Protein AF-A0A5M8PBW5-F1 (afdb_monomer_lite)

Structure (mmCIF, N/CA/C/O backbone):
data_AF-A0A5M8PBW5-F1
#
_entry.id   AF-A0A5M8PBW5-F1
#
loop_
_atom_site.group_PDB
_atom_site.id
_atom_site.type_symbol
_atom_site.label_atom_id
_atom_site.label_alt_id
_atom_site.label_comp_id
_atom_site.label_asym_id
_atom_site.label_entity_id
_atom_site.label_seq_id
_atom_site.pdbx_PDB_ins_code
_atom_site.Cartn_x
_atom_site.Cartn_y
_atom_site.Cartn_z
_atom_site.occupancy
_atom_site.B_iso_or_equiv
_atom_site.auth_seq_id
_atom_site.auth_comp_id
_atom_site.auth_asym_id
_atom_site.auth_atom_id
_atom_site.pdbx_PDB_model_num
ATOM 1 N N . MET A 1 1 ? -14.231 15.041 58.756 1.00 42.84 1 MET A N 1
ATOM 2 C CA . MET A 1 1 ? -14.468 16.016 59.844 1.00 42.84 1 MET A CA 1
ATOM 3 C C . MET A 1 1 ? -15.510 17.037 59.403 1.00 42.84 1 MET A C 1
ATOM 5 O O . MET A 1 1 ? -15.233 17.767 58.461 1.00 42.84 1 MET A O 1
ATOM 9 N N . ARG A 1 2 ? -16.676 17.081 60.060 1.00 30.78 2 ARG A N 1
ATOM 10 C CA . ARG A 1 2 ? -17.590 18.238 60.186 1.00 30.78 2 ARG A CA 1
ATOM 11 C C . ARG A 1 2 ? -18.718 17.844 61.154 1.00 30.78 2 ARG A C 1
ATOM 13 O O . ARG A 1 2 ? -19.156 16.700 61.108 1.00 30.78 2 ARG A O 1
ATOM 20 N N . ASN A 1 3 ? -19.156 18.781 61.994 1.00 39.16 3 ASN A N 1
ATOM 21 C CA . ASN A 1 3 ? -20.305 18.632 62.903 1.00 39.16 3 ASN A CA 1
ATOM 22 C C . ASN A 1 3 ? -21.519 19.424 62.322 1.00 39.16 3 ASN A C 1
ATOM 24 O O . ASN A 1 3 ? -21.463 19.793 61.147 1.00 39.16 3 ASN A O 1
ATOM 28 N N . PRO A 1 4 ? -22.587 19.730 63.088 1.00 71.00 4 PRO A N 1
ATOM 29 C CA . PRO A 1 4 ? -23.794 18.912 63.265 1.00 71.00 4 PRO A CA 1
ATOM 30 C C . PRO A 1 4 ? -25.066 19.621 62.717 1.00 71.00 4 PRO A C 1
ATOM 32 O O . PRO A 1 4 ? -24.952 20.667 62.076 1.00 71.00 4 PRO A O 1
ATOM 35 N N . PRO A 1 5 ? -26.276 19.056 62.910 1.00 54.59 5 PRO A N 1
ATOM 36 C CA . PRO A 1 5 ? -27.182 19.475 64.011 1.00 54.59 5 PRO A CA 1
ATOM 37 C C . PRO A 1 5 ? -27.912 18.261 64.659 1.00 54.59 5 PRO A C 1
ATOM 39 O O . PRO A 1 5 ? -27.615 17.130 64.291 1.00 54.59 5 PRO A O 1
ATOM 42 N N . GLY A 1 6 ? -28.842 18.352 65.627 1.00 38.34 6 GLY A N 1
ATOM 43 C CA . GLY A 1 6 ? -29.425 19.471 66.400 1.00 38.34 6 GLY A CA 1
ATOM 44 C C . GLY A 1 6 ? -30.966 19.347 66.547 1.00 38.34 6 GLY A C 1
ATOM 45 O O . GLY A 1 6 ? -31.601 18.891 65.606 1.00 38.34 6 GLY A O 1
ATOM 46 N N . GLN A 1 7 ? -31.547 19.814 67.674 1.00 38.94 7 GLN A N 1
ATOM 47 C CA . GLN A 1 7 ? -32.970 19.676 68.124 1.00 38.94 7 GLN A CA 1
ATOM 48 C C . GLN A 1 7 ? -33.364 18.283 68.698 1.00 38.94 7 GLN A C 1
ATOM 50 O O . GLN A 1 7 ? -32.799 17.279 68.282 1.00 38.94 7 GLN A O 1
ATOM 55 N N . GLY A 1 8 ? -34.307 18.139 69.652 1.00 34.22 8 GLY A N 1
ATOM 56 C CA . GLY A 1 8 ? -34.946 19.143 70.536 1.00 34.22 8 GLY A CA 1
ATOM 57 C C . GLY A 1 8 ? -36.268 18.689 71.217 1.00 34.22 8 GLY A C 1
ATOM 58 O O . GLY A 1 8 ? -37.148 18.197 70.525 1.00 34.22 8 GLY A O 1
ATOM 59 N N . HIS A 1 9 ? -36.433 18.970 72.529 1.00 37.41 9 HIS A N 1
ATOM 60 C CA . HIS A 1 9 ? -37.658 18.827 73.377 1.00 37.41 9 HIS A CA 1
ATOM 61 C C . HIS A 1 9 ? -38.194 17.389 73.656 1.00 37.41 9 HIS A C 1
ATOM 63 O O . HIS A 1 9 ? -37.950 16.480 72.876 1.00 37.41 9 HIS A O 1
ATOM 69 N N . GLY A 1 10 ? -38.917 17.100 74.758 1.00 34.06 10 GLY A N 1
ATOM 70 C CA . GLY A 1 10 ? -39.254 17.908 75.953 1.00 34.06 10 GLY A CA 1
ATOM 71 C C . GLY A 1 10 ? -40.204 17.195 76.958 1.00 34.06 10 GLY A C 1
ATOM 72 O O . GLY A 1 10 ? -40.760 16.156 76.626 1.00 34.06 10 GLY A O 1
ATOM 73 N N . SER A 1 11 ? -40.410 17.805 78.144 1.00 35.59 11 SER A N 1
ATOM 74 C CA . SER A 1 11 ? -41.356 17.455 79.248 1.00 35.59 11 SER A CA 1
ATOM 75 C C . SER A 1 11 ? -41.131 16.136 80.035 1.00 35.59 11 SER A C 1
ATOM 77 O O . SER A 1 11 ? -40.797 15.131 79.426 1.00 35.59 11 SER A O 1
ATOM 79 N N . THR A 1 12 ? -41.222 15.970 81.376 1.00 35.19 12 THR A N 1
ATOM 80 C CA . THR A 1 12 ? -41.674 16.696 82.614 1.00 35.19 12 THR A CA 1
ATOM 81 C C . THR A 1 12 ? -42.988 16.206 83.255 1.00 35.19 12 THR A C 1
ATOM 83 O O . THR A 1 12 ? -44.048 16.519 82.719 1.00 35.19 12 THR A O 1
ATOM 86 N N . ASN A 1 13 ? -42.894 15.536 84.427 1.00 33.66 13 ASN A N 1
ATOM 87 C CA . ASN A 1 13 ? -43.779 15.560 85.633 1.00 33.66 13 ASN A CA 1
ATOM 88 C C . ASN A 1 13 ? -43.738 14.215 86.417 1.00 33.66 13 ASN A C 1
ATOM 90 O O . ASN A 1 13 ? -43.363 13.207 85.830 1.00 33.66 13 ASN A O 1
ATOM 94 N N . SER A 1 14 ? -44.202 14.062 87.675 1.00 35.12 14 SER A N 1
ATOM 95 C CA . SER A 1 14 ? -44.020 14.829 88.941 1.00 35.12 14 SER A CA 1
ATOM 96 C C . SER A 1 14 ? -44.932 14.257 90.059 1.00 35.12 14 SER A C 1
ATOM 98 O O . SER A 1 14 ? -46.138 14.185 89.837 1.00 35.12 14 SER A O 1
ATOM 100 N N . GLY A 1 15 ? -44.413 13.993 91.273 1.00 32.91 15 GLY A N 1
ATOM 101 C CA . GLY A 1 15 ? -45.208 13.680 92.493 1.00 32.91 15 GLY A CA 1
ATOM 102 C C . GLY A 1 15 ? -45.888 12.292 92.513 1.00 32.91 15 GLY A C 1
ATOM 103 O O . GLY A 1 15 ? -45.926 11.633 91.482 1.00 32.91 15 GLY A O 1
ATOM 104 N N . THR A 1 16 ? -46.416 11.742 93.618 1.00 38.91 16 THR A N 1
ATOM 105 C CA . THR A 1 16 ? -46.467 12.036 95.085 1.00 38.91 16 THR A CA 1
ATOM 106 C C . THR A 1 16 ? -46.636 10.667 95.817 1.00 38.91 16 THR A C 1
ATOM 108 O O . THR A 1 16 ? -46.810 9.657 95.145 1.00 38.91 16 THR A O 1
ATOM 111 N N . GLY A 1 17 ? -46.603 10.461 97.145 1.00 31.52 17 GLY A N 1
ATOM 112 C CA . GLY A 1 17 ? -46.304 11.325 98.295 1.00 31.52 17 GLY A CA 1
ATOM 113 C C . GLY A 1 17 ? -47.055 10.943 99.598 1.00 31.52 17 GLY A C 1
ATOM 114 O O . GLY A 1 17 ? -47.985 11.652 99.953 1.00 31.52 17 GLY A O 1
ATOM 115 N N . LEU A 1 18 ? -46.573 9.927 100.343 1.00 35.00 18 LEU A N 1
ATOM 116 C CA . LEU A 1 18 ? -46.791 9.699 101.805 1.00 35.00 18 LEU A CA 1
ATOM 117 C C . LEU A 1 18 ? -48.276 9.500 102.295 1.00 35.00 18 LEU A C 1
ATOM 119 O O . LEU A 1 18 ? -49.131 9.237 101.455 1.00 35.00 18 LEU A O 1
ATOM 123 N N . PRO A 1 19 ? -48.598 9.461 103.619 1.00 57.03 19 PRO A N 1
ATOM 124 C CA . PRO A 1 19 ? -48.338 8.322 104.530 1.00 57.03 19 PRO A CA 1
ATOM 125 C C . PRO A 1 19 ? -49.514 7.947 105.489 1.00 57.03 19 PRO A C 1
ATOM 127 O O . PRO A 1 19 ? -50.525 8.638 105.546 1.00 57.03 19 PRO A O 1
ATOM 130 N N . GLY A 1 20 ? -49.295 6.946 106.361 1.00 31.66 20 GLY A N 1
ATOM 131 C CA . GLY A 1 20 ? -49.997 6.791 107.657 1.00 31.66 20 GLY A CA 1
ATOM 132 C C . GLY A 1 20 ? -51.404 6.162 107.617 1.00 31.66 20 GLY A C 1
ATOM 133 O O . GLY A 1 20 ? -51.915 5.846 106.550 1.00 31.66 20 GLY A O 1
ATOM 134 N N . GLU A 1 21 ? -52.077 5.915 108.748 1.00 32.84 21 GLU A N 1
ATOM 135 C CA . GLU A 1 21 ? -51.589 5.775 110.137 1.00 32.84 21 GLU A CA 1
ATOM 136 C C . GLU A 1 21 ? -52.577 4.895 110.956 1.00 32.84 21 GLU A C 1
ATOM 138 O O . GLU A 1 21 ? -53.513 4.317 110.404 1.00 32.84 21 GLU A O 1
ATOM 143 N N . SER A 1 22 ? -52.350 4.720 112.260 1.00 36.38 22 SER A N 1
ATOM 144 C CA . SER A 1 22 ? -53.091 3.798 113.142 1.00 36.38 22 SER A CA 1
ATOM 145 C C . SER A 1 22 ? -54.362 4.397 113.770 1.00 36.38 22 SER A C 1
ATOM 147 O O . SER A 1 22 ? -54.377 5.604 113.977 1.00 36.38 22 SER A O 1
ATOM 149 N N . PHE A 1 23 ? -55.320 3.568 114.239 1.00 32.84 23 PHE A N 1
ATOM 150 C CA . PHE A 1 23 ? -55.910 3.732 115.591 1.00 32.84 23 PHE A CA 1
ATOM 151 C C . PHE A 1 23 ? -56.731 2.528 116.131 1.00 32.84 23 PHE A C 1
ATOM 153 O O . PHE A 1 23 ? -57.649 2.034 115.490 1.00 32.84 23 PHE A O 1
ATOM 160 N N . THR A 1 24 ? -56.369 2.113 117.354 1.00 34.56 24 THR A N 1
ATOM 161 C CA . THR A 1 24 ? -57.172 1.644 118.519 1.00 34.56 24 THR A CA 1
ATOM 162 C C . THR A 1 24 ? -58.500 0.868 118.398 1.00 34.56 24 THR A C 1
ATOM 164 O O . THR A 1 24 ? -59.432 1.283 117.719 1.00 34.56 24 THR A O 1
ATOM 167 N N . GLY A 1 25 ? -58.679 -0.096 119.316 1.00 30.72 25 GLY A N 1
ATOM 168 C CA . GLY A 1 25 ? -59.985 -0.647 119.717 1.00 30.72 25 GLY A CA 1
ATOM 169 C C . GLY A 1 25 ? -59.939 -1.342 121.088 1.00 30.72 25 GLY A C 1
ATOM 170 O O . GLY A 1 25 ? -59.936 -2.566 121.153 1.00 30.72 25 GLY A O 1
ATOM 171 N N . ASN A 1 26 ? -59.842 -0.577 122.183 1.00 31.52 26 ASN A N 1
ATOM 172 C CA . ASN A 1 26 ? -59.727 -1.117 123.549 1.00 31.52 26 ASN A CA 1
ATOM 173 C C . ASN A 1 26 ? -61.115 -1.297 124.208 1.00 31.52 26 ASN A C 1
ATOM 175 O O . ASN A 1 26 ? -61.967 -0.422 124.066 1.00 31.52 26 ASN A O 1
ATOM 179 N N . LEU A 1 27 ? -61.345 -2.393 124.943 1.00 33.56 27 LEU A N 1
ATOM 180 C CA . LEU A 1 27 ? -62.649 -2.753 125.535 1.00 33.56 27 LEU A CA 1
ATOM 181 C C . LEU A 1 27 ? -62.598 -2.793 127.070 1.00 33.56 27 LEU A C 1
ATOM 183 O O . LEU A 1 27 ? -61.846 -3.594 127.621 1.00 33.56 27 LEU A O 1
ATOM 187 N N . GLN A 1 28 ? -63.449 -2.022 127.769 1.00 33.16 28 GLN A N 1
ATOM 188 C CA . GLN A 1 28 ? -63.652 -2.199 129.217 1.00 33.16 28 GLN A CA 1
ATOM 189 C C . GLN A 1 28 ? -64.991 -1.645 129.766 1.00 33.16 28 GLN A C 1
ATOM 191 O O . GLN A 1 28 ? -65.379 -0.533 129.424 1.00 33.16 28 GLN A O 1
ATOM 196 N N . ALA A 1 29 ? -65.591 -2.398 130.712 1.00 38.97 29 ALA A N 1
ATOM 197 C CA . ALA A 1 29 ? -66.745 -2.071 131.587 1.00 38.97 29 ALA A CA 1
ATOM 198 C C . ALA A 1 29 ? -68.129 -1.867 130.906 1.00 38.97 29 ALA A C 1
ATOM 200 O O . ALA A 1 29 ? -68.168 -1.654 129.696 1.00 38.97 29 ALA A O 1
ATOM 201 N N . PRO A 1 30 ? -69.275 -1.896 131.645 1.00 44.81 30 PRO A N 1
ATOM 202 C CA . PRO A 1 30 ? -69.545 -2.275 133.058 1.00 44.81 30 PRO A CA 1
ATOM 203 C C . PRO A 1 30 ? -70.241 -3.669 133.189 1.00 44.81 30 PRO A C 1
ATOM 205 O O . PRO A 1 30 ? -70.787 -4.163 132.213 1.00 44.81 30 PRO A O 1
ATOM 208 N N . VAL A 1 31 ? -70.141 -4.471 134.266 1.00 35.19 31 VAL A N 1
ATOM 209 C CA . VAL A 1 31 ? -70.549 -4.360 135.701 1.00 35.19 31 VAL A CA 1
ATOM 210 C C . VAL A 1 31 ? -72.032 -4.709 136.011 1.00 35.19 31 VAL A C 1
ATOM 212 O O . VAL A 1 31 ? -72.944 -3.998 135.613 1.00 35.19 31 VAL A O 1
ATOM 215 N N . SER A 1 32 ? -72.196 -5.752 136.846 1.00 32.84 32 SER A N 1
ATOM 216 C CA . SER A 1 32 ? -73.327 -6.134 137.732 1.00 32.84 32 SER A CA 1
ATOM 217 C C . SER A 1 32 ? -74.701 -6.585 137.196 1.00 32.84 32 SER A C 1
ATOM 219 O O . SER A 1 32 ? -75.461 -5.823 136.609 1.00 32.84 32 SER A O 1
ATOM 221 N N . SER A 1 33 ? -75.117 -7.765 137.675 1.00 32.06 33 SER A N 1
ATOM 222 C CA . SER A 1 33 ? -76.483 -8.042 138.152 1.00 32.06 33 SER A CA 1
ATOM 223 C C . SER A 1 33 ? -76.412 -8.645 139.569 1.00 32.06 33 SER A C 1
ATOM 225 O O . SER A 1 33 ? -75.448 -9.334 139.901 1.00 32.06 33 SER A O 1
ATOM 227 N N . GLN A 1 34 ? -77.389 -8.349 140.434 1.00 33.44 34 GLN A N 1
ATOM 228 C CA . GLN A 1 34 ? -77.442 -8.848 141.818 1.00 33.44 34 GLN A CA 1
ATOM 229 C C . GLN A 1 34 ? -78.609 -9.817 142.039 1.00 33.44 34 GLN A C 1
ATOM 231 O O . GLN A 1 34 ? -79.738 -9.511 141.664 1.00 33.44 34 GLN A O 1
ATOM 236 N N . GLY A 1 35 ? -78.348 -10.865 142.827 1.00 39.75 35 GLY A N 1
ATOM 237 C CA . GLY A 1 35 ? -79.313 -11.402 143.793 1.00 39.75 35 GLY A CA 1
ATOM 238 C C . GLY A 1 35 ? -80.419 -12.331 143.265 1.00 39.75 35 GLY A C 1
ATOM 239 O O . GLY A 1 35 ? -80.409 -12.696 142.091 1.00 39.75 35 GLY A O 1
ATOM 240 N N . PRO A 1 36 ? -81.375 -12.721 144.138 1.00 40.97 36 PRO A N 1
ATOM 241 C CA . PRO A 1 36 ? -81.555 -12.270 145.526 1.00 40.97 36 PRO A CA 1
ATOM 242 C C . PRO A 1 36 ? -81.216 -13.322 146.601 1.00 40.97 36 PRO A C 1
ATOM 244 O O . PRO A 1 36 ? -81.174 -14.523 146.348 1.00 40.97 36 PRO A O 1
ATOM 247 N N . SER A 1 37 ? -81.055 -12.850 147.838 1.00 42.47 37 SER A N 1
ATOM 248 C CA . SER A 1 37 ? -81.072 -13.649 149.070 1.00 42.47 37 SER A CA 1
ATOM 249 C C . SER A 1 37 ? -82.276 -13.259 149.940 1.00 42.47 37 SER A C 1
ATOM 251 O O . SER A 1 37 ? -82.692 -12.101 149.951 1.00 42.47 37 SER A O 1
ATOM 253 N N . VAL A 1 38 ? -82.851 -14.226 150.661 1.00 36.94 38 VAL A N 1
ATOM 254 C CA . VAL A 1 38 ? -83.958 -14.054 151.628 1.00 36.94 38 VAL A CA 1
ATOM 255 C C . VAL A 1 38 ? -83.853 -15.163 152.712 1.00 36.94 38 VAL A C 1
ATOM 257 O O . VAL A 1 38 ? -83.058 -16.084 152.518 1.00 36.94 38 VAL A O 1
ATOM 260 N N . PRO A 1 39 ? -84.479 -15.046 153.905 1.00 43.81 39 PRO A N 1
ATOM 261 C CA . PRO A 1 39 ? -83.734 -14.672 155.117 1.00 43.81 39 PRO A CA 1
ATOM 262 C C . PRO A 1 39 ? -83.943 -15.658 156.302 1.00 43.81 39 PRO A C 1
ATOM 264 O O . PRO A 1 39 ? -84.638 -16.661 156.142 1.00 43.81 39 PRO A O 1
ATOM 267 N N . PRO A 1 40 ? -83.372 -15.407 157.501 1.00 54.62 40 PRO A N 1
ATOM 268 C CA . PRO A 1 40 ? -83.736 -16.129 158.731 1.00 54.62 40 PRO A CA 1
ATOM 269 C C . PRO A 1 40 ? -84.955 -15.502 159.439 1.00 54.62 40 PRO A C 1
ATOM 271 O O . PRO A 1 40 ? -85.327 -14.377 159.113 1.00 54.62 40 PRO A O 1
ATOM 274 N N . ASP A 1 41 ? -85.479 -16.166 160.480 1.00 31.20 41 ASP A N 1
ATOM 275 C CA . ASP A 1 41 ? -85.981 -15.471 161.685 1.00 31.20 41 ASP A CA 1
ATOM 276 C C . ASP A 1 41 ? -85.968 -16.368 162.953 1.00 31.20 41 ASP A C 1
ATOM 278 O O . ASP A 1 41 ? -85.645 -17.557 162.868 1.00 31.20 41 ASP A O 1
ATOM 282 N N . LEU A 1 42 ? -86.262 -15.796 164.132 1.00 35.91 42 LEU A N 1
ATOM 283 C CA . LEU A 1 42 ? -85.982 -16.358 165.466 1.00 35.91 42 LEU A CA 1
ATOM 284 C C . LEU A 1 42 ? -87.155 -16.302 166.485 1.00 35.91 42 LEU A C 1
ATOM 286 O O . LEU A 1 42 ? -87.812 -15.285 166.655 1.00 35.91 42 LEU A O 1
ATOM 290 N N . SER A 1 43 ? -87.264 -17.371 167.289 1.00 35.97 43 SER A N 1
ATOM 291 C CA . SER A 1 43 ? -87.572 -17.381 168.745 1.00 35.97 43 SER A CA 1
ATOM 292 C C . SER A 1 43 ? -88.910 -16.869 169.353 1.00 35.97 43 SER A C 1
ATOM 294 O O . SER A 1 43 ? -89.003 -15.719 169.766 1.00 35.97 43 SER A O 1
ATOM 296 N N . GLY A 1 44 ? -89.799 -17.818 169.713 1.00 40.53 44 GLY A N 1
ATOM 297 C CA . GLY A 1 44 ? -90.544 -17.882 171.007 1.00 40.53 44 GLY A CA 1
ATOM 298 C C . GLY A 1 44 ? -91.589 -16.791 171.365 1.00 40.53 44 GLY A C 1
ATOM 299 O O . GLY A 1 44 ? -91.930 -15.982 170.508 1.00 40.53 44 GLY A O 1
ATOM 300 N N . PRO A 1 45 ? -92.103 -16.732 172.628 1.00 50.94 45 PRO A N 1
ATOM 301 C CA . PRO A 1 45 ? -91.904 -17.646 173.772 1.00 50.94 45 PRO A CA 1
ATOM 302 C C . PRO A 1 45 ? -93.196 -18.087 174.554 1.00 50.94 45 PRO A C 1
ATOM 304 O O . PRO A 1 45 ? -94.323 -17.802 174.171 1.00 50.94 45 PRO A O 1
ATOM 307 N N . SER A 1 46 ? -92.960 -18.797 175.668 1.00 35.59 46 SER A N 1
ATOM 308 C CA . SER A 1 46 ? -93.782 -19.493 176.697 1.00 35.59 46 SER A CA 1
ATOM 309 C C . SER A 1 46 ? -95.039 -18.860 177.365 1.00 35.59 46 SER A C 1
ATOM 311 O O . SER A 1 46 ? -95.189 -17.645 177.402 1.00 35.59 46 SER A O 1
ATOM 313 N N . GLY A 1 47 ? -95.822 -19.708 178.079 1.00 32.50 47 GLY A N 1
ATOM 314 C CA . GLY A 1 47 ? -96.790 -19.361 179.165 1.00 32.50 47 GLY A CA 1
ATOM 315 C C . GLY A 1 47 ? -98.222 -19.905 178.925 1.00 32.50 47 GLY A C 1
ATOM 316 O O . GLY A 1 47 ? -98.793 -19.562 177.900 1.00 32.50 47 GLY A O 1
ATOM 317 N N . GLN A 1 48 ? -98.891 -20.794 179.693 1.00 37.62 48 GLN A N 1
ATOM 318 C CA . GLN A 1 48 ? -99.066 -20.995 181.158 1.00 37.62 48 GLN A CA 1
ATOM 319 C C . GLN A 1 48 ? -99.653 -19.763 181.893 1.00 37.62 48 GLN A C 1
ATOM 321 O O . GLN A 1 48 ? -99.196 -18.656 181.646 1.00 37.62 48 GLN A O 1
ATOM 326 N N . GLU A 1 49 ? -100.639 -19.846 182.807 1.00 44.97 49 GLU A N 1
ATOM 327 C CA . GLU A 1 49 ? -101.469 -20.961 183.333 1.00 44.97 49 GLU A CA 1
ATOM 328 C C . GLU A 1 49 ? -102.690 -20.375 184.107 1.00 44.97 49 GLU A C 1
ATOM 330 O O . GLU A 1 49 ? -102.533 -19.318 184.714 1.00 44.97 49 GLU A O 1
ATOM 335 N N . VAL A 1 50 ? -103.889 -20.997 184.125 1.00 36.72 50 VAL A N 1
ATOM 336 C CA . VAL A 1 50 ? -105.034 -20.557 184.980 1.00 36.72 50 VAL A CA 1
ATOM 337 C C . VAL A 1 50 ? -105.939 -21.736 185.388 1.00 36.72 50 VAL A C 1
ATOM 339 O O . VAL A 1 50 ? -106.324 -22.537 184.539 1.00 36.72 50 VAL A O 1
ATOM 342 N N . VAL A 1 51 ? -106.331 -21.800 186.669 1.00 43.56 51 VAL A N 1
ATOM 343 C CA . VAL A 1 51 ? -107.292 -22.771 187.249 1.00 43.56 51 VAL A CA 1
ATOM 344 C C . VAL A 1 51 ? -108.702 -22.153 187.384 1.00 43.56 51 VAL A C 1
ATOM 346 O O . VAL A 1 51 ? -108.856 -20.936 187.415 1.00 43.56 51 VAL A O 1
ATOM 349 N N . ASN A 1 52 ? -109.738 -22.999 187.416 1.00 50.09 52 ASN A N 1
ATOM 350 C CA . ASN A 1 52 ? -111.161 -22.654 187.262 1.00 50.09 52 ASN A CA 1
ATOM 351 C C . ASN A 1 52 ? -111.735 -21.579 188.215 1.00 50.09 52 ASN A C 1
ATOM 353 O O . ASN A 1 52 ? -111.632 -21.717 189.429 1.00 50.09 52 ASN A O 1
ATOM 357 N N . ASP A 1 53 ? -112.535 -20.664 187.652 1.00 43.44 53 ASP A N 1
ATOM 358 C CA . ASP A 1 53 ? -113.847 -20.259 188.196 1.00 43.44 53 ASP A CA 1
ATOM 359 C C . ASP A 1 53 ? -114.798 -19.875 187.030 1.00 43.44 53 ASP A C 1
ATOM 361 O O . ASP A 1 53 ? -114.335 -19.227 186.080 1.00 43.44 53 ASP A O 1
ATOM 365 N N . PRO A 1 54 ? -116.099 -20.253 187.025 1.00 55.06 54 PRO A N 1
ATOM 366 C CA . PRO A 1 54 ? -116.961 -20.093 185.845 1.00 55.06 54 PRO A CA 1
ATOM 367 C C . PRO A 1 54 ? -117.258 -18.640 185.452 1.00 55.06 54 PRO A C 1
ATOM 369 O O . PRO A 1 54 ? -117.556 -18.364 184.287 1.00 55.06 54 PRO A O 1
ATOM 372 N N . THR A 1 55 ? -117.174 -17.703 186.400 1.00 54.62 55 THR A N 1
ATOM 373 C CA . THR A 1 55 ? -117.656 -16.320 186.232 1.00 54.62 55 THR A CA 1
ATOM 374 C C . THR A 1 55 ? -116.866 -15.531 185.175 1.00 54.62 55 THR A C 1
ATOM 376 O O . THR A 1 55 ? -117.382 -14.590 184.575 1.00 54.62 55 THR A O 1
ATOM 379 N N . ASN A 1 56 ? -115.626 -15.939 184.883 1.00 54.50 56 ASN A N 1
ATOM 380 C CA . ASN A 1 56 ? -114.738 -15.258 183.933 1.00 54.50 56 ASN A CA 1
ATOM 381 C C . ASN A 1 56 ? -115.035 -15.535 182.444 1.00 54.50 56 ASN A C 1
ATOM 383 O O . ASN A 1 56 ? -114.544 -14.804 181.580 1.00 54.50 56 ASN A O 1
ATOM 387 N N . LEU A 1 57 ? -115.798 -16.581 182.100 1.00 60.50 57 LEU A N 1
ATOM 388 C CA . LEU A 1 57 ? -115.861 -17.060 180.711 1.00 60.50 57 LEU A CA 1
ATOM 389 C C . LEU A 1 57 ? -116.579 -16.082 179.761 1.00 60.50 57 LEU A C 1
ATOM 391 O O . LEU A 1 57 ? -116.100 -15.830 178.656 1.00 60.50 57 LEU A O 1
ATOM 395 N N . LEU A 1 58 ? -117.700 -15.496 180.197 1.00 61.81 58 LEU A N 1
ATOM 396 C CA . LEU A 1 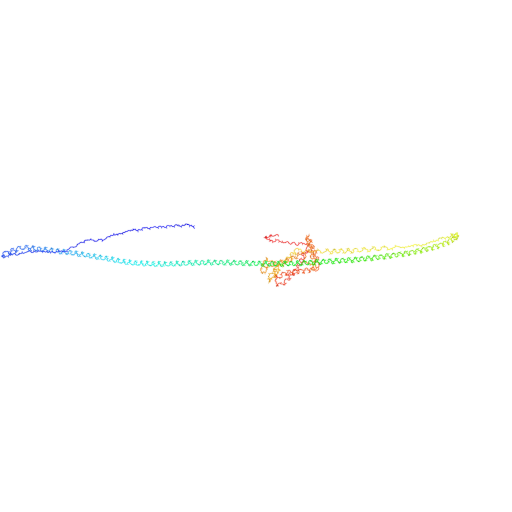58 ? -118.508 -14.585 179.372 1.00 61.81 58 LEU A CA 1
ATOM 397 C C . LEU A 1 58 ? -117.788 -13.264 179.068 1.00 61.81 58 LEU A C 1
ATOM 399 O O . LEU A 1 58 ? -117.804 -12.808 177.925 1.00 61.81 58 LEU A O 1
ATOM 403 N N . TYR A 1 59 ? -117.090 -12.692 180.054 1.00 60.69 59 TYR A N 1
ATOM 404 C CA . TYR A 1 59 ? -116.317 -11.461 179.858 1.00 60.69 59 TYR A CA 1
ATOM 405 C C . TYR A 1 59 ? -115.181 -11.669 178.842 1.00 60.69 59 TYR A C 1
ATOM 407 O O . TYR A 1 59 ? -114.933 -10.811 177.997 1.00 60.69 59 TYR A O 1
ATOM 415 N N . ARG A 1 60 ? -114.555 -12.857 178.857 1.00 59.41 60 ARG A N 1
ATOM 416 C CA . ARG A 1 60 ? -113.473 -13.243 177.936 1.00 59.41 60 ARG A CA 1
ATOM 417 C C . ARG A 1 60 ? -113.935 -13.422 176.485 1.00 59.41 60 ARG A C 1
ATOM 419 O O . ARG A 1 60 ? -113.167 -13.155 175.565 1.00 59.41 60 ARG A O 1
ATOM 426 N N . ILE A 1 61 ? -115.186 -13.841 176.270 1.00 62.47 61 ILE A N 1
ATOM 427 C CA . ILE A 1 61 ? -115.810 -13.870 174.935 1.00 62.47 61 ILE A CA 1
ATOM 428 C C . ILE A 1 61 ? -116.060 -12.437 174.451 1.00 62.47 61 ILE A C 1
ATOM 430 O O . ILE A 1 61 ? -115.709 -12.094 173.323 1.00 62.47 61 ILE A O 1
ATOM 434 N N . GLN A 1 62 ? -116.610 -11.579 175.315 1.00 60.75 62 GLN A N 1
ATOM 435 C CA . GLN A 1 62 ? -116.927 -10.194 174.963 1.00 60.75 62 GLN A CA 1
ATOM 436 C C . GLN A 1 62 ? -115.670 -9.346 174.683 1.00 60.75 62 GLN A C 1
ATOM 438 O O . GLN A 1 62 ? -115.714 -8.469 173.822 1.00 60.75 62 GLN A O 1
ATOM 443 N N . SER A 1 63 ? -114.532 -9.648 175.322 1.00 60.53 63 SER A N 1
ATOM 444 C CA . SER A 1 63 ? -113.246 -8.992 175.040 1.00 60.53 63 SER A CA 1
ATOM 445 C C . SER A 1 63 ? -112.560 -9.444 173.743 1.00 60.53 63 SER A C 1
ATOM 447 O O . SER A 1 63 ? -111.709 -8.716 173.251 1.00 60.53 63 SER A O 1
ATOM 449 N N . ALA A 1 64 ? -112.897 -10.610 173.176 1.00 63.19 64 ALA A N 1
ATOM 450 C CA . ALA A 1 64 ? -112.179 -11.190 172.026 1.00 63.19 64 ALA A CA 1
ATOM 451 C C . ALA A 1 64 ? -112.723 -10.768 170.640 1.00 63.19 64 ALA A C 1
ATOM 453 O O . ALA A 1 64 ? -112.066 -10.959 169.615 1.00 63.19 64 ALA A O 1
ATOM 454 N N . ILE A 1 65 ? -113.927 -10.189 170.582 1.00 66.56 65 ILE A N 1
ATOM 455 C CA . ILE A 1 65 ? -114.583 -9.776 169.325 1.00 66.56 65 ILE A CA 1
ATOM 456 C C . ILE A 1 65 ? -113.828 -8.646 168.578 1.00 66.56 65 ILE A C 1
ATOM 458 O O . ILE A 1 65 ? -113.770 -8.707 167.342 1.00 66.56 65 ILE A O 1
ATOM 462 N N . PRO A 1 66 ? -113.224 -7.639 169.252 1.00 73.38 66 PRO A N 1
ATOM 463 C CA . PRO A 1 66 ? -112.380 -6.637 168.594 1.00 73.38 66 PRO A CA 1
ATOM 464 C C . PRO A 1 66 ? -111.109 -7.234 167.975 1.00 73.38 66 PRO A C 1
ATOM 466 O O . PRO A 1 66 ? -110.775 -6.909 166.835 1.00 73.38 66 PRO A O 1
ATOM 469 N N . ASP A 1 67 ? -110.442 -8.154 168.677 1.00 71.31 67 ASP A N 1
ATOM 470 C CA . ASP A 1 67 ? -109.198 -8.781 168.210 1.00 71.31 67 ASP A CA 1
ATOM 471 C C . ASP A 1 67 ? -109.425 -9.636 166.957 1.00 71.31 67 ASP A C 1
ATOM 473 O O . ASP A 1 67 ? -108.628 -9.596 166.019 1.00 71.31 67 ASP A O 1
ATOM 477 N N . LEU A 1 68 ? -110.562 -10.340 166.880 1.00 73.31 68 LEU A N 1
ATOM 478 C CA . LEU A 1 68 ? -110.968 -11.064 165.672 1.00 73.31 68 LEU A CA 1
ATOM 479 C C . LEU A 1 68 ? -111.187 -10.130 164.470 1.00 73.31 68 LEU A C 1
ATOM 481 O O . LEU A 1 68 ? -110.802 -10.485 163.356 1.00 73.31 68 LEU A O 1
ATOM 485 N N . HIS A 1 69 ? -111.738 -8.928 164.673 1.00 74.44 69 HIS A N 1
ATOM 486 C CA . HIS A 1 69 ? -111.852 -7.924 163.606 1.00 74.44 69 HIS A CA 1
ATOM 487 C C . HIS A 1 69 ? -110.486 -7.365 163.192 1.00 74.44 69 HIS A C 1
ATOM 489 O O . HIS A 1 69 ? -110.232 -7.189 161.998 1.00 74.44 69 HIS A O 1
ATOM 495 N N . LEU A 1 70 ? -109.587 -7.125 164.151 1.00 77.94 70 LEU A N 1
ATOM 496 C CA . LEU A 1 70 ? -108.223 -6.678 163.870 1.00 77.94 70 LEU A CA 1
ATOM 497 C C . LEU A 1 70 ? -107.442 -7.734 163.068 1.00 77.94 70 LEU A C 1
ATOM 499 O O . LEU A 1 70 ? -106.743 -7.387 162.114 1.00 77.94 70 LEU A O 1
ATOM 503 N N . LEU A 1 71 ? -107.612 -9.018 163.399 1.00 79.19 71 LEU A N 1
ATOM 504 C CA . LEU A 1 71 ? -107.013 -10.140 162.678 1.00 79.19 71 LEU A CA 1
ATOM 505 C C . LEU A 1 71 ? -107.600 -10.298 161.266 1.00 79.19 71 LEU A C 1
ATOM 507 O O . LEU A 1 71 ? -106.841 -10.471 160.315 1.00 79.19 71 LEU A O 1
ATOM 511 N N . LEU A 1 72 ? -108.924 -10.177 161.099 1.00 79.88 72 LEU A N 1
ATOM 512 C CA . LEU A 1 72 ? -109.580 -10.209 159.783 1.00 79.88 72 LEU A CA 1
ATOM 513 C C . LEU A 1 72 ? -109.121 -9.062 158.875 1.00 79.88 72 LEU A C 1
ATOM 515 O O . LEU A 1 72 ? -108.882 -9.276 157.685 1.00 79.88 72 LEU A O 1
ATOM 519 N N . ASN A 1 73 ? -108.959 -7.860 159.433 1.00 78.31 73 ASN A N 1
ATOM 520 C CA . ASN A 1 73 ? -108.430 -6.712 158.702 1.00 78.31 73 ASN A CA 1
ATOM 521 C C . ASN A 1 73 ? -106.960 -6.926 158.319 1.00 78.31 73 ASN A C 1
ATOM 523 O O . ASN A 1 73 ? -106.630 -6.773 157.145 1.00 78.31 73 ASN A O 1
ATOM 527 N N . ARG A 1 74 ? -106.105 -7.383 159.248 1.00 78.56 74 ARG A N 1
ATOM 528 C CA . ARG A 1 74 ? -104.706 -7.740 158.943 1.00 78.56 74 ARG A CA 1
ATOM 529 C C . ARG A 1 74 ? -104.597 -8.839 157.886 1.00 78.56 74 ARG A C 1
ATOM 531 O O . ARG A 1 74 ? -103.744 -8.734 157.017 1.00 78.56 74 ARG A O 1
ATOM 538 N N . TYR A 1 75 ? -105.459 -9.857 157.914 1.00 82.38 75 TYR A N 1
ATOM 539 C CA . TYR A 1 75 ? -105.474 -10.924 156.906 1.00 82.38 75 TYR A CA 1
ATOM 540 C C . TYR A 1 75 ? -105.889 -10.408 155.520 1.00 82.38 75 TYR A C 1
ATOM 542 O O . TYR A 1 75 ? -105.275 -10.759 154.513 1.00 82.38 75 TYR A O 1
ATOM 550 N N . ARG A 1 76 ? -106.907 -9.539 155.446 1.00 81.44 76 ARG A N 1
ATOM 551 C CA . ARG A 1 76 ? -107.292 -8.870 154.190 1.00 81.44 76 ARG A CA 1
ATOM 552 C C . ARG A 1 76 ? -106.167 -7.981 153.660 1.00 81.44 76 ARG A C 1
ATOM 554 O O . ARG A 1 76 ? -105.893 -8.006 152.464 1.00 81.44 76 ARG A O 1
ATOM 561 N N . GLU A 1 77 ? -105.502 -7.242 154.542 1.00 83.44 77 GLU A N 1
ATOM 562 C CA . GLU A 1 77 ? -104.379 -6.372 154.198 1.00 83.44 77 GLU A CA 1
ATOM 563 C C . GLU A 1 77 ? -103.170 -7.169 153.687 1.00 83.44 77 GLU A C 1
ATOM 565 O O . GLU A 1 77 ? -102.661 -6.863 152.610 1.00 83.44 77 GLU A O 1
ATOM 570 N N . THR A 1 78 ? -102.744 -8.232 154.378 1.00 80.12 78 THR A N 1
ATOM 571 C CA . THR A 1 78 ? -101.632 -9.077 153.911 1.00 80.12 78 THR A CA 1
ATOM 572 C C . THR A 1 78 ? -101.977 -9.814 152.622 1.00 80.12 78 THR A C 1
ATOM 574 O O . THR A 1 78 ? -101.139 -9.854 151.725 1.00 80.12 78 THR A O 1
ATOM 577 N N . THR A 1 79 ? -103.208 -10.313 152.460 1.00 82.12 79 THR A N 1
ATOM 578 C CA . THR A 1 79 ? -103.662 -10.919 151.193 1.00 82.12 79 THR A CA 1
ATOM 579 C C . THR A 1 79 ? -103.624 -9.899 150.048 1.00 82.12 79 THR A C 1
ATOM 581 O O . THR A 1 79 ? -103.154 -10.214 148.956 1.00 82.12 79 THR A O 1
ATOM 584 N N . GLY A 1 80 ? -104.033 -8.650 150.300 1.00 85.19 80 GLY A N 1
ATOM 585 C CA . GLY A 1 80 ? -103.907 -7.549 149.342 1.00 85.19 80 GLY A CA 1
ATOM 586 C C . GLY A 1 80 ? -102.450 -7.228 148.990 1.00 85.19 80 GLY A C 1
ATOM 587 O O . GLY A 1 80 ? -102.114 -7.105 147.815 1.00 85.19 80 GLY A O 1
ATOM 588 N N . GLN A 1 81 ? -101.555 -7.165 149.981 1.00 84.69 81 GLN A N 1
ATOM 589 C CA . GLN A 1 81 ? -100.120 -6.949 149.757 1.00 84.69 81 GLN A CA 1
ATOM 590 C C . GLN A 1 81 ? -99.442 -8.115 149.017 1.00 84.69 81 GLN A C 1
ATOM 592 O O . GLN A 1 81 ? -98.505 -7.882 148.253 1.00 84.69 81 GLN A O 1
ATOM 597 N N . VAL A 1 82 ? -99.882 -9.361 149.228 1.00 83.19 82 VAL A N 1
ATOM 598 C CA . VAL A 1 82 ? -99.419 -10.533 148.465 1.00 83.19 82 VAL A CA 1
ATOM 599 C C . VAL A 1 82 ? -99.903 -10.438 147.024 1.00 83.19 82 VAL A C 1
ATOM 601 O O . VAL A 1 82 ? -99.076 -10.507 146.122 1.00 83.19 82 VAL A O 1
ATOM 604 N N . SER A 1 83 ? -101.192 -10.159 146.799 1.00 86.19 83 SER A N 1
ATOM 605 C CA . SER A 1 83 ? -101.736 -9.951 145.454 1.00 86.19 83 SER A CA 1
ATOM 606 C C . SER A 1 83 ? -100.976 -8.851 144.705 1.00 86.19 83 SER A C 1
ATOM 608 O O . SER A 1 83 ? -100.510 -9.097 143.600 1.00 86.19 83 SER A O 1
ATOM 610 N N . VAL A 1 84 ? -100.725 -7.690 145.324 1.00 87.44 84 VAL A N 1
ATOM 611 C CA . VAL A 1 84 ? -99.925 -6.605 144.720 1.00 87.44 84 VAL A CA 1
ATOM 612 C C . VAL A 1 84 ? -98.479 -7.034 144.422 1.00 87.44 84 VAL A C 1
ATOM 614 O O . VAL A 1 84 ? -97.923 -6.604 143.411 1.00 87.44 84 VAL A O 1
ATOM 617 N N . ARG A 1 85 ? -97.862 -7.897 145.245 1.00 84.38 85 ARG A N 1
ATOM 618 C CA . ARG A 1 85 ? -96.533 -8.467 144.954 1.00 84.38 85 ARG A CA 1
ATOM 619 C C . ARG A 1 85 ? -96.562 -9.450 143.786 1.00 84.38 85 ARG A C 1
ATOM 621 O O . ARG A 1 85 ? -95.705 -9.334 142.920 1.00 84.38 85 ARG A O 1
ATOM 628 N N . GLU A 1 86 ? -97.523 -10.369 143.721 1.00 86.81 86 GLU A N 1
ATOM 629 C CA . GLU A 1 86 ? -97.684 -11.291 142.584 1.00 86.81 86 GLU A CA 1
ATOM 630 C C . GLU A 1 86 ? -97.900 -10.526 141.274 1.00 86.81 86 GLU A C 1
ATOM 632 O O . GLU A 1 86 ? -97.285 -10.821 140.252 1.00 86.81 86 GLU A O 1
ATOM 637 N N . ASP A 1 87 ? -98.727 -9.486 141.324 1.00 86.88 87 ASP A N 1
ATOM 638 C CA . ASP A 1 87 ? -99.031 -8.612 140.197 1.00 86.88 87 ASP A CA 1
ATOM 639 C C . ASP A 1 87 ? -97.808 -7.766 139.781 1.00 86.88 87 ASP A C 1
ATOM 641 O O . ASP A 1 87 ? -97.636 -7.437 138.606 1.00 86.88 87 ASP A O 1
ATOM 645 N N . MET A 1 88 ? -96.928 -7.409 140.724 1.00 90.25 88 MET A N 1
ATOM 646 C CA . MET A 1 88 ? -95.636 -6.776 140.433 1.00 90.25 88 MET A CA 1
ATOM 647 C C . MET A 1 88 ? -94.656 -7.772 139.800 1.00 90.25 88 MET A C 1
ATOM 649 O O . MET A 1 88 ? -94.047 -7.451 138.782 1.00 90.25 88 MET A O 1
ATOM 653 N N . ILE A 1 89 ? -94.556 -8.987 140.352 1.00 87.19 89 ILE A N 1
ATOM 654 C CA . ILE A 1 89 ? -93.710 -10.073 139.841 1.00 87.19 89 ILE A CA 1
ATOM 655 C C . ILE A 1 89 ? -94.082 -10.375 138.387 1.00 87.19 89 ILE A C 1
ATOM 657 O O . ILE A 1 89 ? -93.226 -10.231 137.518 1.00 87.19 89 ILE A O 1
ATOM 661 N N . ARG A 1 90 ? -95.365 -10.620 138.086 1.00 88.69 90 ARG A N 1
ATOM 662 C CA . ARG A 1 90 ? -95.851 -10.862 136.713 1.00 88.69 90 ARG A CA 1
ATOM 663 C C . ARG A 1 90 ? -95.526 -9.720 135.748 1.00 88.69 90 ARG A C 1
ATOM 665 O O . ARG A 1 90 ? -95.184 -9.973 134.595 1.00 88.69 90 ARG A O 1
ATOM 672 N N . ARG A 1 91 ? -95.604 -8.458 136.196 1.00 89.25 91 ARG A N 1
ATOM 673 C CA . ARG A 1 91 ? -95.192 -7.298 135.381 1.00 89.25 91 ARG A CA 1
ATOM 674 C C . ARG A 1 91 ? -93.688 -7.311 135.109 1.00 89.25 91 ARG A C 1
ATOM 676 O O . ARG A 1 91 ? -93.296 -7.092 133.966 1.00 89.25 91 ARG A O 1
ATOM 683 N N . THR A 1 92 ? -92.858 -7.601 136.111 1.00 87.75 92 THR A N 1
ATOM 684 C CA . THR A 1 92 ? -91.401 -7.701 135.923 1.00 87.75 92 THR A CA 1
ATOM 685 C C . THR A 1 92 ? -90.995 -8.909 135.076 1.00 87.75 92 THR A C 1
ATOM 687 O O . THR A 1 92 ? -90.133 -8.769 134.217 1.00 87.75 92 THR A O 1
ATOM 690 N N . GLU A 1 93 ? -91.656 -10.058 135.223 1.00 88.75 93 GLU A N 1
ATOM 691 C CA . GLU A 1 93 ? -91.442 -11.254 134.399 1.00 88.75 93 GLU A CA 1
ATOM 692 C C . GLU A 1 93 ? -91.814 -10.992 132.936 1.00 88.75 93 GLU A C 1
ATOM 694 O O . GLU A 1 93 ? -91.030 -11.298 132.042 1.00 88.75 93 GLU A O 1
ATOM 699 N N . ALA A 1 94 ? -92.959 -10.349 132.677 1.00 88.44 94 ALA A N 1
ATOM 700 C CA . ALA A 1 94 ? -93.362 -9.954 131.327 1.00 88.44 94 ALA A CA 1
ATOM 701 C C . ALA A 1 94 ? -92.388 -8.938 130.700 1.00 88.44 94 ALA A C 1
ATOM 703 O O . ALA A 1 94 ? -92.040 -9.062 129.527 1.00 88.44 94 ALA A O 1
ATOM 704 N N . GLN A 1 95 ? -91.897 -7.967 131.481 1.00 90.38 95 GLN A N 1
ATOM 705 C CA . GLN A 1 95 ? -90.864 -7.023 131.038 1.00 90.38 95 GLN A CA 1
ATOM 706 C C . GLN A 1 95 ? -89.526 -7.720 130.747 1.00 90.38 95 GLN A C 1
ATOM 708 O O . GLN A 1 95 ? -88.882 -7.395 129.752 1.00 90.38 95 GLN A O 1
ATOM 713 N N . MET A 1 96 ? -89.113 -8.692 131.567 1.00 88.62 96 MET A N 1
ATOM 714 C CA . MET A 1 96 ? -87.902 -9.483 131.324 1.00 88.62 96 MET A CA 1
ATOM 715 C C . MET A 1 96 ? -88.047 -10.378 130.091 1.00 88.62 96 MET A C 1
ATOM 717 O O . MET A 1 96 ? -87.135 -10.407 129.270 1.00 88.62 96 MET A O 1
ATOM 721 N N . ALA A 1 97 ? -89.184 -11.054 129.917 1.00 90.19 97 ALA A N 1
ATOM 722 C CA . ALA A 1 97 ? -89.462 -11.895 128.755 1.00 90.19 97 ALA A CA 1
ATOM 723 C C . ALA A 1 97 ? -89.474 -11.088 127.447 1.00 90.19 97 ALA A C 1
ATOM 725 O O . ALA A 1 97 ? -88.862 -11.502 126.465 1.00 90.19 97 ALA A O 1
ATOM 726 N N . GLU A 1 98 ? -90.092 -9.904 127.436 1.00 90.62 98 GLU A N 1
ATOM 727 C CA . GLU A 1 98 ? -90.076 -9.017 126.268 1.00 90.62 98 GLU A CA 1
ATOM 728 C C . GLU A 1 98 ? -88.676 -8.420 126.019 1.00 90.62 98 GLU A C 1
ATOM 730 O O . GLU A 1 98 ? -88.223 -8.364 124.878 1.00 90.62 98 GLU A O 1
ATOM 735 N N . ALA A 1 99 ? -87.921 -8.068 127.066 1.00 92.19 99 ALA A N 1
ATOM 736 C CA . ALA A 1 99 ? -86.531 -7.624 126.923 1.00 92.19 99 ALA A CA 1
ATOM 737 C C . ALA A 1 99 ? -85.582 -8.740 126.438 1.00 92.19 99 ALA A C 1
ATOM 739 O O . ALA A 1 99 ? -84.608 -8.454 125.737 1.00 92.19 99 ALA A O 1
ATOM 740 N N . ILE A 1 100 ? -85.851 -10.004 126.785 1.00 91.25 100 ILE A N 1
ATOM 741 C CA . ILE A 1 100 ? -85.170 -11.179 126.222 1.00 91.25 100 ILE A CA 1
ATOM 742 C C . ILE A 1 100 ? -85.546 -11.316 124.746 1.00 91.25 100 ILE A C 1
ATOM 744 O O . ILE A 1 100 ? -84.653 -11.301 123.907 1.00 91.25 100 ILE A O 1
ATOM 748 N N . ARG A 1 101 ? -86.840 -11.310 124.411 1.00 92.31 101 ARG A N 1
ATOM 749 C CA . ARG A 1 101 ? -87.339 -11.413 123.031 1.00 92.31 101 ARG A CA 1
ATOM 750 C C . ARG A 1 101 ? -86.771 -10.335 122.103 1.00 92.31 101 ARG A C 1
ATOM 752 O O . ARG A 1 101 ? -86.427 -10.619 120.958 1.00 92.31 101 ARG A O 1
ATOM 759 N N . GLN A 1 102 ? -86.640 -9.099 122.586 1.00 93.88 102 GLN A N 1
ATOM 760 C CA . GLN A 1 102 ? -86.028 -8.001 121.832 1.00 93.88 102 GLN A CA 1
ATOM 761 C C . GLN A 1 102 ? -84.521 -8.209 121.625 1.00 93.88 102 GLN A C 1
ATOM 763 O O . GLN A 1 102 ? -84.010 -7.925 120.541 1.00 93.88 102 GLN A O 1
ATOM 768 N N . LYS A 1 103 ? -83.807 -8.754 122.620 1.00 93.25 103 LYS A N 1
ATOM 769 C CA . LYS A 1 103 ? -82.393 -9.140 122.478 1.00 93.25 103 LYS A CA 1
ATOM 770 C C . LYS A 1 103 ? -82.218 -10.320 121.526 1.00 93.25 103 LYS A C 1
ATOM 772 O O . LYS A 1 103 ? -81.324 -10.268 120.693 1.00 93.25 103 LYS A O 1
ATOM 777 N N . GLU A 1 104 ? -83.078 -11.331 121.597 1.00 94.06 104 GLU A N 1
ATOM 778 C CA . GLU A 1 104 ? -83.096 -12.467 120.671 1.00 94.06 104 GLU A CA 1
ATOM 779 C C . GLU A 1 104 ? -83.338 -11.990 119.239 1.00 94.06 104 GLU A C 1
ATOM 781 O O . GLU A 1 104 ? -82.516 -12.263 118.376 1.00 94.06 104 GLU A O 1
ATOM 786 N N . ALA A 1 105 ? -84.371 -11.176 118.992 1.00 92.44 105 ALA A N 1
ATOM 787 C CA . ALA A 1 105 ? -84.638 -10.595 117.674 1.00 92.44 105 ALA A CA 1
ATOM 788 C C . ALA A 1 105 ? -83.481 -9.715 117.151 1.00 92.44 105 ALA A C 1
ATOM 790 O O . ALA A 1 105 ? -83.228 -9.674 115.945 1.00 92.44 105 ALA A O 1
ATOM 791 N N . TYR A 1 106 ? -82.756 -9.031 118.043 1.00 94.06 106 TYR A N 1
ATOM 792 C CA . TYR A 1 106 ? -81.563 -8.257 117.695 1.00 94.06 106 TYR A CA 1
ATOM 793 C C . TYR A 1 106 ? -80.347 -9.148 117.382 1.00 94.06 106 TYR A C 1
ATOM 795 O O . TYR A 1 106 ? -79.637 -8.879 116.415 1.00 94.06 106 TYR A O 1
ATOM 803 N N . ILE A 1 107 ? -80.141 -10.238 118.128 1.00 94.38 107 ILE A N 1
ATOM 804 C CA . ILE A 1 107 ? -79.128 -11.269 117.842 1.00 94.38 107 ILE A CA 1
ATOM 805 C C . ILE A 1 107 ? -79.428 -11.944 116.497 1.00 94.38 107 ILE A C 1
ATOM 807 O O . ILE A 1 107 ? -78.534 -12.071 115.667 1.00 94.38 107 ILE A O 1
ATOM 811 N N . ASP A 1 108 ? -80.689 -12.287 116.238 1.00 94.19 108 ASP A N 1
ATOM 812 C CA . ASP A 1 108 ? -81.169 -12.856 114.976 1.00 94.19 108 ASP A CA 1
ATOM 813 C C . ASP A 1 108 ? -80.918 -11.913 113.791 1.00 94.19 108 ASP A C 1
ATOM 815 O O . ASP A 1 108 ? -80.533 -12.346 112.701 1.00 94.19 108 ASP A O 1
ATOM 819 N N . LYS A 1 109 ? -81.129 -10.607 114.001 1.00 95.06 109 LYS A N 1
ATOM 820 C CA . LYS A 1 109 ? -80.835 -9.571 113.010 1.00 95.06 109 LYS A CA 1
ATOM 821 C C . LYS A 1 109 ? -79.328 -9.476 112.752 1.00 95.06 109 LYS A C 1
ATOM 823 O O . LYS A 1 109 ? -78.924 -9.559 111.595 1.00 95.06 109 LYS A O 1
ATOM 828 N N . LEU A 1 110 ? -78.510 -9.351 113.800 1.00 94.00 110 LEU A N 1
ATOM 829 C CA . LEU A 1 110 ? -77.051 -9.275 113.679 1.00 94.00 110 LEU A CA 1
ATOM 830 C C . LEU A 1 110 ? -76.456 -10.539 113.047 1.00 94.00 110 LEU A C 1
ATOM 832 O O . LEU A 1 110 ? -75.552 -10.429 112.226 1.00 94.00 110 LEU A O 1
ATOM 836 N N . GLY A 1 111 ? -76.979 -11.724 113.370 1.00 93.81 111 GLY A N 1
ATOM 837 C CA . GLY A 1 111 ? -76.570 -12.990 112.762 1.00 93.81 111 GLY A CA 1
ATOM 838 C C . GLY A 1 111 ? -76.857 -13.029 111.260 1.00 93.81 111 GLY A C 1
ATOM 839 O O . GLY A 1 111 ? -75.986 -13.402 110.479 1.00 93.81 111 GLY A O 1
ATOM 840 N N . LYS A 1 112 ? -78.039 -12.560 110.833 1.00 94.94 112 LYS A N 1
ATOM 841 C CA . LYS A 1 112 ? -78.389 -12.428 109.407 1.00 94.94 112 LYS A CA 1
ATOM 842 C C . LYS A 1 112 ? -77.527 -11.375 108.707 1.00 94.94 112 LYS A C 1
ATOM 844 O O . LYS A 1 112 ? -77.044 -11.626 107.606 1.00 94.94 112 LYS A O 1
ATOM 849 N N . GLU A 1 113 ? -77.293 -10.219 109.329 1.00 94.75 113 GLU A N 1
ATOM 850 C CA . GLU A 1 113 ? -76.413 -9.179 108.778 1.00 94.75 113 GLU A CA 1
ATOM 851 C C . GLU A 1 113 ? -74.978 -9.708 108.607 1.00 94.75 113 GLU A C 1
ATOM 853 O O . GLU A 1 113 ? -74.443 -9.627 107.497 1.00 94.75 113 GLU A O 1
ATOM 858 N N . LEU A 1 114 ? -74.413 -10.347 109.639 1.00 94.31 114 LEU A N 1
ATOM 859 C CA . LEU A 1 114 ? -73.092 -10.984 109.628 1.00 94.31 114 LEU A CA 1
ATOM 860 C C . LEU A 1 114 ? -72.977 -12.071 108.552 1.00 94.31 114 LEU A C 1
ATOM 862 O O . LEU A 1 114 ? -72.009 -12.060 107.796 1.00 94.31 114 LEU A O 1
ATOM 866 N N . GLU A 1 115 ? -73.970 -12.954 108.425 1.00 94.88 115 GLU A N 1
ATOM 867 C CA . GLU A 1 115 ? -73.999 -13.981 107.377 1.00 94.88 115 GLU A CA 1
ATOM 868 C C . GLU A 1 115 ? -74.013 -13.344 105.979 1.00 94.88 115 GLU A C 1
ATOM 870 O O . GLU A 1 115 ? -73.230 -13.730 105.114 1.00 94.88 115 GLU A O 1
ATOM 875 N N . THR A 1 116 ? -74.814 -12.293 105.743 1.00 94.62 116 THR A N 1
ATOM 876 C CA . THR A 1 116 ? -74.774 -11.613 104.434 1.00 94.62 116 THR A CA 1
ATOM 877 C C . THR A 1 116 ? -73.439 -10.910 104.167 1.00 94.62 116 THR A C 1
ATOM 879 O O . THR A 1 116 ? -73.035 -10.794 103.009 1.00 94.62 116 THR A O 1
ATOM 882 N N . VAL A 1 117 ? -72.740 -10.417 105.195 1.00 94.44 117 VAL A N 1
ATOM 883 C CA . VAL A 1 117 ? -71.389 -9.845 105.051 1.00 94.44 117 VAL A CA 1
ATOM 884 C C . VAL A 1 117 ? -70.378 -10.949 104.740 1.00 94.44 117 VAL A C 1
ATOM 886 O O . VAL A 1 117 ? -69.595 -10.795 103.804 1.00 94.44 117 VAL A O 1
ATOM 889 N N . TYR A 1 118 ? -70.444 -1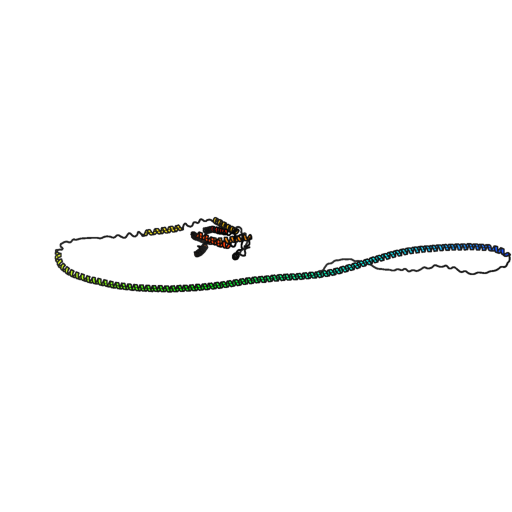2.084 105.439 1.00 94.88 118 TYR A N 1
ATOM 890 C CA . TYR A 1 118 ? -69.598 -13.249 105.187 1.00 94.88 118 TYR A CA 1
ATOM 891 C C . TYR A 1 118 ? -69.781 -13.796 103.765 1.00 94.88 118 TYR A C 1
ATOM 893 O O . TYR A 1 118 ? -68.794 -13.996 103.059 1.00 94.88 118 TYR A O 1
ATOM 901 N N . GLN A 1 119 ? -71.023 -13.954 103.297 1.00 94.88 119 GLN A N 1
ATOM 902 C CA . GLN A 1 119 ? -71.313 -14.428 101.940 1.00 94.88 119 GLN A CA 1
ATOM 903 C C . GLN A 1 119 ? -70.832 -13.447 100.859 1.00 94.88 119 GLN A C 1
ATOM 905 O O . GLN A 1 119 ? -70.223 -13.882 99.881 1.00 94.88 119 GLN A O 1
ATOM 910 N N . ARG A 1 120 ? -71.014 -12.126 101.042 1.00 93.94 120 ARG A N 1
ATOM 911 C CA . ARG A 1 120 ? -70.442 -11.117 100.123 1.00 93.94 120 ARG A CA 1
ATOM 912 C C . ARG A 1 120 ? -68.919 -11.193 100.094 1.00 93.94 120 ARG A C 1
ATOM 914 O O . ARG A 1 120 ? -68.349 -11.351 99.021 1.00 93.94 120 ARG A O 1
ATOM 921 N N . HIS A 1 121 ? -68.270 -11.179 101.256 1.00 93.94 121 HIS A N 1
ATOM 922 C CA . HIS A 1 121 ? -66.813 -11.257 101.356 1.00 93.94 121 HIS A CA 1
ATOM 923 C C . HIS A 1 121 ? -66.261 -12.581 100.792 1.00 93.94 121 HIS A C 1
ATOM 925 O O . HIS A 1 121 ? -65.216 -12.592 100.150 1.00 93.94 121 HIS A O 1
ATOM 931 N N . SER A 1 122 ? -66.973 -13.699 100.958 1.00 94.19 122 SER A N 1
ATOM 932 C CA . SER A 1 122 ? -66.621 -14.997 100.367 1.00 94.19 122 SER A CA 1
ATOM 933 C C . SER A 1 122 ? -66.737 -14.988 98.836 1.00 94.19 122 SER A C 1
ATOM 935 O O . SER A 1 122 ? -65.833 -15.468 98.142 1.00 94.19 122 SER A O 1
ATOM 937 N N . ALA A 1 123 ? -67.798 -14.384 98.291 1.00 94.25 123 ALA A N 1
ATOM 938 C CA . ALA A 1 123 ? -67.991 -14.211 96.853 1.00 94.25 123 ALA A CA 1
ATOM 939 C C . ALA A 1 123 ? -66.948 -13.259 96.240 1.00 94.25 123 ALA A C 1
ATOM 941 O O . ALA A 1 123 ? -66.334 -13.596 95.229 1.00 94.25 123 ALA A O 1
ATOM 942 N N . GLU A 1 124 ? -66.678 -12.120 96.879 1.00 94.69 124 GLU A N 1
ATOM 943 C CA . GLU A 1 124 ? -65.642 -11.157 96.485 1.00 94.69 124 GLU A CA 1
ATOM 944 C C . GLU A 1 124 ? -64.245 -11.785 96.554 1.00 94.69 124 GLU A C 1
ATOM 946 O O . GLU A 1 124 ? -63.507 -11.751 95.575 1.00 94.69 124 GLU A O 1
ATOM 951 N N . SER A 1 125 ? -63.908 -12.465 97.652 1.00 93.75 125 SER A N 1
ATOM 952 C CA . SER A 1 125 ? -62.650 -13.206 97.809 1.00 93.75 125 SER A CA 1
ATOM 953 C C . SER A 1 125 ? -62.489 -14.311 96.752 1.00 93.75 125 SER A C 1
ATOM 955 O O . SER A 1 125 ? -61.384 -14.557 96.268 1.00 93.75 125 SER A O 1
ATOM 957 N N . SER A 1 126 ? -63.586 -14.954 96.337 1.00 94.00 126 SER A N 1
ATOM 958 C CA . SER A 1 126 ? -63.579 -15.951 95.256 1.00 94.00 126 SER A CA 1
ATOM 959 C C . SER A 1 126 ? -63.432 -15.314 93.875 1.00 94.00 126 SER A C 1
ATOM 961 O O . SER A 1 126 ? -62.675 -15.829 93.053 1.00 94.00 126 SER A O 1
ATOM 963 N N . LYS A 1 127 ? -64.070 -14.161 93.636 1.00 96.00 127 LYS A N 1
ATOM 964 C CA . LYS A 1 127 ? -63.863 -13.354 92.430 1.00 96.00 127 LYS A CA 1
ATOM 965 C C . LYS A 1 127 ? -62.403 -12.908 92.327 1.00 96.00 127 LYS A C 1
ATOM 967 O O . LYS A 1 127 ? -61.792 -13.129 91.290 1.00 96.00 127 LYS A O 1
ATOM 972 N N . PHE A 1 128 ? -61.825 -12.356 93.396 1.00 94.50 128 PHE A N 1
ATOM 973 C CA . PHE A 1 128 ? -60.427 -11.922 93.408 1.00 94.50 128 PHE A CA 1
ATOM 974 C C . PHE A 1 128 ? -59.454 -13.089 93.199 1.00 94.50 128 PHE A C 1
ATOM 976 O O . PHE A 1 128 ? -58.496 -12.922 92.457 1.00 94.50 128 PHE A O 1
ATOM 983 N N . ARG A 1 129 ? -59.713 -14.289 93.747 1.00 96.06 129 ARG A N 1
ATOM 984 C CA . ARG A 1 129 ? -58.918 -15.495 93.422 1.00 96.06 129 ARG A CA 1
ATOM 985 C C . ARG A 1 129 ? -58.931 -15.828 91.926 1.00 96.06 129 ARG A C 1
ATOM 987 O O . ARG A 1 129 ? -57.876 -16.099 91.363 1.00 96.06 129 ARG A O 1
ATOM 994 N N . LEU A 1 130 ? -60.101 -15.793 91.284 1.00 95.81 130 LEU A N 1
ATOM 995 C CA . LEU A 1 130 ? -60.226 -16.040 89.840 1.00 95.81 130 LEU A CA 1
ATOM 996 C C . LEU A 1 130 ? -59.586 -14.920 89.006 1.00 95.81 130 LEU A C 1
ATOM 998 O O . LEU A 1 130 ? -58.958 -15.187 87.988 1.00 95.81 130 LEU A O 1
ATOM 1002 N N . GLU A 1 131 ? -59.720 -13.667 89.437 1.00 96.12 131 GLU A N 1
ATOM 1003 C CA . GLU A 1 131 ? -59.138 -12.500 88.770 1.00 96.12 131 GLU A CA 1
ATOM 1004 C C . GLU A 1 131 ? -57.602 -12.499 88.867 1.00 96.12 131 GLU A C 1
ATOM 1006 O O . GLU A 1 131 ? -56.941 -12.250 87.863 1.00 96.12 131 GLU A O 1
ATOM 1011 N N . ILE A 1 132 ? -57.037 -12.894 90.016 1.00 96.06 132 ILE A N 1
ATOM 1012 C CA . ILE A 1 132 ? -55.598 -13.145 90.196 1.00 96.06 132 ILE A CA 1
ATOM 1013 C C . ILE A 1 132 ? -55.132 -14.276 89.273 1.00 96.06 132 ILE A C 1
ATOM 1015 O O . ILE A 1 132 ? -54.224 -14.047 88.482 1.00 96.06 132 ILE A O 1
ATOM 1019 N N . GLY A 1 133 ? -55.785 -15.446 89.283 1.00 96.12 133 GLY A N 1
ATOM 1020 C CA . GLY A 1 133 ? -55.401 -16.567 88.412 1.00 96.12 133 GLY A CA 1
ATOM 1021 C C . GLY A 1 133 ? -55.428 -16.207 86.919 1.00 96.12 133 GLY A C 1
ATOM 1022 O O . GLY A 1 133 ? -54.480 -16.492 86.192 1.00 96.12 133 GLY A O 1
ATOM 1023 N N . ASN A 1 134 ? -56.457 -15.478 86.474 1.00 95.75 134 ASN A N 1
ATOM 1024 C CA . ASN A 1 134 ? -56.560 -14.969 85.101 1.00 95.75 134 ASN A CA 1
ATOM 1025 C C . ASN A 1 134 ? -55.471 -13.934 84.746 1.00 95.75 134 ASN A C 1
ATOM 1027 O O . ASN A 1 134 ? -55.162 -13.750 83.568 1.00 95.75 134 ASN A O 1
ATOM 1031 N N . LEU A 1 135 ? -54.933 -13.202 85.727 1.00 95.81 135 LEU A N 1
ATOM 1032 C CA . LEU A 1 135 ? -53.834 -12.249 85.533 1.00 95.81 135 LEU A CA 1
ATOM 1033 C C . LEU A 1 135 ? -52.467 -12.944 85.568 1.00 95.81 135 LEU A C 1
ATOM 1035 O O . LEU A 1 135 ? -51.601 -12.591 84.772 1.00 95.81 135 LEU A O 1
ATOM 1039 N N . GLU A 1 136 ? -52.288 -13.951 86.423 1.00 95.75 136 GLU A N 1
ATOM 1040 C CA . GLU A 1 136 ? -51.099 -14.810 86.469 1.00 95.75 136 GLU A CA 1
ATOM 1041 C C . GLU A 1 136 ? -50.944 -15.616 85.170 1.00 95.75 136 GLU A C 1
ATOM 1043 O O . GLU A 1 136 ? -49.852 -15.654 84.600 1.00 95.75 136 GLU A O 1
ATOM 1048 N N . GLU A 1 137 ? -52.038 -16.180 84.647 1.00 96.44 137 GLU A N 1
ATOM 1049 C CA . GLU A 1 137 ? -52.055 -16.876 83.356 1.00 96.44 137 GLU A CA 1
ATOM 1050 C C . GLU A 1 137 ? -51.680 -15.928 82.208 1.00 96.44 137 GLU A C 1
ATOM 1052 O O . GLU A 1 137 ? -50.730 -16.207 81.482 1.00 96.44 137 GLU A O 1
ATOM 1057 N N . LYS A 1 138 ? -52.311 -14.750 82.108 1.00 96.44 138 LYS A N 1
ATOM 1058 C CA . LYS A 1 138 ? -51.956 -13.735 81.095 1.00 96.44 138 LYS A CA 1
ATOM 1059 C C . LYS A 1 138 ? -50.524 -13.224 81.228 1.00 96.44 138 LYS A C 1
ATOM 1061 O O . LYS A 1 138 ? -49.865 -12.989 80.219 1.00 96.44 138 LYS A O 1
ATOM 1066 N N . HIS A 1 139 ? -50.024 -13.038 82.450 1.00 96.50 139 HIS A N 1
ATOM 1067 C CA . HIS A 1 139 ? -48.632 -12.649 82.674 1.00 96.50 139 HIS A CA 1
ATOM 1068 C C . HIS A 1 139 ? -47.683 -13.742 82.171 1.00 96.50 139 HIS A C 1
ATOM 1070 O O . HIS A 1 139 ? -46.686 -13.442 81.514 1.00 96.50 139 HIS A O 1
ATOM 1076 N N . LYS A 1 140 ? -48.003 -15.013 82.435 1.00 97.19 140 LYS A N 1
ATOM 1077 C CA . LYS A 1 140 ? -47.243 -16.154 81.925 1.00 97.19 140 LYS A CA 1
ATOM 1078 C C . LYS A 1 140 ? -47.309 -16.244 80.398 1.00 97.19 140 LYS A C 1
ATOM 1080 O O . LYS A 1 140 ? -46.258 -16.347 79.778 1.00 97.19 140 LYS A O 1
ATOM 1085 N N . GLU A 1 141 ? -48.487 -16.127 79.784 1.00 96.69 141 GLU A N 1
ATOM 1086 C CA . GLU A 1 141 ? -48.635 -16.097 78.322 1.00 96.69 141 GLU A CA 1
ATOM 1087 C C . GLU A 1 141 ? -47.810 -14.969 77.692 1.00 96.69 141 GLU A C 1
ATOM 1089 O O . GLU A 1 141 ? -47.123 -15.187 76.695 1.00 96.69 141 GLU A O 1
ATOM 1094 N N . LEU A 1 142 ? -47.840 -13.760 78.262 1.00 95.81 142 LEU A N 1
ATOM 1095 C CA . LEU A 1 142 ? -47.049 -12.629 77.774 1.00 95.81 142 LEU A CA 1
ATOM 1096 C C . LEU A 1 142 ? -45.540 -12.864 77.943 1.00 95.81 142 LEU A C 1
ATOM 1098 O O . LEU A 1 142 ? -44.779 -12.514 77.042 1.00 95.81 142 LEU A O 1
ATOM 1102 N N . GLN A 1 143 ? -45.107 -13.493 79.040 1.00 96.56 143 GLN A N 1
ATOM 1103 C CA . GLN A 1 143 ? -43.708 -13.863 79.266 1.00 96.56 143 GLN A CA 1
ATOM 1104 C C . GLN A 1 143 ? -43.237 -14.955 78.289 1.00 96.56 143 GLN A C 1
ATOM 1106 O O . GLN A 1 143 ? -42.195 -14.795 77.653 1.00 96.56 143 GLN A O 1
ATOM 1111 N N . ASP A 1 144 ? -44.015 -16.025 78.113 1.00 96.25 144 ASP A N 1
ATOM 1112 C CA . ASP A 1 144 ? -43.712 -17.120 77.184 1.00 96.25 144 ASP A CA 1
ATOM 1113 C C . ASP A 1 144 ? -43.667 -16.606 75.729 1.00 96.25 144 ASP A C 1
ATOM 1115 O O . ASP A 1 144 ? -42.740 -16.932 74.980 1.00 96.25 144 ASP A O 1
ATOM 1119 N N . ASN A 1 145 ? -44.594 -15.718 75.341 1.00 95.94 145 ASN A N 1
ATOM 1120 C CA . ASN A 1 145 ? -44.574 -15.033 74.042 1.00 95.94 145 ASN A CA 1
ATOM 1121 C C . ASN A 1 145 ? -43.373 -14.082 73.891 1.00 95.94 145 ASN A C 1
ATOM 1123 O O . ASN A 1 145 ? -42.768 -14.025 72.817 1.00 95.94 145 ASN A O 1
ATOM 1127 N N . PHE A 1 146 ? -42.994 -13.348 74.943 1.00 96.44 146 PHE A N 1
ATOM 1128 C CA . PHE A 1 146 ? -41.816 -12.478 74.932 1.00 96.44 146 PHE A CA 1
ATOM 1129 C C . PHE A 1 146 ? -40.527 -13.285 74.745 1.00 96.44 146 PHE A C 1
ATOM 1131 O O . PHE A 1 146 ? -39.725 -12.957 73.870 1.00 96.44 146 PHE A O 1
ATOM 1138 N N . ASP A 1 147 ? -40.340 -14.374 75.494 1.00 96.50 147 ASP A N 1
ATOM 1139 C CA . ASP A 1 147 ? -39.153 -15.222 75.367 1.00 96.50 147 ASP A CA 1
ATOM 1140 C C . ASP A 1 147 ? -39.133 -16.021 74.054 1.00 96.50 147 ASP A C 1
ATOM 1142 O O . ASP A 1 147 ? -38.055 -16.257 73.504 1.00 96.50 147 ASP A O 1
ATOM 1146 N N . ALA A 1 148 ? -40.289 -16.392 73.491 1.00 96.12 148 ALA A N 1
ATOM 1147 C CA . ALA A 1 148 ? -40.379 -16.950 72.139 1.00 96.12 148 ALA A CA 1
ATOM 1148 C C . ALA A 1 148 ? -39.991 -15.918 71.061 1.00 96.12 148 ALA A C 1
ATOM 1150 O O . ALA A 1 148 ? -39.172 -16.212 70.187 1.00 96.12 148 ALA A O 1
ATOM 1151 N N . SER A 1 149 ? -40.515 -14.692 71.153 1.00 93.69 149 SER A N 1
ATOM 1152 C CA . SER A 1 149 ? -40.191 -13.582 70.245 1.00 93.69 149 SER A CA 1
ATOM 1153 C C . SER A 1 149 ? -38.708 -13.198 70.316 1.00 93.69 149 SER A C 1
ATOM 1155 O O . SER A 1 149 ? -38.045 -13.048 69.290 1.00 93.69 149 SER A O 1
ATOM 1157 N N . LYS A 1 150 ? -38.143 -13.151 71.527 1.00 96.38 150 LYS A N 1
ATOM 1158 C CA . LYS A 1 150 ? -36.716 -12.924 71.780 1.00 96.38 150 LYS A CA 1
ATOM 1159 C C . LYS A 1 150 ? -35.844 -14.012 71.148 1.00 96.38 150 LYS A C 1
ATOM 1161 O O . LYS A 1 150 ? -34.945 -13.678 70.385 1.00 96.38 150 LYS A O 1
ATOM 1166 N N . LYS A 1 151 ? -36.153 -15.299 71.365 1.00 96.38 151 LYS A N 1
ATOM 1167 C CA . LYS A 1 151 ? -35.455 -16.423 70.702 1.00 96.38 151 LYS A CA 1
ATOM 1168 C C . LYS A 1 151 ? -35.528 -16.314 69.173 1.00 96.38 151 LYS A C 1
ATOM 1170 O O . LYS A 1 151 ? -34.517 -16.504 68.506 1.00 96.38 151 LYS A O 1
ATOM 1175 N N . SER A 1 152 ? -36.696 -15.968 68.626 1.00 95.69 152 SER A N 1
ATOM 1176 C CA . SER A 1 152 ? -36.894 -15.766 67.183 1.00 95.69 152 SER A CA 1
ATOM 1177 C C . SER A 1 152 ? -36.021 -14.630 66.632 1.00 95.69 152 SER A C 1
ATOM 1179 O O . SER A 1 152 ? -35.295 -14.818 65.655 1.00 95.69 152 SER A O 1
ATOM 1181 N N . ARG A 1 153 ? -36.003 -13.472 67.306 1.00 96.38 153 ARG A N 1
ATOM 1182 C CA . ARG A 1 153 ? -35.134 -12.336 66.965 1.00 96.38 153 ARG A CA 1
ATOM 1183 C C . ARG A 1 153 ? -33.654 -12.712 67.029 1.00 96.38 153 ARG A C 1
ATOM 1185 O O . ARG A 1 153 ? -32.916 -12.400 66.101 1.00 96.38 153 ARG A O 1
ATOM 1192 N N . ASP A 1 154 ? -33.223 -13.387 68.089 1.00 96.25 154 ASP A N 1
ATOM 1193 C CA . ASP A 1 154 ? -31.815 -13.736 68.296 1.00 96.25 154 ASP A CA 1
ATOM 1194 C C . ASP A 1 154 ? -31.330 -14.749 67.226 1.00 96.25 154 ASP A C 1
ATOM 1196 O O . ASP A 1 154 ? -30.199 -14.655 66.743 1.00 96.25 154 ASP A O 1
ATOM 1200 N N . VAL A 1 155 ? -32.212 -15.647 66.758 1.00 96.56 155 VAL A N 1
ATOM 1201 C CA . VAL A 1 155 ? -31.978 -16.517 65.586 1.00 96.56 155 VAL A CA 1
ATOM 1202 C C . VAL A 1 155 ? -31.925 -15.720 64.275 1.00 96.56 155 VAL A C 1
ATOM 1204 O O . VAL A 1 155 ? -31.033 -15.956 63.460 1.00 96.56 155 VAL A O 1
ATOM 1207 N N . LEU A 1 156 ? -32.826 -14.754 64.065 1.00 95.44 156 LEU A N 1
ATOM 1208 C CA . LEU A 1 156 ? -32.812 -13.880 62.882 1.00 95.44 156 LEU A CA 1
ATOM 1209 C C . LEU A 1 156 ? -31.555 -12.996 62.825 1.00 95.44 156 LEU A C 1
ATOM 1211 O O . LEU A 1 156 ? -30.995 -12.792 61.748 1.00 95.44 156 LEU A O 1
ATOM 1215 N N . GLU A 1 157 ? -31.063 -12.511 63.967 1.00 95.81 157 GLU A N 1
ATOM 1216 C CA . GLU A 1 157 ? -29.780 -11.810 64.050 1.00 95.81 157 GLU A CA 1
ATOM 1217 C C . GLU A 1 157 ? -28.603 -12.722 63.687 1.00 95.81 157 GLU A C 1
ATOM 1219 O O . GLU A 1 157 ? -27.722 -12.303 62.934 1.00 95.81 157 GLU A O 1
ATOM 1224 N N . ALA A 1 158 ? -28.582 -13.967 64.173 1.00 96.06 158 ALA A N 1
ATOM 1225 C CA . ALA A 1 158 ? -27.549 -14.936 63.810 1.00 96.06 158 ALA A CA 1
ATOM 1226 C C . ALA A 1 158 ? -27.568 -15.255 62.302 1.00 96.06 158 ALA A C 1
ATOM 1228 O O . ALA A 1 158 ? -26.518 -15.234 61.657 1.00 96.06 158 ALA A O 1
ATOM 1229 N N . ALA A 1 159 ? -28.756 -15.463 61.723 1.00 95.69 159 ALA A N 1
ATOM 1230 C CA . ALA A 1 159 ? -28.934 -15.696 60.290 1.00 95.69 159 ALA A CA 1
ATOM 1231 C C . ALA A 1 159 ? -28.484 -14.492 59.441 1.00 95.69 159 ALA A C 1
ATOM 1233 O O . ALA A 1 159 ? -27.747 -14.668 58.473 1.00 95.69 159 ALA A O 1
ATOM 1234 N N . ASN A 1 160 ? -28.839 -13.263 59.835 1.00 95.12 160 ASN A N 1
ATOM 1235 C CA . ASN A 1 160 ? -28.371 -12.049 59.159 1.00 95.12 160 ASN A CA 1
ATOM 1236 C C . ASN A 1 160 ? -26.844 -11.904 59.219 1.00 95.12 160 ASN A C 1
ATOM 1238 O O . ASN A 1 160 ? -26.230 -11.569 58.210 1.00 95.12 160 ASN A O 1
ATOM 1242 N N . ARG A 1 161 ? -26.203 -12.193 60.361 1.00 96.38 161 ARG A N 1
ATOM 1243 C CA . ARG A 1 161 ? -24.731 -12.155 60.480 1.00 96.38 161 ARG A CA 1
ATOM 1244 C C . ARG A 1 161 ? -24.061 -13.205 59.578 1.00 96.38 161 ARG A C 1
ATOM 1246 O O . ARG A 1 161 ? -23.039 -12.909 58.957 1.00 96.38 161 ARG A O 1
ATOM 1253 N N . ALA A 1 162 ? -24.651 -14.396 59.449 1.00 96.31 162 ALA A N 1
ATOM 1254 C CA . ALA A 1 162 ? -24.174 -15.429 58.527 1.00 96.31 162 ALA A CA 1
ATOM 1255 C C . ALA A 1 162 ? -24.299 -14.981 57.058 1.00 96.31 162 ALA A C 1
ATOM 1257 O O . ALA A 1 162 ? -23.293 -14.951 56.350 1.00 96.31 162 ALA A O 1
ATOM 1258 N N . LEU A 1 163 ? -25.480 -14.518 56.631 1.00 96.25 163 LEU A N 1
ATOM 1259 C CA . LEU A 1 163 ? -25.713 -14.005 55.273 1.00 96.25 163 LEU A CA 1
ATOM 1260 C C . LEU A 1 163 ? -24.821 -12.800 54.929 1.00 96.25 163 LEU A C 1
ATOM 1262 O O . LEU A 1 163 ? -24.330 -12.700 53.806 1.00 96.25 163 LEU A O 1
ATOM 1266 N N . GLN A 1 164 ? -24.563 -11.906 55.888 1.00 95.69 164 GLN A N 1
ATOM 1267 C CA . GLN A 1 164 ? -23.659 -10.766 55.711 1.00 95.69 164 GLN A CA 1
ATOM 1268 C C . GLN A 1 164 ? -22.221 -11.230 55.406 1.00 95.69 164 GLN A C 1
ATOM 1270 O O . GLN A 1 164 ? -21.594 -10.730 54.474 1.00 95.69 164 GLN A O 1
ATOM 1275 N N . SER A 1 165 ? -21.709 -12.212 56.156 1.00 96.12 165 SER A N 1
ATOM 1276 C CA . SER A 1 165 ? -20.349 -12.745 55.964 1.00 96.12 165 SER A CA 1
ATOM 1277 C C . SER A 1 165 ? -20.203 -13.627 54.717 1.00 96.12 165 SER A C 1
ATOM 1279 O O . SER A 1 165 ? -19.174 -13.553 54.042 1.00 96.12 165 SER A O 1
ATOM 1281 N N . GLU A 1 166 ? -21.234 -14.391 54.343 1.00 96.06 166 GLU A N 1
ATOM 1282 C CA . GLU A 1 166 ? -21.274 -15.103 53.060 1.00 96.06 166 GLU A CA 1
ATOM 1283 C C . GLU A 1 166 ? -21.305 -14.120 51.881 1.00 96.06 166 GLU A C 1
ATOM 1285 O O . GLU A 1 166 ? -20.545 -14.282 50.922 1.00 96.06 166 GLU A O 1
ATOM 1290 N N . LYS A 1 167 ? -22.109 -13.052 51.975 1.00 95.88 167 LYS A N 1
ATOM 1291 C CA . LYS A 1 167 ? -22.133 -11.971 50.984 1.00 95.88 167 LYS A CA 1
ATOM 1292 C C . LYS A 1 167 ? -20.753 -11.334 50.827 1.00 95.88 167 LYS A C 1
ATOM 1294 O O . LYS A 1 167 ? -20.262 -11.245 49.706 1.00 95.88 167 LYS A O 1
ATOM 1299 N N . GLU A 1 168 ? -20.103 -10.943 51.922 1.00 96.94 168 GLU A N 1
ATOM 1300 C CA . GLU A 1 168 ? -18.749 -10.380 51.873 1.00 96.94 168 GLU A CA 1
ATOM 1301 C C . GLU A 1 168 ? -17.725 -11.345 51.257 1.00 96.94 168 GLU A C 1
ATOM 1303 O O . GLU A 1 168 ? -16.837 -10.914 50.522 1.00 96.94 168 GLU A O 1
ATOM 1308 N N . LEU A 1 169 ? -17.824 -12.646 51.547 1.00 97.12 169 LEU A N 1
ATOM 1309 C CA . LEU A 1 169 ? -16.957 -13.671 50.960 1.00 97.12 169 LEU A CA 1
ATOM 1310 C C . LEU A 1 169 ? -17.207 -13.830 49.451 1.00 97.12 169 LEU A C 1
ATOM 1312 O O . LEU A 1 169 ? -16.258 -13.995 48.685 1.00 97.12 169 LEU A O 1
ATOM 1316 N N . SER A 1 170 ? -18.467 -13.761 49.022 1.00 95.06 170 SER A N 1
ATOM 1317 C CA . SER A 1 170 ? -18.867 -13.809 47.612 1.00 95.06 170 SER A CA 1
ATOM 1318 C C . SER A 1 170 ? -18.399 -12.565 46.847 1.00 95.06 170 SER A C 1
ATOM 1320 O O . SER A 1 170 ? -17.801 -12.683 45.779 1.00 95.06 170 SER A O 1
ATOM 1322 N N . GLU A 1 171 ? -18.562 -11.371 47.427 1.00 96.19 171 GLU A N 1
ATOM 1323 C CA . GLU A 1 171 ? -18.078 -10.110 46.854 1.00 96.19 171 GLU A CA 1
ATOM 1324 C C . GLU A 1 171 ? -16.545 -10.084 46.734 1.00 96.19 171 GLU A C 1
ATOM 1326 O O . GLU A 1 171 ? -16.031 -9.665 45.695 1.00 96.19 171 GLU A O 1
ATOM 1331 N N . LYS A 1 172 ? -15.807 -10.604 47.730 1.00 97.12 172 LYS A N 1
ATOM 1332 C CA . LYS A 1 172 ? -14.340 -10.772 47.664 1.00 97.12 172 LYS A CA 1
ATOM 1333 C C . LYS A 1 172 ? -13.936 -11.715 46.523 1.00 97.12 172 LYS A C 1
ATOM 1335 O O . LYS A 1 172 ? -13.182 -11.300 45.646 1.00 97.12 172 LYS A O 1
ATOM 1340 N N . LYS A 1 173 ? -14.521 -12.918 46.444 1.00 96.69 173 LYS A N 1
ATOM 1341 C CA . LYS A 1 173 ? -14.269 -13.881 45.349 1.00 96.69 173 LYS A CA 1
ATOM 1342 C C . LYS A 1 173 ? -14.602 -13.312 43.965 1.00 96.69 173 LYS A C 1
ATOM 1344 O O . LYS A 1 173 ? -13.889 -13.572 42.999 1.00 96.69 173 LYS A O 1
ATOM 1349 N N . LEU A 1 174 ? -15.668 -12.518 43.848 1.00 95.62 174 LEU A N 1
ATOM 1350 C CA . LEU A 1 174 ? -16.045 -11.858 42.595 1.00 95.62 174 LEU A CA 1
ATOM 1351 C C . LEU A 1 174 ? -15.023 -10.784 42.185 1.00 95.62 174 LEU A C 1
ATOM 1353 O O . LEU A 1 174 ? -14.690 -10.678 41.003 1.00 95.62 174 LEU A O 1
ATOM 1357 N N . GLN A 1 175 ? -14.498 -10.012 43.142 1.00 96.62 175 GLN A N 1
ATOM 1358 C CA . GLN A 1 175 ? -13.428 -9.039 42.897 1.00 96.62 175 GLN A CA 1
ATOM 1359 C C . GLN A 1 175 ? -12.104 -9.723 42.524 1.00 96.62 175 GLN A C 1
ATOM 1361 O O . GLN A 1 175 ? -11.454 -9.290 41.573 1.00 96.62 175 GLN A O 1
ATOM 1366 N N . GLU A 1 176 ? -11.738 -10.811 43.205 1.00 96.88 176 GLU A N 1
ATOM 1367 C CA . GLU A 1 176 ? -10.555 -11.628 42.903 1.00 96.88 176 GLU A CA 1
ATOM 1368 C C . GLU A 1 176 ? -10.635 -12.225 41.492 1.00 96.88 176 GLU A C 1
ATOM 1370 O O . GLU A 1 176 ? -9.750 -11.976 40.672 1.00 96.88 176 GLU A O 1
ATOM 1375 N N . ASN A 1 177 ? -11.735 -12.905 41.152 1.00 96.00 177 ASN A N 1
ATOM 1376 C CA . ASN A 1 177 ? -11.959 -13.455 39.811 1.00 96.00 177 ASN A CA 1
ATOM 1377 C C . ASN A 1 177 ? -11.930 -12.367 38.726 1.00 96.00 177 ASN A C 1
ATOM 1379 O O . ASN A 1 177 ? -11.350 -12.571 37.661 1.00 96.00 177 ASN A O 1
ATOM 1383 N N . LYS A 1 178 ? -12.499 -11.183 38.993 1.00 95.81 178 LYS A N 1
ATOM 1384 C CA . LYS A 1 178 ? -12.430 -10.038 38.072 1.00 95.81 178 LYS A CA 1
ATOM 1385 C C . LYS A 1 178 ? -10.997 -9.516 37.903 1.00 95.81 178 LYS A C 1
ATOM 1387 O O . LYS A 1 178 ? -10.616 -9.155 36.793 1.00 95.81 178 LYS A O 1
ATOM 1392 N N . ALA A 1 179 ? -10.197 -9.487 38.969 1.00 97.06 179 ALA A N 1
ATOM 1393 C CA . ALA A 1 179 ? -8.797 -9.063 38.927 1.00 97.06 179 ALA A CA 1
ATOM 1394 C C . ALA A 1 179 ? -7.871 -10.090 38.246 1.00 97.06 179 ALA A C 1
ATOM 1396 O O . ALA A 1 179 ? -6.859 -9.696 37.663 1.00 97.06 179 ALA A O 1
ATOM 1397 N N . ILE A 1 180 ? -8.217 -11.381 38.297 1.00 96.94 180 ILE A N 1
ATOM 1398 C CA . ILE A 1 180 ? -7.563 -12.455 37.535 1.00 96.94 180 ILE A CA 1
ATOM 1399 C C . ILE A 1 180 ? -7.913 -12.311 36.049 1.00 96.94 180 ILE A C 1
ATOM 1401 O O . ILE A 1 180 ? -7.021 -12.056 35.248 1.00 96.94 180 ILE A O 1
ATOM 1405 N N . LEU A 1 181 ? -9.203 -12.307 35.692 1.00 95.69 181 LEU A N 1
ATOM 1406 C CA . LEU A 1 181 ? -9.659 -12.154 34.302 1.00 95.69 181 LEU A CA 1
ATOM 1407 C C . LEU A 1 181 ? -9.121 -10.880 33.630 1.00 95.69 181 LEU A C 1
ATOM 1409 O O . LEU A 1 181 ? -8.777 -10.908 32.450 1.00 95.69 181 LEU A O 1
ATOM 1413 N N . GLN A 1 182 ? -9.005 -9.769 34.367 1.00 96.00 182 GLN A N 1
ATOM 1414 C CA . GLN A 1 182 ? -8.383 -8.544 33.858 1.00 96.00 182 GLN A CA 1
ATOM 1415 C C . GLN A 1 182 ? -6.882 -8.732 33.579 1.00 96.00 182 GLN A C 1
ATOM 1417 O O . GLN A 1 182 ? -6.408 -8.316 32.523 1.00 96.00 182 GLN A O 1
ATOM 1422 N N . ARG A 1 183 ? -6.135 -9.383 34.487 1.00 97.44 183 ARG A N 1
ATOM 1423 C CA . ARG A 1 183 ? -4.715 -9.709 34.268 1.00 97.44 183 ARG A CA 1
ATOM 1424 C C . ARG A 1 183 ? -4.521 -10.635 33.077 1.00 97.44 183 ARG A C 1
ATOM 1426 O O . ARG A 1 183 ? -3.602 -10.400 32.302 1.00 97.44 183 ARG A O 1
ATOM 1433 N N . ASP A 1 184 ? -5.347 -11.662 32.937 1.00 96.69 184 ASP A N 1
ATOM 1434 C CA . ASP A 1 184 ? -5.228 -12.646 31.859 1.00 96.69 184 ASP A CA 1
ATOM 1435 C C . ASP A 1 184 ? -5.533 -12.001 30.500 1.00 96.69 184 ASP A C 1
ATOM 1437 O O . ASP A 1 184 ? -4.814 -12.212 29.526 1.00 96.69 184 ASP A O 1
ATOM 1441 N N . LEU A 1 185 ? -6.539 -11.123 30.452 1.00 96.50 185 LEU A N 1
ATOM 1442 C CA . LEU A 1 185 ? -6.895 -10.336 29.273 1.00 96.50 185 LEU A CA 1
ATOM 1443 C C . LEU A 1 185 ? -5.795 -9.330 28.882 1.00 96.50 185 LEU A C 1
ATOM 1445 O O . LEU A 1 185 ? -5.518 -9.164 27.694 1.00 96.50 185 LEU A O 1
ATOM 1449 N N . ASP A 1 186 ? -5.134 -8.681 29.842 1.00 96.62 186 ASP A N 1
ATOM 1450 C CA . ASP A 1 186 ? -4.023 -7.761 29.555 1.00 96.62 186 ASP A CA 1
ATOM 1451 C C . ASP A 1 186 ? -2.700 -8.494 29.235 1.00 96.62 186 ASP A C 1
ATOM 1453 O O . ASP A 1 186 ? -1.933 -8.035 28.381 1.00 96.62 186 ASP A O 1
ATOM 1457 N N . GLN A 1 187 ? -2.463 -9.680 29.810 1.00 97.44 187 GLN A N 1
ATOM 1458 C CA . GLN A 1 187 ? -1.395 -10.596 29.383 1.00 97.44 187 GLN A CA 1
ATOM 1459 C C . GLN A 1 187 ? -1.621 -11.087 27.949 1.00 97.44 187 GLN A C 1
ATOM 1461 O O . GLN A 1 187 ? -0.718 -10.999 27.122 1.00 97.44 187 GLN A O 1
ATOM 1466 N N . TRP A 1 188 ? -2.834 -11.528 27.610 1.00 96.94 188 TRP A N 1
ATOM 1467 C CA . TRP A 1 188 ? -3.160 -11.986 26.261 1.00 96.94 188 TRP A CA 1
ATOM 1468 C C . TRP A 1 188 ? -3.007 -10.873 25.214 1.00 96.94 188 TRP A C 1
ATOM 1470 O O . TRP A 1 188 ? -2.433 -11.104 24.148 1.00 96.94 188 TRP A O 1
ATOM 1480 N N . LYS A 1 189 ? -3.433 -9.636 25.524 1.00 96.31 189 LYS A N 1
ATOM 1481 C CA . LYS A 1 189 ? -3.167 -8.464 24.668 1.00 96.31 189 LYS A CA 1
ATOM 1482 C C . LYS A 1 189 ? -1.671 -8.251 24.451 1.00 96.31 189 LYS A C 1
ATOM 1484 O O . LYS A 1 189 ? -1.246 -8.096 23.311 1.00 96.31 189 LYS A O 1
ATOM 1489 N N . THR A 1 190 ? -0.878 -8.217 25.523 1.00 95.94 190 THR A N 1
ATOM 1490 C CA . THR A 1 190 ? 0.563 -7.921 25.430 1.00 95.94 190 THR A CA 1
ATOM 1491 C C . THR A 1 190 ? 1.333 -9.024 24.704 1.00 95.94 190 THR A C 1
ATOM 1493 O O . THR A 1 190 ? 2.152 -8.707 23.847 1.00 95.94 190 THR A O 1
ATOM 1496 N N . GLN A 1 191 ? 0.995 -10.297 24.933 1.00 96.62 191 GLN A N 1
ATOM 1497 C CA . GLN A 1 191 ? 1.504 -11.432 24.152 1.00 96.62 191 GLN A CA 1
ATOM 1498 C C . GLN A 1 191 ? 1.137 -11.310 22.667 1.00 96.62 191 GLN A C 1
ATOM 1500 O O . GLN A 1 191 ? 2.015 -11.402 21.814 1.00 96.62 191 GLN A O 1
ATOM 1505 N N . THR A 1 192 ? -0.130 -11.027 22.346 1.00 93.25 192 THR A N 1
ATOM 1506 C CA . THR A 1 192 ? -0.596 -10.883 20.953 1.00 93.25 192 THR A CA 1
ATOM 1507 C C . THR A 1 192 ? 0.093 -9.716 20.234 1.00 93.25 192 THR A C 1
ATOM 1509 O O . THR A 1 192 ? 0.443 -9.832 19.058 1.00 93.25 192 THR A O 1
ATOM 1512 N N . ILE A 1 193 ? 0.329 -8.601 20.936 1.00 96.19 193 ILE A N 1
ATOM 1513 C CA . ILE A 1 193 ? 1.048 -7.432 20.413 1.00 96.19 193 ILE A CA 1
ATOM 1514 C C . ILE A 1 193 ? 2.528 -7.757 20.171 1.00 96.19 193 ILE A C 1
ATOM 1516 O O . ILE A 1 193 ? 3.030 -7.447 19.091 1.00 96.19 193 ILE A O 1
ATOM 1520 N N . GLU A 1 194 ? 3.219 -8.408 21.112 1.00 96.81 194 GLU A N 1
ATOM 1521 C CA . GLU A 1 194 ? 4.634 -8.766 20.933 1.00 96.81 194 GLU A CA 1
ATOM 1522 C C . GLU A 1 194 ? 4.810 -9.838 19.846 1.00 96.81 194 GLU A C 1
ATOM 1524 O O . GLU A 1 194 ? 5.672 -9.692 18.981 1.00 96.81 194 GLU A O 1
ATOM 1529 N N . GLU A 1 195 ? 3.943 -10.856 19.789 1.00 96.56 195 GLU A N 1
ATOM 1530 C CA . GLU A 1 195 ? 3.915 -11.822 18.684 1.00 96.56 195 GLU A CA 1
ATOM 1531 C C . GLU A 1 195 ? 3.743 -11.137 17.325 1.00 96.56 195 GLU A C 1
ATOM 1533 O O . GLU A 1 195 ? 4.419 -11.497 16.359 1.00 96.56 195 GLU A O 1
ATOM 1538 N N . PHE A 1 196 ? 2.842 -10.155 17.227 1.00 94.75 196 PHE A N 1
ATOM 1539 C CA . PHE A 1 196 ? 2.654 -9.384 16.002 1.00 94.75 196 PHE A CA 1
ATOM 1540 C C . PHE A 1 196 ? 3.888 -8.529 15.688 1.00 94.75 196 PHE A C 1
ATOM 1542 O O . PHE A 1 196 ? 4.343 -8.527 14.547 1.00 94.75 196 PHE A O 1
ATOM 1549 N N . ALA A 1 197 ? 4.496 -7.879 16.683 1.00 96.81 197 ALA A N 1
ATOM 1550 C CA . ALA A 1 197 ? 5.717 -7.092 16.515 1.00 96.81 197 ALA A CA 1
ATOM 1551 C C . ALA A 1 197 ? 6.937 -7.946 16.117 1.00 96.81 197 ALA A C 1
ATOM 1553 O O . ALA A 1 197 ? 7.809 -7.467 15.393 1.00 96.81 197 ALA A O 1
ATOM 1554 N N . VAL A 1 198 ? 7.024 -9.201 16.568 1.00 97.12 198 VAL A N 1
ATOM 1555 C CA . VAL A 1 198 ? 8.042 -10.175 16.130 1.00 97.12 198 VAL A CA 1
ATOM 1556 C C . VAL A 1 198 ? 7.768 -10.640 14.697 1.00 97.12 198 VAL A C 1
ATOM 1558 O O . VAL A 1 198 ? 8.690 -10.678 13.884 1.00 97.12 198 VAL A O 1
ATOM 1561 N N . LYS A 1 199 ? 6.508 -10.937 14.349 1.00 95.44 199 LYS A N 1
ATOM 1562 C CA . LYS A 1 199 ? 6.111 -11.317 12.978 1.00 95.44 199 LYS A CA 1
ATOM 1563 C C . LYS A 1 199 ? 6.363 -10.181 11.977 1.00 95.44 199 LYS A C 1
ATOM 1565 O O . LYS A 1 199 ? 6.882 -10.450 10.901 1.00 95.44 199 LYS A O 1
ATOM 1570 N N . GLN A 1 200 ? 6.073 -8.931 12.347 1.00 95.06 200 GLN A N 1
ATOM 1571 C CA . GLN A 1 200 ? 6.378 -7.742 11.540 1.00 95.06 200 GLN A CA 1
ATOM 1572 C C . GLN A 1 200 ? 7.887 -7.555 11.346 1.00 95.06 200 GLN A C 1
ATOM 1574 O O . GLN A 1 200 ? 8.334 -7.512 10.205 1.00 95.06 200 GLN A O 1
ATOM 1579 N N . ARG A 1 201 ? 8.684 -7.545 12.431 1.00 96.12 201 ARG A N 1
ATOM 1580 C CA . ARG A 1 201 ? 10.158 -7.458 12.343 1.00 96.12 201 ARG A CA 1
ATOM 1581 C C . ARG A 1 201 ? 10.744 -8.524 11.422 1.00 96.12 201 ARG A C 1
ATOM 1583 O O . ARG A 1 201 ? 11.537 -8.194 10.556 1.00 96.12 201 ARG A O 1
ATOM 1590 N N . ARG A 1 202 ? 10.288 -9.775 11.536 1.00 96.81 202 ARG A N 1
ATOM 1591 C CA . ARG A 1 202 ? 10.750 -10.861 10.663 1.00 96.81 202 ARG A CA 1
ATOM 1592 C C . ARG A 1 202 ? 10.422 -10.625 9.183 1.00 96.81 202 ARG A C 1
ATOM 1594 O O . ARG A 1 202 ? 11.250 -10.934 8.337 1.00 96.81 202 ARG A O 1
ATOM 1601 N N . ILE A 1 203 ? 9.242 -10.089 8.866 1.00 95.31 203 ILE A N 1
ATOM 1602 C CA . ILE A 1 203 ? 8.870 -9.749 7.482 1.00 95.31 203 ILE A CA 1
ATOM 1603 C C . ILE A 1 203 ? 9.738 -8.592 6.960 1.00 95.31 203 ILE A C 1
ATOM 1605 O O . ILE A 1 203 ? 10.201 -8.657 5.826 1.00 95.31 203 ILE A O 1
ATOM 1609 N N . GLU A 1 204 ? 10.003 -7.576 7.784 1.00 95.62 204 GLU A N 1
ATOM 1610 C CA . GLU A 1 204 ? 10.919 -6.470 7.468 1.00 95.62 204 GLU A CA 1
ATOM 1611 C C . GLU A 1 204 ? 12.352 -6.987 7.207 1.00 95.62 204 GLU A C 1
ATOM 1613 O O . GLU A 1 204 ? 12.951 -6.659 6.184 1.00 95.62 204 GLU A O 1
ATOM 1618 N N . ASP A 1 205 ? 12.866 -7.868 8.075 1.00 96.56 205 ASP A N 1
ATOM 1619 C CA . ASP A 1 205 ? 14.181 -8.511 7.950 1.00 96.56 205 ASP A CA 1
ATOM 1620 C C . ASP A 1 205 ? 14.285 -9.378 6.681 1.00 96.56 205 ASP A C 1
ATOM 1622 O O . ASP A 1 205 ? 15.278 -9.295 5.954 1.00 96.56 205 ASP A O 1
ATOM 1626 N N . ASP A 1 206 ? 13.266 -10.195 6.382 1.00 95.69 206 ASP A N 1
ATOM 1627 C CA . ASP A 1 206 ? 13.225 -11.051 5.189 1.00 95.69 206 ASP A CA 1
ATOM 1628 C C . ASP A 1 206 ? 13.127 -10.206 3.893 1.00 95.69 206 ASP A C 1
ATOM 1630 O O . ASP A 1 206 ? 13.802 -10.511 2.903 1.00 95.69 206 ASP A O 1
ATOM 1634 N N . ILE A 1 207 ? 12.379 -9.091 3.900 1.00 95.25 207 ILE A N 1
ATOM 1635 C CA . ILE A 1 207 ? 12.326 -8.120 2.788 1.00 95.25 207 ILE A CA 1
ATOM 1636 C C . ILE A 1 207 ? 13.676 -7.412 2.611 1.00 95.25 207 ILE A C 1
ATOM 1638 O O . ILE A 1 207 ? 14.183 -7.321 1.488 1.00 95.25 207 ILE A O 1
ATOM 1642 N N . GLN A 1 208 ? 14.292 -6.929 3.694 1.00 96.25 208 GLN A N 1
ATOM 1643 C CA . GLN A 1 208 ? 15.591 -6.258 3.639 1.00 96.25 208 GLN A CA 1
ATOM 1644 C C . GLN A 1 208 ? 16.692 -7.218 3.172 1.00 96.25 208 GLN A C 1
ATOM 1646 O O . GLN A 1 208 ? 17.562 -6.824 2.391 1.00 96.25 208 GLN A O 1
ATOM 1651 N N . ARG A 1 209 ? 16.630 -8.490 3.582 1.00 96.06 209 ARG A N 1
ATOM 1652 C CA . ARG A 1 209 ? 17.507 -9.555 3.089 1.00 96.06 209 ARG A CA 1
ATOM 1653 C C . ARG A 1 209 ? 17.346 -9.757 1.584 1.00 96.06 209 ARG A C 1
ATOM 1655 O O . ARG A 1 209 ? 18.337 -9.654 0.865 1.00 96.06 209 ARG A O 1
ATOM 1662 N N . GLN A 1 210 ? 16.121 -9.975 1.102 1.00 95.25 210 GLN A N 1
ATOM 1663 C CA . GLN A 1 210 ? 15.854 -10.181 -0.325 1.00 95.25 210 GLN A CA 1
ATOM 1664 C C . GLN A 1 210 ? 16.262 -8.961 -1.169 1.00 95.25 210 GLN A C 1
ATOM 1666 O O . GLN A 1 210 ? 16.792 -9.113 -2.271 1.00 95.25 210 GLN A O 1
ATOM 1671 N N . SER A 1 211 ? 16.071 -7.749 -0.640 1.00 93.69 211 SER A N 1
ATOM 1672 C CA . SER A 1 211 ? 16.538 -6.500 -1.251 1.00 93.69 211 SER A CA 1
ATOM 1673 C C . SER A 1 211 ? 18.068 -6.464 -1.364 1.00 93.69 211 SER A C 1
ATOM 1675 O O . SER A 1 211 ? 18.602 -6.257 -2.456 1.00 93.69 211 SER A O 1
ATOM 1677 N N . ASN A 1 212 ? 18.785 -6.753 -0.273 1.00 95.94 212 ASN A N 1
ATOM 1678 C CA . ASN A 1 212 ? 20.250 -6.803 -0.247 1.00 95.94 212 ASN A CA 1
ATOM 1679 C C . ASN A 1 212 ? 20.810 -7.869 -1.206 1.00 95.94 212 ASN A C 1
ATOM 1681 O O . ASN A 1 212 ? 21.744 -7.588 -1.956 1.00 95.94 212 ASN A O 1
ATOM 1685 N N . GLU A 1 213 ? 20.224 -9.069 -1.226 1.00 96.00 213 GLU A N 1
ATOM 1686 C CA . GLU A 1 213 ? 20.608 -10.163 -2.128 1.00 96.00 213 GLU A CA 1
ATOM 1687 C C . GLU A 1 213 ? 20.350 -9.790 -3.600 1.00 96.00 213 GLU A C 1
ATOM 1689 O O . GLU A 1 213 ? 21.232 -9.950 -4.447 1.00 96.00 213 GLU A O 1
ATOM 1694 N N . SER A 1 214 ? 19.197 -9.184 -3.911 1.00 92.12 214 SER A N 1
ATOM 1695 C CA . SER A 1 214 ? 18.896 -8.671 -5.255 1.00 92.12 214 SER A CA 1
ATOM 1696 C C . SER A 1 214 ? 19.851 -7.550 -5.685 1.00 92.12 214 SER A C 1
ATOM 1698 O O . SER A 1 214 ? 20.222 -7.477 -6.859 1.00 92.12 214 SER A O 1
ATOM 1700 N N . HIS A 1 215 ? 20.261 -6.674 -4.764 1.00 94.19 215 HIS A N 1
ATOM 1701 C CA . HIS A 1 215 ? 21.258 -5.637 -5.030 1.00 94.19 215 HIS A CA 1
ATOM 1702 C C . HIS A 1 215 ? 22.657 -6.225 -5.257 1.00 94.19 215 HIS A C 1
ATOM 1704 O O . HIS A 1 215 ? 23.346 -5.774 -6.173 1.00 94.19 215 HIS A O 1
ATOM 1710 N N . ALA A 1 216 ? 23.058 -7.249 -4.499 1.00 96.25 216 ALA A N 1
ATOM 1711 C CA . ALA A 1 216 ? 24.334 -7.940 -4.682 1.00 96.25 216 ALA A CA 1
ATOM 1712 C C . ALA A 1 216 ? 24.410 -8.637 -6.053 1.00 96.25 216 ALA A C 1
ATOM 1714 O O . ALA A 1 216 ? 25.349 -8.393 -6.808 1.00 96.25 216 ALA A O 1
ATOM 1715 N N . VAL A 1 217 ? 23.379 -9.403 -6.432 1.00 95.75 217 VAL A N 1
ATOM 1716 C CA . VAL A 1 217 ? 23.287 -10.057 -7.754 1.00 95.75 217 VAL A CA 1
ATOM 1717 C C . VAL A 1 217 ? 23.267 -9.028 -8.893 1.00 95.75 217 VAL A C 1
ATOM 1719 O O . VAL A 1 217 ? 23.863 -9.249 -9.950 1.00 95.75 217 VAL A O 1
ATOM 1722 N N . MET A 1 218 ? 22.627 -7.869 -8.698 1.00 93.38 218 MET A N 1
ATOM 1723 C CA . MET A 1 218 ? 22.672 -6.780 -9.678 1.00 93.38 218 MET A CA 1
ATOM 1724 C C . MET A 1 218 ? 24.082 -6.184 -9.808 1.00 93.38 218 MET A C 1
ATOM 1726 O O . MET A 1 218 ? 24.546 -5.975 -10.931 1.00 93.38 218 MET A O 1
ATOM 1730 N N . GLN A 1 219 ? 24.777 -5.940 -8.692 1.00 95.62 219 GLN A N 1
ATOM 1731 C CA . GLN A 1 219 ? 26.150 -5.429 -8.698 1.00 95.62 219 GLN A CA 1
ATOM 1732 C C . GLN A 1 219 ? 27.118 -6.415 -9.358 1.00 95.62 219 GLN A C 1
ATOM 1734 O O . GLN A 1 219 ? 27.861 -6.008 -10.252 1.00 95.62 219 GLN A O 1
ATOM 1739 N N . GLU A 1 220 ? 27.053 -7.702 -9.006 1.00 96.06 220 GLU A N 1
ATOM 1740 C CA . GLU A 1 220 ? 27.848 -8.765 -9.628 1.00 96.06 220 GLU A CA 1
ATOM 1741 C C . GLU A 1 220 ? 27.622 -8.803 -11.144 1.00 96.06 220 GLU A C 1
ATOM 1743 O O . GLU A 1 220 ? 28.575 -8.685 -11.915 1.00 96.06 220 GLU A O 1
ATOM 1748 N N . ARG A 1 221 ? 26.361 -8.805 -11.595 1.00 95.50 221 ARG A N 1
ATOM 1749 C CA . ARG A 1 221 ? 26.028 -8.778 -13.026 1.00 95.50 221 ARG A CA 1
ATOM 1750 C C . ARG A 1 221 ? 26.541 -7.524 -13.746 1.00 95.50 221 ARG A C 1
ATOM 1752 O O . ARG A 1 221 ? 26.932 -7.612 -14.909 1.00 95.50 221 ARG A O 1
ATOM 1759 N N . THR A 1 222 ? 26.571 -6.356 -13.096 1.00 93.56 222 THR A N 1
ATOM 1760 C CA . THR A 1 222 ? 27.191 -5.150 -13.688 1.00 93.56 222 THR A CA 1
ATOM 1761 C C . THR A 1 222 ? 28.721 -5.201 -13.687 1.00 93.56 222 THR A C 1
ATOM 1763 O O . THR A 1 222 ? 29.342 -4.711 -14.633 1.00 93.56 222 THR A O 1
ATOM 1766 N N . ALA A 1 223 ? 29.343 -5.840 -12.692 1.00 95.75 223 ALA A N 1
ATOM 1767 C CA . ALA A 1 223 ? 30.782 -6.090 -12.666 1.00 95.75 223 ALA A CA 1
ATOM 1768 C C . ALA A 1 223 ? 31.195 -7.089 -13.762 1.00 95.75 223 ALA A C 1
ATOM 1770 O O . ALA A 1 223 ? 32.200 -6.881 -14.438 1.00 95.75 223 ALA A O 1
ATOM 1771 N N . GLU A 1 224 ? 30.394 -8.126 -14.017 1.00 96.12 224 GLU A N 1
ATOM 1772 C CA . GLU A 1 224 ? 30.600 -9.034 -15.147 1.00 96.12 224 GLU A CA 1
ATOM 1773 C C . GLU A 1 224 ? 30.426 -8.330 -16.496 1.00 96.12 224 GLU A C 1
ATOM 1775 O O . GLU A 1 224 ? 31.312 -8.430 -17.343 1.00 96.12 224 GLU A O 1
ATOM 1780 N N . LEU A 1 225 ? 29.342 -7.566 -16.687 1.00 93.94 225 LEU A N 1
ATOM 1781 C CA . LEU A 1 225 ? 29.078 -6.859 -17.948 1.00 93.94 225 LEU A CA 1
ATOM 1782 C C . LEU A 1 225 ? 30.154 -5.806 -18.266 1.00 93.94 225 LEU A C 1
ATOM 1784 O O . LEU A 1 225 ? 30.551 -5.635 -19.417 1.00 93.94 225 LEU A O 1
ATOM 1788 N N . THR A 1 226 ? 30.665 -5.104 -17.252 1.00 94.56 226 THR A N 1
ATOM 1789 C CA . THR A 1 226 ? 31.785 -4.169 -17.446 1.00 94.56 226 THR A CA 1
ATOM 1790 C C . THR A 1 226 ? 33.089 -4.909 -17.755 1.00 94.56 226 THR A C 1
ATOM 1792 O O . THR A 1 226 ? 33.818 -4.484 -18.648 1.00 94.56 226 THR A O 1
ATOM 1795 N N . LYS A 1 227 ? 33.348 -6.052 -17.106 1.00 96.56 227 LYS A N 1
ATOM 1796 C CA . LYS A 1 227 ? 34.506 -6.935 -17.343 1.00 96.56 227 LYS A CA 1
ATOM 1797 C C . LYS A 1 227 ? 34.479 -7.651 -18.701 1.00 96.56 227 LYS A C 1
ATOM 1799 O O . LYS A 1 227 ? 35.546 -7.997 -19.212 1.00 96.56 227 LYS A O 1
ATOM 1804 N N . THR A 1 228 ? 33.312 -7.891 -19.303 1.00 94.81 228 THR A N 1
ATOM 1805 C CA . THR A 1 228 ? 33.215 -8.350 -20.700 1.00 94.81 228 THR A CA 1
ATOM 1806 C C . THR A 1 228 ? 33.396 -7.185 -21.669 1.00 94.81 228 THR A C 1
ATOM 1808 O O . THR A 1 228 ? 34.245 -7.281 -22.552 1.00 94.81 228 THR A O 1
ATOM 1811 N N . HIS A 1 229 ? 32.724 -6.048 -21.453 1.00 93.44 229 HIS A N 1
ATOM 1812 C CA . HIS A 1 229 ? 32.887 -4.851 -22.290 1.00 93.44 229 HIS A CA 1
ATOM 1813 C C . HIS A 1 229 ? 34.338 -4.330 -22.340 1.00 93.44 229 HIS A C 1
ATOM 1815 O O . HIS A 1 229 ? 34.778 -3.873 -23.396 1.00 93.44 229 HIS A O 1
ATOM 1821 N N . THR A 1 230 ? 35.114 -4.390 -21.247 1.00 94.69 230 THR A N 1
ATOM 1822 C CA . THR A 1 230 ? 36.541 -4.006 -21.284 1.00 94.69 230 THR A CA 1
ATOM 1823 C C . THR A 1 230 ? 37.364 -4.966 -22.137 1.00 94.69 230 THR A C 1
ATOM 1825 O O . THR A 1 230 ? 38.080 -4.507 -23.024 1.00 94.69 230 THR A O 1
ATOM 1828 N N . LYS A 1 231 ? 37.194 -6.283 -21.967 1.00 96.38 231 LYS A N 1
ATOM 1829 C CA . LYS A 1 231 ? 37.852 -7.306 -22.801 1.00 96.38 231 LYS A CA 1
ATOM 1830 C C . LYS A 1 231 ? 37.483 -7.188 -24.282 1.00 96.38 231 LYS A C 1
ATOM 1832 O O . LYS A 1 231 ? 38.343 -7.326 -25.152 1.00 96.38 231 LYS A O 1
ATOM 1837 N N . GLU A 1 232 ? 36.220 -6.920 -24.598 1.00 94.88 232 GLU A N 1
ATOM 1838 C CA . GLU A 1 232 ? 35.770 -6.679 -25.974 1.00 94.88 232 GLU A CA 1
ATOM 1839 C C . GLU A 1 232 ? 36.416 -5.414 -26.550 1.00 94.88 232 GLU A C 1
ATOM 1841 O O . GLU A 1 232 ? 36.956 -5.436 -27.655 1.00 94.88 232 GLU A O 1
ATOM 1846 N N . LYS A 1 233 ? 36.475 -4.324 -25.776 1.00 94.44 233 LYS A N 1
ATOM 1847 C CA . LYS A 1 233 ? 37.173 -3.095 -26.173 1.00 94.44 233 LYS A CA 1
ATOM 1848 C C . LYS A 1 233 ? 38.676 -3.320 -26.391 1.00 94.44 233 LYS A C 1
ATOM 1850 O O . LYS A 1 233 ? 39.228 -2.796 -27.355 1.00 94.44 233 LYS A O 1
ATOM 1855 N N . GLU A 1 234 ? 39.335 -4.105 -25.542 1.00 95.50 234 GLU A N 1
ATOM 1856 C CA . GLU A 1 234 ? 40.758 -4.458 -25.652 1.00 95.50 234 GLU A CA 1
ATOM 1857 C C . GLU A 1 234 ? 41.044 -5.352 -26.869 1.00 95.50 234 GLU A C 1
ATOM 1859 O O . GLU A 1 234 ? 41.990 -5.095 -27.619 1.00 95.50 234 GLU A O 1
ATOM 1864 N N . THR A 1 235 ? 40.207 -6.361 -27.128 1.00 95.25 235 THR A N 1
ATOM 1865 C CA . THR A 1 235 ? 40.335 -7.243 -28.307 1.00 95.25 235 THR A CA 1
ATOM 1866 C C . THR A 1 235 ? 40.023 -6.518 -29.619 1.00 95.25 235 THR A C 1
ATOM 1868 O O . THR A 1 235 ? 40.702 -6.740 -30.622 1.00 95.25 235 THR A O 1
ATOM 1871 N N . LEU A 1 236 ? 39.069 -5.581 -29.626 1.00 94.75 236 LEU A N 1
ATOM 1872 C CA . LEU A 1 236 ? 38.833 -4.692 -30.767 1.00 94.75 236 LEU A CA 1
ATOM 1873 C C . LEU A 1 236 ? 39.990 -3.705 -30.973 1.00 94.75 236 LEU A C 1
ATOM 1875 O O . LEU A 1 236 ? 40.432 -3.518 -32.104 1.00 94.75 236 LEU A O 1
ATOM 1879 N N . HIS A 1 237 ? 40.526 -3.106 -29.906 1.00 95.06 237 HIS A N 1
ATOM 1880 C CA . HIS A 1 237 ? 41.649 -2.172 -30.005 1.00 95.06 237 HIS A CA 1
ATOM 1881 C C . HIS A 1 237 ? 42.929 -2.857 -30.507 1.00 95.06 237 HIS A C 1
ATOM 1883 O O . HIS A 1 237 ? 43.587 -2.344 -31.411 1.00 95.06 237 HIS A O 1
ATOM 1889 N N . THR A 1 238 ? 43.249 -4.048 -29.995 1.00 96.06 238 THR A N 1
ATOM 1890 C CA . THR A 1 238 ? 44.392 -4.847 -30.472 1.00 96.06 238 THR A CA 1
ATOM 1891 C C . THR A 1 238 ? 44.211 -5.313 -31.919 1.00 96.06 238 THR A C 1
ATOM 1893 O O . THR A 1 238 ? 45.159 -5.199 -32.696 1.00 96.06 238 THR A O 1
ATOM 1896 N N . ARG A 1 239 ? 43.001 -5.723 -32.333 1.00 95.81 239 ARG A N 1
ATOM 1897 C CA . ARG A 1 239 ? 42.688 -6.011 -33.747 1.00 95.81 239 ARG A CA 1
ATOM 1898 C C . ARG A 1 239 ? 42.870 -4.783 -34.646 1.00 95.81 239 ARG A C 1
ATOM 1900 O O . ARG A 1 239 ? 43.474 -4.910 -35.706 1.00 95.81 239 ARG A O 1
ATOM 1907 N N . LEU A 1 240 ? 42.405 -3.604 -34.232 1.00 93.94 240 LEU A N 1
ATOM 1908 C CA . LEU A 1 240 ? 42.585 -2.362 -34.996 1.00 93.94 240 LEU A CA 1
ATOM 1909 C C . LEU A 1 240 ? 44.067 -1.968 -35.108 1.00 93.94 240 LEU A C 1
ATOM 1911 O O . LEU A 1 240 ? 44.521 -1.604 -36.190 1.00 93.94 240 LEU A O 1
ATOM 1915 N N . LEU A 1 241 ? 44.847 -2.100 -34.029 1.00 95.88 241 LEU A N 1
ATOM 1916 C CA . LEU A 1 241 ? 46.301 -1.886 -34.056 1.00 95.88 241 LEU A CA 1
ATOM 1917 C C . LEU A 1 241 ? 47.025 -2.890 -34.967 1.00 95.88 241 LEU A C 1
ATOM 1919 O O . LEU A 1 241 ? 47.977 -2.515 -35.651 1.00 95.88 241 LEU A O 1
ATOM 1923 N N . GLN A 1 242 ? 46.579 -4.149 -35.009 1.00 95.94 242 GLN A N 1
ATOM 1924 C CA . GLN A 1 242 ? 47.095 -5.139 -35.953 1.00 95.94 242 GLN A CA 1
ATOM 1925 C C . GLN A 1 242 ? 46.774 -4.742 -37.402 1.00 95.94 242 GLN A C 1
ATOM 1927 O O . GLN A 1 242 ? 47.688 -4.677 -38.220 1.00 95.94 242 GLN A O 1
ATOM 1932 N N . GLN A 1 243 ? 45.520 -4.394 -37.707 1.00 94.75 243 GLN A N 1
ATOM 1933 C CA . GLN A 1 243 ? 45.109 -3.963 -39.049 1.00 94.75 243 GLN A CA 1
ATOM 1934 C C . GLN A 1 243 ? 45.861 -2.708 -39.518 1.00 94.75 243 GLN A C 1
ATOM 1936 O O . GLN A 1 243 ? 46.244 -2.626 -40.683 1.00 94.75 243 GLN A O 1
ATOM 1941 N N . LEU A 1 244 ? 46.137 -1.751 -38.624 1.00 94.94 244 LEU A N 1
ATOM 1942 C CA . LEU A 1 244 ? 46.966 -0.585 -38.943 1.00 94.94 244 LEU A CA 1
ATOM 1943 C C . LEU A 1 244 ? 48.395 -0.993 -39.332 1.00 94.94 244 LEU A C 1
ATOM 1945 O O . LEU A 1 244 ? 48.868 -0.573 -40.385 1.00 94.94 244 LEU A O 1
ATOM 1949 N N . ARG A 1 245 ? 49.047 -1.881 -38.569 1.00 94.88 245 ARG A N 1
ATOM 1950 C CA . ARG A 1 245 ? 50.388 -2.408 -38.904 1.00 94.88 245 ARG A CA 1
ATOM 1951 C C . ARG A 1 245 ? 50.395 -3.206 -40.213 1.00 94.88 245 ARG A C 1
ATOM 1953 O O . ARG A 1 245 ? 51.344 -3.113 -40.993 1.00 94.88 245 ARG A O 1
ATOM 1960 N N . GLU A 1 246 ? 49.347 -3.978 -40.485 1.00 94.88 246 GLU A N 1
ATOM 1961 C CA . GLU A 1 246 ? 49.177 -4.721 -41.742 1.00 94.88 246 GLU A CA 1
ATOM 1962 C C . GLU A 1 246 ? 48.989 -3.779 -42.944 1.00 94.88 246 GLU A C 1
ATOM 1964 O O . GLU A 1 246 ? 49.540 -4.028 -44.019 1.00 94.88 246 GLU A O 1
ATOM 1969 N N . LEU A 1 247 ? 48.285 -2.656 -42.773 1.00 92.88 247 LEU A N 1
ATOM 1970 C CA . LEU A 1 247 ? 48.173 -1.610 -43.795 1.00 92.88 247 LEU A CA 1
ATOM 1971 C C . LEU A 1 247 ? 49.492 -0.845 -43.977 1.00 92.88 247 LEU A C 1
ATOM 1973 O O . LEU A 1 247 ? 49.930 -0.656 -45.108 1.00 92.88 247 LEU A O 1
ATOM 1977 N N . GLU A 1 248 ? 50.172 -0.454 -42.898 1.00 95.00 248 GLU A N 1
ATOM 1978 C CA . GLU A 1 248 ? 51.471 0.234 -42.941 1.00 95.00 248 GLU A CA 1
ATOM 1979 C C . GLU A 1 248 ? 52.551 -0.603 -43.637 1.00 95.00 248 GLU A C 1
ATOM 1981 O O . GLU A 1 248 ? 53.260 -0.096 -44.512 1.00 95.00 248 GLU A O 1
ATOM 1986 N N . THR A 1 249 ? 52.646 -1.894 -43.309 1.00 94.75 249 THR A N 1
ATOM 1987 C CA . THR A 1 249 ? 53.592 -2.825 -43.947 1.00 94.75 249 THR A CA 1
ATOM 1988 C C . THR A 1 249 ? 53.245 -3.081 -45.413 1.00 94.75 249 THR A C 1
ATOM 1990 O O . THR A 1 249 ? 54.145 -3.066 -46.256 1.00 94.75 249 THR A O 1
ATOM 1993 N N . ASN A 1 250 ? 51.961 -3.211 -45.773 1.00 94.81 250 ASN A N 1
ATOM 1994 C CA . ASN A 1 250 ? 51.554 -3.292 -47.180 1.00 94.81 250 ASN A CA 1
ATOM 1995 C C . ASN A 1 250 ? 51.829 -1.990 -47.950 1.00 94.81 250 ASN A C 1
ATOM 1997 O O . ASN A 1 250 ? 52.350 -2.053 -49.062 1.00 94.81 250 ASN A O 1
ATOM 2001 N N . HIS A 1 251 ? 51.582 -0.813 -47.367 1.00 93.88 251 HIS A N 1
ATOM 2002 C CA . HIS A 1 251 ? 51.954 0.478 -47.957 1.00 93.88 251 HIS A CA 1
ATOM 2003 C C . HIS A 1 251 ? 53.478 0.661 -48.060 1.00 93.88 251 HIS A C 1
ATOM 2005 O O . HIS A 1 251 ? 53.960 1.323 -48.979 1.00 93.88 251 HIS A O 1
ATOM 2011 N N . GLY A 1 252 ? 54.262 0.090 -47.141 1.00 94.94 252 GLY A N 1
ATOM 2012 C CA . GLY A 1 252 ? 55.722 0.008 -47.246 1.00 94.94 252 GLY A CA 1
ATOM 2013 C C . GLY A 1 252 ? 56.157 -0.847 -48.439 1.00 94.94 252 GLY A C 1
ATOM 2014 O O . GLY A 1 252 ? 56.886 -0.369 -49.308 1.00 94.94 252 GLY A O 1
ATOM 2015 N N . ARG A 1 253 ? 55.632 -2.074 -48.536 1.00 95.00 253 ARG A N 1
ATOM 2016 C CA . ARG A 1 253 ? 55.900 -3.015 -49.637 1.00 95.00 253 ARG A CA 1
ATOM 2017 C C . ARG A 1 253 ? 55.491 -2.447 -51.001 1.00 95.00 253 ARG A C 1
ATOM 2019 O O . ARG A 1 253 ? 56.269 -2.522 -51.946 1.00 95.00 253 ARG A O 1
ATOM 2026 N N . LEU A 1 254 ? 54.312 -1.829 -51.101 1.00 94.12 254 LEU A N 1
ATOM 2027 C CA . LEU A 1 254 ? 53.838 -1.176 -52.327 1.00 94.12 254 LEU A CA 1
ATOM 2028 C C . LEU A 1 254 ? 54.747 -0.013 -52.747 1.00 94.12 254 LEU A C 1
ATOM 2030 O O . LEU A 1 254 ? 55.092 0.080 -53.922 1.00 94.12 254 LEU A O 1
ATOM 2034 N N . ARG A 1 255 ? 55.200 0.829 -51.806 1.00 94.69 255 ARG A N 1
ATOM 2035 C CA . ARG A 1 255 ? 56.170 1.900 -52.101 1.00 94.69 255 ARG A CA 1
ATOM 2036 C C . ARG A 1 255 ? 57.503 1.346 -52.605 1.00 94.69 255 ARG A C 1
ATOM 2038 O O . ARG A 1 255 ? 57.986 1.821 -53.626 1.00 94.69 255 ARG A O 1
ATOM 2045 N N . GLN A 1 256 ? 58.047 0.302 -51.975 1.00 95.25 256 GLN A N 1
ATOM 2046 C CA . GLN A 1 256 ? 59.279 -0.354 -52.437 1.00 95.25 256 GLN A CA 1
ATOM 2047 C C . GLN A 1 256 ? 59.137 -0.945 -53.850 1.00 95.25 256 GLN A C 1
ATOM 2049 O O . GLN A 1 256 ? 60.032 -0.776 -54.677 1.00 95.25 256 GLN A O 1
ATOM 2054 N N . VAL A 1 257 ? 58.004 -1.588 -54.154 1.00 94.56 257 VAL A N 1
ATOM 2055 C CA . VAL A 1 257 ? 57.701 -2.125 -55.492 1.00 94.56 257 VAL A CA 1
ATOM 2056 C C . VAL A 1 257 ? 57.591 -0.998 -56.525 1.00 94.56 257 VAL A C 1
ATOM 2058 O O . VAL A 1 257 ? 58.241 -1.065 -57.568 1.00 94.56 257 VAL A O 1
ATOM 2061 N N . LEU A 1 258 ? 56.845 0.072 -56.234 1.00 93.00 258 LEU A N 1
ATOM 2062 C CA . LEU A 1 258 ? 56.718 1.232 -57.125 1.00 93.00 258 LEU A CA 1
ATOM 2063 C C . LEU A 1 258 ? 58.064 1.938 -57.349 1.00 93.00 258 LEU A C 1
ATOM 2065 O O . LEU A 1 258 ? 58.401 2.262 -58.486 1.00 93.00 258 LEU A O 1
ATOM 2069 N N . GLU A 1 259 ? 58.875 2.112 -56.303 1.00 94.81 259 GLU A N 1
ATOM 2070 C CA . GLU A 1 259 ? 60.241 2.626 -56.426 1.00 94.81 259 GLU A CA 1
ATOM 2071 C C . GLU A 1 259 ? 61.126 1.725 -57.289 1.00 94.81 259 GLU A C 1
ATOM 2073 O O . GLU A 1 259 ? 61.886 2.235 -58.110 1.00 94.81 259 GLU A O 1
ATOM 2078 N N . PHE A 1 260 ? 61.042 0.401 -57.129 1.00 93.88 260 PHE A N 1
ATOM 2079 C CA . PHE A 1 260 ? 61.797 -0.551 -57.941 1.00 93.88 260 PHE A CA 1
ATOM 2080 C C . PHE A 1 260 ? 61.397 -0.465 -59.418 1.00 93.88 260 PHE A C 1
ATOM 2082 O O . PHE A 1 260 ? 62.271 -0.326 -60.275 1.00 93.88 260 PHE A O 1
ATOM 2089 N N . HIS A 1 261 ? 60.096 -0.446 -59.727 1.00 93.00 261 HIS A N 1
ATOM 2090 C CA . HIS A 1 261 ? 59.612 -0.254 -61.097 1.00 93.00 261 HIS A CA 1
ATOM 2091 C C . HIS A 1 261 ? 60.018 1.112 -61.670 1.00 93.00 261 HIS A C 1
ATOM 2093 O O . HIS A 1 261 ? 60.477 1.169 -62.807 1.00 93.00 261 HIS A O 1
ATOM 2099 N N . ALA A 1 262 ? 59.956 2.195 -60.891 1.00 91.94 262 ALA A N 1
ATOM 2100 C CA . ALA A 1 262 ? 60.378 3.526 -61.334 1.00 91.94 262 ALA A CA 1
ATOM 2101 C C . ALA A 1 262 ? 61.906 3.663 -61.494 1.00 91.94 262 ALA A C 1
ATOM 2103 O O . ALA A 1 262 ? 62.375 4.449 -62.317 1.00 91.94 262 ALA A O 1
ATOM 2104 N N . LYS A 1 263 ? 62.713 2.935 -60.711 1.00 93.44 263 LYS A N 1
ATOM 2105 C CA . LYS A 1 263 ? 64.179 2.861 -60.871 1.00 93.44 263 LYS A CA 1
ATOM 2106 C C . LYS A 1 263 ? 64.554 2.006 -62.087 1.00 93.44 263 LYS A C 1
ATOM 2108 O O . LYS A 1 263 ? 65.417 2.409 -62.858 1.00 93.44 263 LYS A O 1
ATOM 2113 N N . ARG A 1 264 ? 63.866 0.878 -62.307 1.00 92.38 264 ARG A N 1
ATOM 2114 C CA . ARG A 1 264 ? 64.030 0.026 -63.498 1.00 92.38 264 ARG A CA 1
ATOM 2115 C C . ARG A 1 264 ? 63.628 0.760 -64.779 1.00 92.38 264 ARG A C 1
ATOM 2117 O O . ARG A 1 264 ? 64.409 0.769 -65.718 1.00 92.38 264 ARG A O 1
ATOM 2124 N N . GLY A 1 265 ? 62.462 1.408 -64.784 1.00 90.75 265 GLY A N 1
ATOM 2125 C CA . GLY A 1 265 ? 61.944 2.166 -65.925 1.00 90.75 265 GLY A CA 1
ATOM 2126 C C . GLY A 1 265 ? 62.866 3.310 -66.349 1.00 90.75 265 GLY A C 1
ATOM 2127 O O . GLY A 1 265 ? 63.126 3.467 -67.538 1.00 90.75 265 GLY A O 1
ATOM 2128 N N . ARG A 1 266 ? 63.426 4.052 -65.379 1.00 91.56 266 ARG A N 1
ATOM 2129 C CA . ARG A 1 266 ? 64.449 5.079 -65.639 1.00 91.56 266 ARG A CA 1
ATOM 2130 C C . ARG A 1 266 ? 65.697 4.499 -66.295 1.00 91.56 266 ARG A C 1
ATOM 2132 O O . ARG A 1 266 ? 66.030 4.952 -67.380 1.00 91.56 266 ARG A O 1
ATOM 2139 N N . ARG A 1 267 ? 66.291 3.437 -65.736 1.00 92.38 267 ARG A N 1
ATOM 2140 C CA . ARG A 1 267 ? 67.450 2.765 -66.358 1.00 92.38 267 ARG A CA 1
ATOM 2141 C C . ARG A 1 267 ? 67.167 2.322 -67.790 1.00 92.38 267 ARG A C 1
ATOM 2143 O O . ARG A 1 267 ? 67.952 2.633 -68.669 1.00 92.38 267 ARG A O 1
ATOM 2150 N N . THR A 1 268 ? 66.021 1.692 -68.055 1.00 91.00 268 THR A N 1
ATOM 2151 C CA . THR A 1 268 ? 65.674 1.277 -69.426 1.00 91.00 268 THR A CA 1
ATOM 2152 C C . THR A 1 268 ? 65.461 2.456 -70.382 1.00 91.00 268 THR A C 1
ATOM 2154 O O . THR A 1 268 ? 65.743 2.321 -71.568 1.00 91.00 268 THR A O 1
ATOM 2157 N N . PHE A 1 269 ? 65.007 3.618 -69.894 1.00 87.50 269 PHE A N 1
ATOM 2158 C CA . PHE A 1 269 ? 64.927 4.851 -70.690 1.00 87.50 269 PHE A CA 1
ATOM 2159 C C . PHE A 1 269 ? 66.306 5.485 -70.923 1.00 87.50 269 PHE A C 1
ATOM 2161 O O . PHE A 1 269 ? 66.597 5.899 -72.039 1.00 87.50 269 PHE A O 1
ATOM 2168 N N . GLU A 1 270 ? 67.164 5.530 -69.903 1.00 92.12 270 GLU A N 1
ATOM 2169 C CA . GLU A 1 270 ? 68.549 6.019 -69.977 1.00 92.12 270 GLU A CA 1
ATOM 2170 C C . GLU A 1 270 ? 69.393 5.149 -70.931 1.00 92.12 270 GLU A C 1
ATOM 2172 O O . GLU A 1 270 ? 70.144 5.662 -71.760 1.00 92.12 270 GLU A O 1
ATOM 2177 N N . GLU A 1 271 ? 69.224 3.826 -70.866 1.00 91.69 271 GLU A N 1
ATOM 2178 C CA . GLU A 1 271 ? 69.830 2.843 -71.769 1.00 91.69 271 GLU A CA 1
ATOM 2179 C C . GLU A 1 271 ? 69.312 3.011 -73.206 1.00 91.69 271 GLU A C 1
ATOM 2181 O O . GLU A 1 271 ? 70.121 3.097 -74.131 1.00 91.69 271 GLU A O 1
ATOM 2186 N N . ALA A 1 272 ? 67.994 3.136 -73.407 1.00 90.56 272 ALA A N 1
ATOM 2187 C CA . ALA A 1 272 ? 67.408 3.369 -74.729 1.00 90.56 272 ALA A CA 1
ATOM 2188 C C . ALA A 1 272 ? 67.878 4.696 -75.349 1.00 90.56 272 ALA A C 1
ATOM 2190 O O . ALA A 1 272 ? 68.346 4.702 -76.485 1.00 90.56 272 ALA A O 1
ATOM 2191 N N . GLN A 1 273 ? 67.849 5.797 -74.590 1.00 89.25 273 GLN A N 1
ATOM 2192 C CA . GLN A 1 273 ? 68.332 7.108 -75.033 1.00 89.25 273 GLN A CA 1
ATOM 2193 C C . GLN A 1 273 ? 69.829 7.074 -75.375 1.00 89.25 273 GLN A C 1
ATOM 2195 O O . GLN A 1 273 ? 70.261 7.688 -76.348 1.00 89.25 273 GLN A O 1
ATOM 2200 N N . LYS A 1 274 ? 70.639 6.329 -74.613 1.00 92.44 274 LYS A N 1
ATOM 2201 C CA . LYS A 1 274 ? 72.063 6.136 -74.915 1.00 92.44 274 LYS A CA 1
ATOM 2202 C C . LYS A 1 274 ? 72.273 5.363 -76.221 1.00 92.44 274 LYS A C 1
ATOM 2204 O O . LYS A 1 274 ? 73.147 5.743 -76.998 1.00 92.44 274 LYS A O 1
ATOM 2209 N N . MET A 1 275 ? 71.485 4.317 -76.476 1.00 90.25 275 MET A N 1
ATOM 2210 C CA . MET A 1 275 ? 71.534 3.558 -77.734 1.00 90.25 275 MET A CA 1
ATOM 2211 C C . MET A 1 275 ? 71.054 4.400 -78.927 1.00 90.25 275 MET A C 1
ATOM 2213 O O . MET A 1 275 ? 71.684 4.376 -79.980 1.00 90.25 275 MET A O 1
ATOM 2217 N N . GLU A 1 276 ? 70.000 5.200 -78.754 1.00 88.75 276 GLU A N 1
ATOM 2218 C CA . GLU A 1 276 ? 69.501 6.145 -79.761 1.00 88.75 276 GLU A CA 1
ATOM 2219 C C . GLU A 1 276 ? 70.553 7.215 -80.093 1.00 88.75 276 GLU A C 1
ATOM 2221 O O . GLU A 1 276 ? 70.900 7.401 -81.258 1.00 88.75 276 GLU A O 1
ATOM 2226 N N . LEU A 1 277 ? 71.165 7.838 -79.079 1.00 90.44 277 LEU A N 1
ATOM 2227 C CA . LEU A 1 277 ? 72.280 8.771 -79.263 1.00 90.44 277 LEU A CA 1
ATOM 2228 C C . LEU A 1 277 ? 73.472 8.114 -79.971 1.00 90.44 277 LEU A C 1
ATOM 2230 O O . LEU A 1 277 ? 74.087 8.747 -80.829 1.00 90.44 277 LEU A O 1
ATOM 2234 N N . GLN A 1 278 ? 73.808 6.860 -79.656 1.00 92.06 278 GLN A N 1
ATOM 2235 C CA . GLN A 1 278 ? 74.861 6.121 -80.361 1.00 92.06 278 GLN A CA 1
ATOM 2236 C C . GLN A 1 278 ? 74.492 5.848 -81.828 1.00 92.06 278 GLN A C 1
ATOM 2238 O O . GLN A 1 278 ? 75.347 6.018 -82.697 1.00 92.06 278 GLN A O 1
ATOM 2243 N N . SER A 1 279 ? 73.231 5.511 -82.113 1.00 89.12 279 SER A N 1
ATOM 2244 C CA . SER A 1 279 ? 72.717 5.315 -83.473 1.00 89.12 279 SER A CA 1
ATOM 2245 C C . SER A 1 279 ? 72.760 6.610 -84.290 1.00 89.12 279 SER A C 1
ATOM 2247 O O . SER A 1 279 ? 73.293 6.615 -85.397 1.00 89.12 279 SER A O 1
ATOM 2249 N N . CYS A 1 280 ? 72.290 7.732 -83.736 1.00 87.25 280 CYS A N 1
ATOM 2250 C CA . CYS A 1 280 ? 72.364 9.041 -84.391 1.00 87.25 280 CYS A CA 1
ATOM 2251 C C . CYS A 1 280 ? 73.819 9.467 -84.650 1.00 87.25 280 CYS A C 1
ATOM 2253 O O . CYS A 1 280 ? 74.152 9.866 -85.760 1.00 87.25 280 CYS A O 1
ATOM 2255 N N . ASN A 1 281 ? 74.723 9.285 -83.678 1.00 91.25 281 ASN A N 1
ATOM 2256 C CA . ASN A 1 281 ? 76.153 9.571 -83.859 1.00 91.25 281 ASN A CA 1
ATOM 2257 C C . ASN A 1 281 ? 76.841 8.657 -84.893 1.00 91.25 281 ASN A C 1
ATOM 2259 O O . ASN A 1 281 ? 77.857 9.052 -85.467 1.00 91.25 281 ASN A O 1
ATOM 2263 N N . ALA A 1 282 ? 76.345 7.437 -85.117 1.00 90.69 282 ALA A N 1
ATOM 2264 C CA . ALA A 1 282 ? 76.817 6.572 -86.197 1.00 90.69 282 ALA A CA 1
ATOM 2265 C C . ALA A 1 282 ? 76.293 7.064 -87.557 1.00 90.69 282 ALA A C 1
ATOM 2267 O O . ALA A 1 282 ? 77.081 7.264 -88.481 1.00 90.69 282 ALA A O 1
ATOM 2268 N N . TRP A 1 283 ? 74.995 7.360 -87.637 1.00 89.31 283 TRP A N 1
ATOM 2269 C CA . TRP A 1 283 ? 74.337 7.868 -88.840 1.00 89.31 283 TRP A CA 1
ATOM 2270 C C . TRP A 1 283 ? 74.901 9.216 -89.305 1.00 89.31 283 TRP A C 1
ATOM 2272 O O . TRP A 1 283 ? 75.165 9.394 -90.489 1.00 89.31 283 TRP A O 1
ATOM 2282 N N . ASP A 1 284 ? 75.185 10.152 -88.395 1.00 89.38 284 ASP A N 1
ATOM 2283 C CA . ASP A 1 284 ? 75.804 11.434 -88.752 1.00 89.38 284 ASP A CA 1
ATOM 2284 C C . ASP A 1 284 ? 77.247 11.268 -89.257 1.00 89.38 284 ASP A C 1
ATOM 2286 O O . ASP A 1 284 ? 77.672 12.016 -90.140 1.00 89.38 284 ASP A O 1
ATOM 2290 N N . LYS A 1 285 ? 77.998 10.263 -88.779 1.00 91.19 285 LYS A N 1
ATOM 2291 C CA . LYS A 1 285 ? 79.329 9.924 -89.322 1.00 91.19 285 LYS A CA 1
ATOM 2292 C C . LYS A 1 285 ? 79.237 9.326 -90.723 1.00 91.19 285 LYS A C 1
ATOM 2294 O O . LYS A 1 285 ? 80.013 9.725 -91.589 1.00 91.19 285 LYS A O 1
ATOM 2299 N N . GLU A 1 286 ? 78.297 8.411 -90.943 1.00 90.00 286 GLU A N 1
ATOM 2300 C CA . GLU A 1 286 ? 78.027 7.779 -92.240 1.00 90.00 286 GLU A CA 1
ATOM 2301 C C . GLU A 1 286 ? 77.554 8.817 -93.268 1.00 90.00 286 GLU A C 1
ATOM 2303 O O . GLU A 1 286 ? 78.169 8.991 -94.319 1.00 90.00 286 GLU A O 1
ATOM 2308 N N . ARG A 1 287 ? 76.563 9.635 -92.904 1.00 90.56 287 ARG A N 1
ATOM 2309 C CA . ARG A 1 287 ? 76.099 10.795 -93.676 1.00 90.56 287 ARG A CA 1
ATOM 2310 C C . ARG A 1 287 ? 77.236 11.764 -94.000 1.00 90.56 287 ARG A C 1
ATOM 2312 O O . ARG A 1 287 ? 77.350 12.221 -95.135 1.00 90.56 287 ARG A O 1
ATOM 2319 N N . SER A 1 288 ? 78.106 12.051 -93.031 1.00 89.88 288 SER A N 1
ATOM 2320 C CA . SER A 1 288 ? 79.289 12.899 -93.232 1.00 89.88 288 SER A CA 1
ATOM 2321 C C . SER A 1 288 ? 80.380 12.232 -94.075 1.00 89.88 288 SER A C 1
ATOM 2323 O O . SER A 1 288 ? 81.251 12.935 -94.583 1.00 89.88 288 SER A O 1
ATOM 2325 N N . ALA A 1 289 ? 80.381 10.906 -94.231 1.00 90.81 289 ALA A N 1
ATOM 2326 C CA . ALA A 1 289 ? 81.224 10.204 -95.197 1.00 90.81 289 ALA A CA 1
ATOM 2327 C C . ALA A 1 289 ? 80.647 10.327 -96.609 1.00 90.81 289 ALA A C 1
ATOM 2329 O O . ALA A 1 289 ? 81.337 10.853 -97.477 1.00 90.81 289 ALA A O 1
ATOM 2330 N N . ILE A 1 290 ? 79.366 9.995 -96.790 1.00 89.62 290 ILE A N 1
ATOM 2331 C CA . ILE A 1 290 ? 78.648 10.096 -98.071 1.00 89.62 290 ILE A CA 1
ATOM 2332 C C . ILE A 1 290 ? 78.704 11.527 -98.633 1.00 89.62 290 ILE A C 1
ATOM 2334 O O . ILE A 1 290 ? 78.941 11.724 -99.822 1.00 89.62 290 ILE A O 1
ATOM 2338 N N . VAL A 1 291 ? 78.547 12.558 -97.791 1.00 89.56 291 VAL A N 1
ATOM 2339 C CA . VAL A 1 291 ? 78.667 13.963 -98.228 1.00 89.56 291 VAL A CA 1
ATOM 2340 C C . VAL A 1 291 ? 80.094 14.307 -98.672 1.00 89.56 291 VAL A C 1
ATOM 2342 O O . VAL A 1 291 ? 80.253 14.972 -99.694 1.00 89.56 291 VAL A O 1
ATOM 2345 N N . ARG A 1 292 ? 81.132 13.840 -97.959 1.00 90.50 292 ARG A N 1
ATOM 2346 C CA . ARG A 1 292 ? 82.540 14.057 -98.353 1.00 90.50 292 ARG A CA 1
ATOM 2347 C C . ARG A 1 292 ? 82.905 13.319 -99.637 1.00 90.50 292 ARG A C 1
ATOM 2349 O O . ARG A 1 292 ? 83.653 13.864 -100.439 1.00 90.50 292 ARG A O 1
ATOM 2356 N N . GLU A 1 293 ? 82.388 12.110 -99.821 1.00 90.00 293 GLU A N 1
ATOM 2357 C CA . GLU A 1 293 ? 82.572 11.302 -101.026 1.00 90.00 293 GLU A CA 1
ATOM 2358 C C . GLU A 1 293 ? 81.922 11.990 -102.231 1.00 90.00 293 GLU A C 1
ATOM 2360 O O . GLU A 1 293 ? 82.632 12.391 -103.150 1.00 90.00 293 GLU A O 1
ATOM 2365 N N . ARG A 1 294 ? 80.619 12.298 -102.147 1.00 87.12 294 ARG A N 1
ATOM 2366 C CA . ARG A 1 294 ? 79.870 13.057 -103.163 1.00 87.12 294 ARG A CA 1
ATOM 2367 C C . ARG A 1 294 ? 80.523 14.397 -103.507 1.00 87.12 294 ARG A C 1
ATOM 2369 O O . ARG A 1 294 ? 80.565 14.784 -104.671 1.00 87.12 294 ARG A O 1
ATOM 2376 N N . ASP A 1 295 ? 80.997 15.154 -102.519 1.00 88.56 295 ASP A N 1
ATOM 2377 C CA . ASP A 1 295 ? 81.642 16.445 -102.789 1.00 88.56 295 ASP A CA 1
ATOM 2378 C C . ASP A 1 295 ? 83.067 16.281 -103.342 1.00 88.56 295 ASP A C 1
ATOM 2380 O O . ASP A 1 295 ? 83.500 17.113 -104.139 1.00 88.56 295 ASP A O 1
ATOM 2384 N N . GLY A 1 296 ? 83.750 15.175 -103.032 1.00 89.62 296 GLY A N 1
ATOM 2385 C CA . GLY A 1 296 ? 84.974 14.738 -103.706 1.00 89.62 296 GLY A CA 1
ATOM 2386 C C . GLY A 1 296 ? 84.741 14.383 -105.178 1.00 89.62 296 GLY A C 1
ATOM 2387 O O . GLY A 1 296 ? 85.463 14.883 -106.040 1.00 89.62 296 GLY A O 1
ATOM 2388 N N . GLU A 1 297 ? 83.696 13.608 -105.484 1.00 87.12 297 GLU A N 1
ATOM 2389 C CA . GLU A 1 297 ? 83.247 13.320 -106.855 1.00 87.12 297 GLU A CA 1
ATOM 2390 C C . GLU A 1 297 ? 82.855 14.600 -107.600 1.00 87.12 297 GLU A C 1
ATOM 2392 O O . GLU A 1 297 ? 83.256 14.817 -108.741 1.00 87.12 297 GLU A O 1
ATOM 2397 N N . ARG A 1 298 ? 82.118 15.509 -106.950 1.00 86.62 298 ARG A N 1
ATOM 2398 C CA . ARG A 1 298 ? 81.730 16.794 -107.550 1.00 86.62 298 ARG A CA 1
ATOM 2399 C C . ARG A 1 298 ? 82.947 17.672 -107.856 1.00 86.62 298 ARG A C 1
ATOM 2401 O O . ARG A 1 298 ? 82.931 18.403 -108.844 1.00 86.62 298 ARG A O 1
ATOM 2408 N N . LEU A 1 299 ? 84.002 17.594 -107.042 1.00 87.75 299 LEU A N 1
ATOM 2409 C CA . LEU A 1 299 ? 85.274 18.284 -107.275 1.00 87.75 299 LEU A CA 1
ATOM 2410 C C . LEU A 1 299 ? 86.128 17.610 -108.361 1.00 87.75 299 LEU A C 1
ATOM 2412 O O . LEU A 1 299 ? 86.772 18.323 -109.130 1.00 87.75 299 LEU A O 1
ATOM 2416 N N . SER A 1 300 ? 86.142 16.277 -108.468 1.00 86.06 300 SER A N 1
ATOM 2417 C CA . SER A 1 300 ? 86.870 15.577 -109.538 1.00 86.06 300 SER A CA 1
ATOM 2418 C C . SER A 1 300 ? 86.179 15.747 -110.895 1.00 86.06 300 SER A C 1
ATOM 2420 O O . SER A 1 300 ? 86.842 16.101 -111.870 1.00 86.06 300 SER A O 1
ATOM 2422 N N . LEU A 1 301 ? 84.846 15.634 -110.940 1.00 85.44 301 LEU A N 1
ATOM 2423 C CA . LEU A 1 301 ? 84.024 16.001 -112.096 1.00 85.44 301 LEU A CA 1
ATOM 2424 C C . LEU A 1 301 ? 84.200 17.480 -112.451 1.00 85.44 301 LEU A C 1
ATOM 2426 O O . LEU A 1 301 ? 84.394 17.795 -113.619 1.00 85.44 301 LEU A O 1
ATOM 2430 N N . GLY A 1 302 ? 84.190 18.383 -111.464 1.00 85.25 302 GLY A N 1
ATOM 2431 C CA . GLY A 1 302 ? 84.429 19.815 -111.671 1.00 85.25 302 GLY A CA 1
ATOM 2432 C C . GLY A 1 302 ? 85.761 20.090 -112.372 1.00 85.25 302 GLY A C 1
ATOM 2433 O O . GLY A 1 302 ? 85.778 20.756 -113.404 1.00 85.25 302 GLY A O 1
ATOM 2434 N N . LYS A 1 303 ? 86.853 19.485 -111.886 1.00 85.62 303 LYS A N 1
ATOM 2435 C CA . LYS A 1 303 ? 88.180 19.556 -112.522 1.00 85.62 303 LYS A CA 1
ATOM 2436 C C . LYS A 1 303 ? 88.194 18.946 -113.926 1.00 85.62 303 LYS A C 1
ATOM 2438 O O . LYS A 1 303 ? 88.799 19.522 -114.823 1.00 85.62 303 LYS A O 1
ATOM 2443 N N . GLY A 1 304 ? 87.502 17.826 -114.145 1.00 83.94 304 GLY A N 1
ATOM 2444 C CA . GLY A 1 304 ? 87.344 17.223 -115.473 1.00 83.94 304 GLY A CA 1
ATOM 2445 C C . GLY A 1 304 ? 86.618 18.145 -116.461 1.00 83.94 304 GLY A C 1
ATOM 2446 O O . GLY A 1 304 ? 87.080 18.331 -117.584 1.00 83.94 304 GLY A O 1
ATOM 2447 N N . TRP A 1 305 ? 85.533 18.790 -116.027 1.00 80.50 305 TRP A N 1
ATOM 2448 C CA . TRP A 1 305 ? 84.787 19.788 -116.804 1.00 80.50 305 TRP A CA 1
ATOM 2449 C C . TRP A 1 305 ? 85.549 21.106 -117.003 1.00 80.50 305 TRP A C 1
ATOM 2451 O O . TRP A 1 305 ? 85.291 21.826 -117.967 1.00 80.50 305 TRP A O 1
ATOM 2461 N N . GLU A 1 306 ? 86.461 21.467 -116.103 1.00 82.31 306 GLU A N 1
ATOM 2462 C CA . GLU A 1 306 ? 87.369 22.609 -116.269 1.00 82.31 306 GLU A CA 1
ATOM 2463 C C . GLU A 1 306 ? 88.481 22.300 -117.268 1.00 82.31 306 GLU A C 1
ATOM 2465 O O . GLU A 1 306 ? 88.715 23.106 -118.162 1.00 82.31 306 GLU A O 1
ATOM 2470 N N . GLU A 1 307 ? 89.086 21.115 -117.206 1.00 85.19 307 GLU A N 1
ATOM 2471 C CA . GLU A 1 307 ? 90.101 20.681 -118.170 1.00 85.19 307 GLU A CA 1
ATOM 2472 C C . GLU A 1 307 ? 89.503 20.474 -119.571 1.00 85.19 307 GLU A C 1
ATOM 2474 O O . GLU A 1 307 ? 90.059 20.954 -120.559 1.00 85.19 307 GLU A O 1
ATOM 2479 N N . GLN A 1 308 ? 88.309 19.875 -119.678 1.00 84.31 308 GLN A N 1
ATOM 2480 C CA . GLN A 1 308 ? 87.567 19.825 -120.942 1.00 84.31 308 GLN A CA 1
ATOM 2481 C C . GLN A 1 308 ? 87.219 21.225 -121.459 1.00 84.31 308 GLN A C 1
ATOM 2483 O O . GLN A 1 308 ? 87.404 21.484 -122.647 1.00 84.31 308 GLN A O 1
ATOM 2488 N N . ARG A 1 309 ? 86.780 22.158 -120.597 1.00 80.88 309 ARG A N 1
ATOM 2489 C CA . ARG A 1 309 ? 86.579 23.561 -121.004 1.00 80.88 309 ARG A CA 1
ATOM 2490 C C . ARG A 1 309 ? 87.880 24.238 -121.419 1.00 80.88 309 ARG A C 1
ATOM 2492 O O . ARG A 1 309 ? 87.836 25.026 -122.349 1.00 80.88 309 ARG A O 1
ATOM 2499 N N . ARG A 1 310 ? 89.023 23.930 -120.802 1.00 83.94 310 ARG A N 1
ATOM 2500 C CA . ARG A 1 310 ? 90.336 24.477 -121.178 1.00 83.94 310 ARG A CA 1
ATOM 2501 C C . ARG A 1 310 ? 90.772 23.986 -122.560 1.00 83.94 310 ARG A C 1
ATOM 2503 O O . ARG A 1 310 ? 91.216 24.789 -123.375 1.00 83.94 310 ARG A O 1
ATOM 2510 N N . ILE A 1 311 ? 90.588 22.696 -122.844 1.00 83.69 311 ILE A N 1
ATOM 2511 C CA . ILE A 1 311 ? 90.857 22.090 -124.158 1.00 83.69 311 ILE A CA 1
ATOM 2512 C C . ILE A 1 311 ? 89.905 22.661 -125.221 1.00 83.69 311 ILE A C 1
ATOM 2514 O O . ILE A 1 311 ? 90.354 23.085 -126.285 1.00 83.69 311 ILE A O 1
ATOM 2518 N N . LEU A 1 312 ? 88.604 22.736 -124.923 1.00 79.62 312 LEU A N 1
ATOM 2519 C CA . LEU A 1 312 ? 87.605 23.311 -125.827 1.00 79.62 312 LEU A CA 1
ATOM 2520 C C . LEU A 1 312 ? 87.795 24.817 -126.032 1.00 79.62 312 LEU A C 1
ATOM 2522 O O . LEU A 1 312 ? 87.572 25.281 -127.139 1.00 79.62 312 LEU A O 1
ATOM 2526 N N . ALA A 1 313 ? 88.241 25.571 -125.025 1.00 77.06 313 ALA A N 1
ATOM 2527 C CA . ALA A 1 313 ? 88.554 26.993 -125.157 1.00 77.06 313 ALA A CA 1
ATOM 2528 C C . ALA A 1 313 ? 89.818 27.220 -125.994 1.00 77.06 313 ALA A C 1
ATOM 2530 O O . ALA A 1 313 ? 89.817 28.105 -126.836 1.00 77.06 313 ALA A O 1
ATOM 2531 N N . ALA A 1 314 ? 90.863 26.399 -125.836 1.00 77.19 314 ALA A N 1
ATOM 2532 C CA . ALA A 1 314 ? 92.043 26.464 -126.700 1.00 77.19 314 ALA A CA 1
ATOM 2533 C C . ALA A 1 314 ? 91.696 26.130 -128.164 1.00 77.19 314 ALA A C 1
ATOM 2535 O O . ALA A 1 314 ? 92.137 26.823 -129.079 1.00 77.19 314 ALA A O 1
ATOM 2536 N N . LYS A 1 315 ? 90.848 25.114 -128.386 1.00 77.94 315 LYS A N 1
ATOM 2537 C CA . LYS A 1 315 ? 90.327 24.780 -129.719 1.00 77.94 315 LYS A CA 1
ATOM 2538 C C . LYS A 1 315 ? 89.441 25.898 -130.279 1.00 77.94 315 LYS A C 1
ATOM 2540 O O . LYS A 1 315 ? 89.641 26.299 -131.417 1.00 77.94 315 LYS A O 1
ATOM 2545 N N . HIS A 1 316 ? 88.521 26.430 -129.477 1.00 73.50 316 HIS A N 1
ATOM 2546 C CA . HIS A 1 316 ? 87.634 27.522 -129.869 1.00 73.50 316 HIS A CA 1
ATOM 2547 C C . HIS A 1 316 ? 88.400 28.819 -130.130 1.00 73.50 316 HIS A C 1
ATOM 2549 O O . HIS A 1 316 ? 87.986 29.568 -130.995 1.00 73.50 316 HIS A O 1
ATOM 2555 N N . GLU A 1 317 ? 89.498 29.112 -129.431 1.00 75.25 317 GLU A N 1
ATOM 2556 C CA . GLU A 1 317 ? 90.281 30.324 -129.699 1.00 75.25 317 GLU A CA 1
ATOM 2557 C C . GLU A 1 317 ? 91.047 30.205 -131.026 1.00 75.25 317 GLU A C 1
ATOM 2559 O O . GLU A 1 317 ? 91.007 31.139 -131.818 1.00 75.25 317 GLU A O 1
ATOM 2564 N N . SER A 1 318 ? 91.593 29.023 -131.350 1.00 73.38 318 SER A N 1
ATOM 2565 C CA . SER A 1 318 ? 92.110 28.727 -132.698 1.00 73.38 318 SER A CA 1
ATOM 2566 C C . SER A 1 318 ? 91.011 28.834 -133.766 1.00 73.38 318 SER A C 1
ATOM 2568 O O . SER A 1 318 ? 91.170 29.547 -134.752 1.00 73.38 318 SER A O 1
ATOM 2570 N N . GLU A 1 319 ? 89.860 28.189 -133.546 1.00 71.88 319 GLU A N 1
ATOM 2571 C CA . GLU A 1 319 ? 88.704 28.266 -134.450 1.00 71.88 319 GLU A CA 1
ATOM 2572 C C . GLU A 1 319 ? 88.101 29.677 -134.509 1.00 71.88 319 GLU A C 1
ATOM 2574 O O . GLU A 1 319 ? 87.421 29.996 -135.480 1.00 71.88 319 GLU A O 1
ATOM 2579 N N . LYS A 1 320 ? 88.349 30.539 -133.516 1.00 71.62 320 LYS A N 1
ATOM 2580 C CA . LYS A 1 320 ? 87.915 31.938 -133.468 1.00 71.62 320 LYS A CA 1
ATOM 2581 C C . LYS A 1 320 ? 88.899 32.859 -134.166 1.00 71.62 320 LYS A C 1
ATOM 2583 O O . LYS A 1 320 ? 88.423 33.792 -134.791 1.00 71.62 320 LYS A O 1
ATOM 2588 N N . ASP A 1 321 ? 90.205 32.623 -134.139 1.00 69.06 321 ASP A N 1
ATOM 2589 C CA . ASP A 1 321 ? 91.128 33.388 -134.985 1.00 69.06 321 ASP A CA 1
ATOM 2590 C C . ASP A 1 321 ? 90.852 33.094 -136.473 1.00 69.06 321 ASP A C 1
ATOM 2592 O O . ASP A 1 321 ? 90.689 34.025 -137.270 1.00 69.06 321 ASP A O 1
ATOM 2596 N N . ASP A 1 322 ? 90.623 31.821 -136.822 1.00 65.94 322 ASP A N 1
ATOM 2597 C CA . ASP A 1 322 ? 90.137 31.421 -138.150 1.00 65.94 322 ASP A CA 1
ATOM 2598 C C . ASP A 1 322 ? 88.748 32.024 -138.456 1.00 65.94 322 ASP A C 1
ATOM 2600 O O . ASP A 1 322 ? 88.531 32.640 -139.507 1.00 65.94 322 ASP A O 1
ATOM 2604 N N . SER A 1 323 ? 87.791 31.919 -137.525 1.00 59.09 323 SER A N 1
ATOM 2605 C CA . SER A 1 323 ? 86.427 32.426 -137.739 1.00 59.09 323 SER A CA 1
ATOM 2606 C C . SER A 1 323 ? 86.312 33.945 -137.661 1.00 59.09 323 SER A C 1
ATOM 2608 O O . SER A 1 323 ? 85.381 34.498 -138.222 1.00 59.09 323 SER A O 1
ATOM 2610 N N . GLN A 1 324 ? 87.234 34.670 -137.032 1.00 63.47 324 GLN A N 1
ATOM 2611 C CA . GLN A 1 324 ? 87.248 36.138 -137.004 1.00 63.47 324 GLN A CA 1
ATOM 2612 C C . GLN A 1 324 ? 87.880 36.711 -138.286 1.00 63.47 324 GLN A C 1
ATOM 2614 O O . GLN A 1 324 ? 87.687 37.891 -138.600 1.00 63.47 324 GLN A O 1
ATOM 2619 N N . SER A 1 325 ? 88.546 35.860 -139.077 1.00 56.84 325 SER A N 1
ATOM 2620 C CA . SER A 1 325 ? 88.821 36.090 -140.496 1.00 56.84 325 SER A CA 1
ATOM 2621 C C . SER A 1 325 ? 87.557 35.904 -141.355 1.00 56.84 325 SER A C 1
ATOM 2623 O O . SER A 1 325 ? 87.210 36.791 -142.136 1.00 56.84 325 SER A O 1
ATOM 2625 N N . THR A 1 326 ? 86.796 34.813 -141.175 1.00 59.09 326 THR A N 1
ATOM 2626 C CA . THR A 1 326 ? 85.616 34.513 -142.022 1.00 59.09 326 THR A CA 1
ATOM 2627 C C . THR A 1 326 ? 84.340 35.278 -141.643 1.00 59.09 326 THR A C 1
ATOM 2629 O O . THR A 1 326 ? 83.563 35.637 -142.524 1.00 59.09 326 THR A O 1
ATOM 2632 N N . TRP A 1 327 ? 84.132 35.622 -140.372 1.00 51.31 327 TRP A N 1
ATOM 2633 C CA . TRP A 1 327 ? 82.969 36.367 -139.860 1.00 51.31 327 TRP A CA 1
ATOM 2634 C C . TRP A 1 327 ? 82.942 37.822 -140.343 1.00 51.31 327 TRP A C 1
ATOM 2636 O O . TRP A 1 327 ? 81.871 38.372 -140.597 1.00 51.31 327 TRP A O 1
ATOM 2646 N N . LYS A 1 328 ? 84.117 38.412 -140.614 1.00 53.50 328 LYS A N 1
ATOM 2647 C CA . LYS A 1 328 ? 84.237 39.676 -141.367 1.00 53.50 328 LYS A CA 1
ATOM 2648 C C . LYS A 1 328 ? 83.672 39.586 -142.793 1.00 53.50 328 LYS A C 1
ATOM 2650 O O . LYS A 1 328 ? 83.381 40.621 -143.381 1.00 53.50 328 LYS A O 1
ATOM 2655 N N . SER A 1 329 ? 83.517 38.377 -143.335 1.00 50.88 329 SER A N 1
ATOM 2656 C CA . SER A 1 329 ? 82.909 38.108 -144.643 1.00 50.88 329 SER A CA 1
ATOM 2657 C C . SER A 1 329 ? 81.405 37.797 -144.546 1.00 50.88 329 SER A C 1
ATOM 2659 O O . SER A 1 329 ? 80.660 38.075 -145.482 1.00 50.88 329 SER A O 1
ATOM 2661 N N . THR A 1 330 ? 80.926 37.247 -143.419 1.00 52.38 330 THR A N 1
ATOM 2662 C CA . THR A 1 330 ? 79.556 36.701 -143.295 1.00 52.38 330 THR A CA 1
ATOM 2663 C C . THR A 1 330 ? 78.613 37.421 -142.326 1.00 52.38 330 THR A C 1
ATOM 2665 O O . THR A 1 330 ? 77.405 37.218 -142.441 1.00 52.38 330 THR A O 1
ATOM 2668 N N . GLN A 1 331 ? 79.071 38.345 -141.467 1.00 39.03 331 GLN A N 1
ATOM 2669 C CA . GLN A 1 331 ? 78.157 39.165 -140.640 1.00 39.03 331 GLN A CA 1
ATOM 2670 C C . GLN A 1 331 ? 77.256 40.116 -141.473 1.00 39.03 331 GLN A C 1
ATOM 2672 O O . GLN A 1 331 ? 76.357 40.765 -140.941 1.00 39.03 331 GLN A O 1
ATOM 2677 N N . ALA A 1 332 ? 77.431 40.163 -142.798 1.00 40.28 332 ALA A N 1
ATOM 2678 C CA . ALA A 1 332 ? 76.549 40.867 -143.727 1.00 40.28 332 ALA A CA 1
ATOM 2679 C C . ALA A 1 332 ? 75.122 40.277 -143.840 1.00 40.28 332 ALA A C 1
ATOM 2681 O O . ALA A 1 332 ? 74.272 40.908 -144.468 1.00 40.28 332 ALA A O 1
ATOM 2682 N N . GLN A 1 333 ? 74.833 39.095 -143.272 1.00 38.84 333 GLN A N 1
ATOM 2683 C CA . GLN A 1 333 ? 73.509 38.463 -143.366 1.00 38.84 333 GLN A CA 1
ATOM 2684 C C . GLN A 1 333 ? 72.916 38.050 -142.005 1.00 38.84 333 GLN A C 1
ATOM 2686 O O . GLN A 1 333 ? 73.384 37.115 -141.367 1.00 38.84 333 GLN A O 1
ATOM 2691 N N . ILE A 1 334 ? 71.826 38.743 -141.636 1.00 41.50 334 ILE A N 1
ATOM 2692 C CA . ILE A 1 334 ? 70.530 38.165 -141.206 1.00 41.50 334 ILE A CA 1
ATOM 2693 C C . ILE A 1 334 ? 70.646 37.091 -140.092 1.00 41.50 334 ILE A C 1
ATOM 2695 O O . ILE A 1 334 ? 70.938 35.934 -140.369 1.00 41.50 334 ILE A O 1
ATOM 2699 N N . ASN A 1 335 ? 70.515 37.388 -138.791 1.00 28.16 335 ASN A N 1
ATOM 2700 C CA . ASN A 1 335 ? 69.428 38.079 -138.060 1.00 28.16 335 ASN A CA 1
ATOM 2701 C C . ASN A 1 335 ? 68.055 37.348 -138.098 1.00 28.16 335 ASN A C 1
ATOM 2703 O O . ASN A 1 335 ? 67.756 36.647 -139.052 1.00 28.16 335 ASN A O 1
ATOM 2707 N N . GLU A 1 336 ? 67.218 37.578 -137.073 1.00 32.66 336 GLU A N 1
ATOM 2708 C CA . GLU A 1 336 ? 65.757 37.300 -137.011 1.00 32.66 336 GLU A CA 1
ATOM 2709 C C . GLU A 1 336 ? 65.244 35.842 -136.739 1.00 32.66 336 GLU A C 1
ATOM 2711 O O . GLU A 1 336 ? 65.277 34.958 -137.593 1.00 32.66 336 GLU A O 1
ATOM 2716 N N . ARG A 1 337 ? 64.696 35.597 -135.520 1.00 45.66 337 ARG A N 1
ATOM 2717 C CA . ARG A 1 337 ? 63.936 34.395 -135.034 1.00 45.66 337 ARG A CA 1
ATOM 2718 C C . ARG A 1 337 ? 63.066 34.741 -133.786 1.00 45.66 337 ARG A C 1
ATOM 2720 O O . ARG A 1 337 ? 63.385 35.725 -133.126 1.00 45.66 337 ARG A O 1
ATOM 2727 N N . ALA A 1 338 ? 62.032 33.946 -133.405 1.00 44.56 338 ALA A N 1
ATOM 2728 C CA . ALA A 1 338 ? 61.141 34.239 -132.237 1.00 44.56 338 ALA A CA 1
ATOM 2729 C C . ALA A 1 338 ? 60.629 33.052 -131.325 1.00 44.56 338 ALA A C 1
ATOM 2731 O O . ALA A 1 338 ? 61.438 32.243 -130.883 1.00 44.56 338 ALA A O 1
ATOM 2732 N N . GLN A 1 339 ? 59.339 33.044 -130.899 1.00 42.41 339 GLN A N 1
ATOM 2733 C CA . GLN A 1 339 ? 58.804 32.553 -129.578 1.00 42.41 339 GLN A CA 1
ATOM 2734 C C . GLN A 1 339 ? 57.472 31.725 -129.675 1.00 42.41 339 GLN A C 1
ATOM 2736 O O . GLN A 1 339 ? 56.996 31.566 -130.792 1.00 42.41 339 GLN A O 1
ATOM 2741 N N . GLY A 1 340 ? 56.762 31.163 -128.655 1.00 46.50 340 GLY A N 1
ATOM 2742 C CA . GLY A 1 340 ? 56.724 31.148 -127.152 1.00 46.50 340 GLY A CA 1
ATOM 2743 C C . GLY A 1 340 ? 55.651 30.098 -126.657 1.00 46.50 340 GLY A C 1
ATOM 2744 O O . GLY A 1 340 ? 55.412 29.171 -127.420 1.00 46.50 340 GLY A O 1
ATOM 2745 N N . ASN A 1 341 ? 54.900 30.106 -125.521 1.00 44.78 341 ASN A N 1
ATOM 2746 C CA . ASN A 1 341 ? 54.886 30.821 -124.214 1.00 44.78 341 ASN A CA 1
ATOM 2747 C C . ASN A 1 341 ? 53.797 30.245 -123.204 1.00 44.78 341 ASN A C 1
ATOM 2749 O O . ASN A 1 341 ? 52.788 29.726 -123.669 1.00 44.78 341 ASN A O 1
ATOM 2753 N N . ILE A 1 342 ? 53.914 30.469 -121.868 1.00 45.47 342 ILE A N 1
ATOM 2754 C CA . ILE A 1 342 ? 52.828 30.568 -120.804 1.00 45.47 342 ILE A CA 1
ATOM 2755 C C . ILE A 1 342 ? 52.121 29.296 -120.168 1.00 45.47 342 ILE A C 1
ATOM 2757 O O . ILE A 1 342 ? 52.254 28.181 -120.657 1.00 45.47 342 ILE A O 1
ATOM 2761 N N . ALA A 1 343 ? 51.443 29.460 -118.992 1.00 40.81 343 ALA A N 1
ATOM 2762 C CA . ALA A 1 343 ? 51.002 28.442 -117.979 1.00 40.81 343 ALA A CA 1
ATOM 2763 C C . ALA A 1 343 ? 49.601 28.688 -117.284 1.00 40.81 343 ALA A C 1
ATOM 2765 O O . ALA A 1 343 ? 48.915 29.641 -117.657 1.00 40.81 343 ALA A O 1
ATOM 2766 N N . ARG A 1 344 ? 49.140 27.872 -116.280 1.00 35.16 344 ARG A N 1
ATOM 2767 C CA . ARG A 1 344 ? 47.836 28.054 -115.532 1.00 35.16 344 ARG A CA 1
ATOM 2768 C C . ARG A 1 344 ? 47.570 27.218 -114.224 1.00 35.16 344 ARG A C 1
ATOM 2770 O O . ARG A 1 344 ? 48.149 26.152 -114.070 1.00 35.16 344 ARG A O 1
ATOM 2777 N N . LEU A 1 345 ? 46.551 27.651 -113.427 1.00 38.38 345 LEU A N 1
ATOM 2778 C CA . LEU A 1 345 ? 45.684 26.972 -112.388 1.00 38.38 345 LEU A CA 1
ATOM 2779 C C . LEU A 1 345 ? 45.905 27.205 -110.860 1.00 38.38 345 LEU A C 1
ATOM 2781 O O . LEU A 1 345 ? 47.000 26.993 -110.356 1.00 38.38 345 LEU A O 1
ATOM 2785 N N . PHE A 1 346 ? 44.819 27.540 -110.110 1.00 35.31 346 PHE A N 1
ATOM 2786 C CA . PHE A 1 346 ? 44.775 27.615 -108.619 1.00 35.31 346 PHE A CA 1
ATOM 2787 C C . PHE A 1 346 ? 43.338 27.752 -107.991 1.00 35.31 346 PHE A C 1
ATOM 2789 O O . PHE A 1 346 ? 42.896 28.864 -107.722 1.00 35.31 346 PHE A O 1
ATOM 2796 N N . VAL A 1 347 ? 42.568 26.670 -107.728 1.00 39.69 347 VAL A N 1
ATOM 2797 C CA . VAL A 1 347 ? 41.232 26.738 -107.040 1.00 39.69 347 VAL A CA 1
ATOM 2798 C C . VAL A 1 347 ? 40.897 25.450 -106.249 1.00 39.69 347 VAL A C 1
ATOM 2800 O O . VAL A 1 347 ? 40.641 24.429 -106.886 1.00 39.69 347 VAL A O 1
ATOM 2803 N N . LYS A 1 348 ? 40.846 25.457 -104.894 1.00 43.00 348 LYS A N 1
ATOM 2804 C CA . LYS A 1 348 ? 40.364 24.276 -104.109 1.00 43.00 348 LYS A CA 1
ATOM 2805 C C . LYS A 1 348 ? 39.981 24.443 -102.607 1.00 43.00 348 LYS A C 1
ATOM 2807 O O . LYS A 1 348 ? 39.918 23.434 -101.913 1.00 43.00 348 LYS A O 1
ATOM 2812 N N . ALA A 1 349 ? 39.762 25.647 -102.061 1.00 40.97 349 ALA A N 1
ATOM 2813 C CA . ALA A 1 349 ? 39.893 25.883 -100.602 1.00 40.97 349 ALA A CA 1
ATOM 2814 C C . ALA A 1 349 ? 38.668 26.480 -99.850 1.00 40.97 349 ALA A C 1
ATOM 2816 O O . ALA A 1 349 ? 38.853 27.319 -98.972 1.00 40.97 349 ALA A O 1
ATOM 2817 N N . THR A 1 350 ? 37.420 26.111 -100.179 1.00 45.59 350 THR A N 1
ATOM 2818 C CA . THR A 1 350 ? 36.219 26.848 -99.691 1.00 45.59 350 THR A CA 1
ATOM 2819 C C . THR A 1 350 ? 35.020 26.015 -99.190 1.00 45.59 350 THR A C 1
ATOM 2821 O O . THR A 1 350 ? 33.953 26.580 -98.955 1.00 45.59 350 THR A O 1
ATOM 2824 N N . THR A 1 351 ? 35.141 24.697 -98.991 1.00 50.62 351 THR A N 1
ATOM 2825 C CA . THR A 1 351 ? 33.966 23.811 -98.788 1.00 50.62 351 THR A CA 1
ATOM 2826 C C . THR A 1 351 ? 33.627 23.387 -97.351 1.00 50.62 351 THR A C 1
ATOM 2828 O O . THR A 1 351 ? 32.497 22.965 -97.119 1.00 50.62 351 THR A O 1
ATOM 2831 N N . GLU A 1 352 ? 34.534 23.482 -96.374 1.00 51.50 352 GLU A N 1
ATOM 2832 C CA . GLU A 1 352 ? 34.388 22.727 -95.106 1.00 51.50 352 GLU A CA 1
ATOM 2833 C C . GLU A 1 352 ? 33.677 23.473 -93.954 1.00 51.50 352 GLU A C 1
ATOM 2835 O O . GLU A 1 352 ? 33.159 22.845 -93.031 1.00 51.50 352 GLU A O 1
ATOM 2840 N N . LEU A 1 353 ? 33.560 24.805 -94.009 1.00 52.59 353 LEU A N 1
ATOM 2841 C CA . LEU A 1 353 ? 33.087 25.625 -92.876 1.00 52.59 353 LEU A CA 1
ATOM 2842 C C . LEU A 1 353 ? 31.575 25.553 -92.559 1.00 52.59 353 LEU A C 1
ATOM 2844 O O . LEU A 1 353 ? 31.131 26.170 -91.594 1.00 52.59 353 LEU A O 1
ATOM 2848 N N . LYS A 1 354 ? 30.758 24.822 -93.332 1.00 53.09 354 LYS A N 1
ATOM 2849 C CA . LYS A 1 354 ? 29.286 24.799 -93.158 1.00 53.09 354 LYS A CA 1
ATOM 2850 C C . LYS A 1 354 ? 28.739 23.697 -92.237 1.00 53.09 354 LYS A C 1
ATOM 2852 O O . LYS A 1 354 ? 27.553 23.724 -91.927 1.00 53.09 354 LYS A O 1
ATOM 2857 N N . ALA A 1 355 ? 29.558 22.745 -91.786 1.00 51.31 355 ALA A N 1
ATOM 2858 C CA . ALA A 1 355 ? 29.067 21.534 -91.111 1.00 51.31 355 ALA A CA 1
ATOM 2859 C C . ALA A 1 355 ? 28.823 21.655 -89.588 1.00 51.31 355 ALA A C 1
ATOM 2861 O O . ALA A 1 355 ? 28.174 20.789 -89.007 1.00 51.31 355 ALA A O 1
ATOM 2862 N N . VAL A 1 356 ? 29.344 22.692 -88.920 1.00 54.84 356 VAL A N 1
ATOM 2863 C CA . VAL A 1 356 ? 29.427 22.730 -87.440 1.00 54.84 356 VAL A CA 1
ATOM 2864 C C . VAL A 1 356 ? 28.171 23.300 -86.759 1.00 54.84 356 VAL A C 1
ATOM 2866 O O . VAL A 1 356 ? 27.844 22.899 -85.645 1.00 54.84 356 VAL A O 1
ATOM 2869 N N . ALA A 1 357 ? 27.436 24.204 -87.416 1.00 51.78 357 ALA A N 1
ATOM 2870 C CA . ALA A 1 357 ? 26.369 24.983 -86.773 1.00 51.78 357 ALA A CA 1
ATOM 2871 C C . ALA A 1 357 ? 25.146 24.153 -86.327 1.00 51.78 357 ALA A C 1
ATOM 2873 O O . ALA A 1 357 ? 24.563 24.427 -85.282 1.00 51.78 357 ALA A O 1
ATOM 2874 N N . ALA A 1 358 ? 24.773 23.113 -87.080 1.00 58.34 358 ALA A N 1
ATOM 2875 C CA . ALA A 1 358 ? 23.505 22.396 -86.901 1.00 58.34 358 ALA A CA 1
ATOM 2876 C C . ALA A 1 358 ? 23.419 21.498 -85.646 1.00 58.34 358 ALA A C 1
ATOM 2878 O O . ALA A 1 358 ? 22.391 20.865 -85.418 1.00 58.34 358 ALA A O 1
ATOM 2879 N N . LYS A 1 359 ? 24.491 21.388 -84.846 1.00 57.75 359 LYS A N 1
ATOM 2880 C CA . LYS A 1 359 ? 24.561 20.434 -83.726 1.00 57.75 359 LYS A CA 1
ATOM 2881 C C . LYS A 1 359 ? 24.117 21.008 -82.371 1.00 57.75 359 LYS A C 1
ATOM 2883 O O . LYS A 1 359 ? 23.812 20.228 -81.477 1.00 57.75 359 LYS A O 1
ATOM 2888 N N . LEU A 1 360 ? 24.067 22.336 -82.216 1.00 58.12 360 LEU A N 1
ATOM 2889 C CA . LEU A 1 360 ? 23.827 22.995 -80.919 1.00 58.12 360 LEU A CA 1
ATOM 2890 C C . LEU A 1 360 ? 22.338 23.188 -80.568 1.00 58.12 360 LEU A C 1
ATOM 2892 O O . LEU A 1 360 ? 21.971 23.020 -79.407 1.00 58.12 360 LEU A O 1
ATOM 2896 N N . ASP A 1 361 ? 21.463 23.469 -81.541 1.00 61.16 361 ASP A N 1
ATOM 2897 C CA . ASP A 1 361 ? 20.028 23.706 -81.272 1.00 61.16 361 ASP A CA 1
ATOM 2898 C C . ASP A 1 361 ? 19.318 22.490 -80.647 1.00 61.16 361 ASP A C 1
ATOM 2900 O O . ASP A 1 361 ? 18.410 22.631 -79.823 1.00 61.16 361 ASP A O 1
ATOM 2904 N N . ASN A 1 362 ? 19.749 21.278 -81.009 1.00 61.66 362 ASN A N 1
ATOM 2905 C CA . ASN A 1 362 ? 19.075 20.036 -80.629 1.00 61.66 362 ASN A CA 1
ATOM 2906 C C 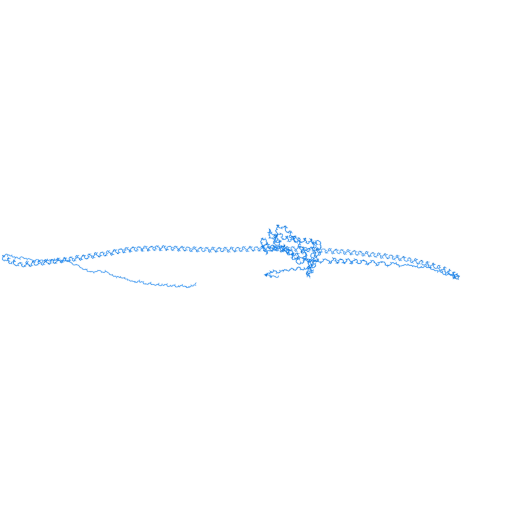. ASN A 1 362 ? 19.230 19.673 -79.136 1.00 61.66 362 ASN A C 1
ATOM 2908 O O . ASN A 1 362 ? 18.425 18.912 -78.600 1.00 61.66 362 ASN A O 1
ATOM 2912 N N . GLU A 1 363 ? 20.240 20.211 -78.444 1.00 62.50 363 GLU A N 1
ATOM 2913 C CA . GLU A 1 363 ? 20.445 19.964 -77.008 1.00 62.50 363 GLU A CA 1
ATOM 2914 C C . GLU A 1 363 ? 19.579 20.895 -76.142 1.00 62.50 363 GLU A C 1
ATOM 2916 O O . GLU A 1 363 ? 19.008 20.462 -75.137 1.00 62.50 363 GLU A O 1
ATOM 2921 N N . ASN A 1 364 ? 19.381 22.144 -76.578 1.00 59.16 364 ASN A N 1
ATOM 2922 C CA . ASN A 1 364 ? 18.591 23.147 -75.859 1.00 59.16 364 ASN A CA 1
ATOM 2923 C C . ASN A 1 364 ? 17.115 22.712 -75.714 1.00 59.16 364 ASN A C 1
ATOM 2925 O O . ASN A 1 364 ? 16.545 22.713 -74.620 1.00 59.16 364 ASN A O 1
ATOM 2929 N N . GLY A 1 365 ? 16.524 22.198 -76.801 1.00 65.56 365 GLY A N 1
ATOM 2930 C CA . GLY A 1 365 ? 15.153 21.671 -76.822 1.00 65.56 365 GLY A CA 1
ATOM 2931 C C . GLY A 1 365 ? 14.922 20.388 -76.005 1.00 65.56 365 GLY A C 1
ATOM 2932 O O . GLY A 1 365 ? 13.774 19.951 -75.876 1.00 65.56 365 GLY A O 1
ATOM 2933 N N . ASN A 1 366 ? 15.971 19.762 -75.457 1.00 57.47 366 ASN A N 1
ATOM 2934 C CA . ASN A 1 366 ? 15.876 18.622 -74.534 1.00 57.47 366 ASN A CA 1
ATOM 2935 C C . ASN A 1 366 ? 15.838 19.061 -73.059 1.00 57.47 366 ASN A C 1
ATOM 2937 O O . ASN A 1 366 ? 15.208 18.387 -72.247 1.00 57.47 366 ASN A O 1
ATOM 2941 N N . LEU A 1 367 ? 16.466 20.190 -72.714 1.00 56.09 367 LEU A N 1
ATOM 2942 C CA . LEU A 1 367 ? 16.464 20.725 -71.348 1.00 56.09 367 LEU A CA 1
ATOM 2943 C C . LEU A 1 367 ? 15.113 21.362 -70.988 1.00 56.09 367 LEU A C 1
ATOM 2945 O O . LEU A 1 367 ? 14.601 21.109 -69.900 1.00 56.09 367 LEU A O 1
ATOM 2949 N N . GLN A 1 368 ? 14.498 22.099 -71.922 1.00 59.91 368 GLN A N 1
ATOM 2950 C CA . GLN A 1 368 ? 13.200 22.772 -71.737 1.00 59.91 368 GLN A CA 1
ATOM 2951 C C . GLN A 1 368 ? 12.109 21.814 -71.204 1.00 59.91 368 GLN A C 1
ATOM 2953 O O . GLN A 1 368 ? 11.551 22.028 -70.127 1.00 59.91 368 GLN A O 1
ATOM 2958 N N . ARG A 1 369 ? 11.890 20.688 -71.903 1.00 56.34 369 ARG A N 1
ATOM 2959 C CA . ARG A 1 369 ? 10.874 19.668 -71.564 1.00 56.34 369 ARG A CA 1
ATOM 2960 C C . ARG A 1 369 ? 11.103 18.981 -70.214 1.00 56.34 369 ARG A C 1
ATOM 2962 O O . ARG A 1 369 ? 10.169 18.425 -69.644 1.00 56.34 369 ARG A O 1
ATOM 2969 N N . MET A 1 370 ? 12.334 18.993 -69.700 1.00 51.47 370 MET A N 1
ATOM 2970 C CA . MET A 1 370 ? 12.669 18.381 -68.410 1.00 51.47 370 MET A CA 1
ATOM 2971 C C . MET A 1 370 ? 12.253 19.263 -67.221 1.00 51.47 370 MET A C 1
ATOM 2973 O O . MET A 1 370 ? 12.037 18.751 -66.126 1.00 51.47 370 MET A O 1
ATOM 2977 N N . VAL A 1 371 ? 12.122 20.577 -67.439 1.00 54.16 371 VAL A N 1
ATOM 2978 C CA . VAL A 1 371 ? 11.680 21.547 -66.425 1.00 54.16 371 VAL A CA 1
ATOM 2979 C C . VAL A 1 371 ? 10.155 21.557 -66.310 1.00 54.16 371 VAL A C 1
ATOM 2981 O O . VAL A 1 371 ? 9.624 21.529 -65.201 1.00 54.16 371 VAL A O 1
ATOM 2984 N N . GLU A 1 372 ? 9.445 21.523 -67.439 1.00 53.47 372 GLU A N 1
ATOM 2985 C CA . GLU A 1 372 ? 7.973 21.495 -67.482 1.00 53.47 372 GLU A CA 1
ATOM 2986 C C . GLU A 1 372 ? 7.411 20.237 -66.793 1.00 53.47 372 GLU A C 1
ATOM 2988 O O . GLU A 1 372 ? 6.511 20.336 -65.959 1.00 53.47 372 GLU A O 1
ATOM 2993 N N . ALA A 1 373 ? 8.038 19.075 -67.013 1.00 50.16 373 ALA A N 1
ATOM 2994 C CA . ALA A 1 373 ? 7.677 17.800 -66.381 1.00 50.16 373 ALA A CA 1
ATOM 2995 C C . ALA A 1 373 ? 7.826 17.760 -64.839 1.00 50.16 373 ALA A C 1
ATOM 2997 O O . ALA A 1 373 ? 7.395 16.794 -64.208 1.00 50.16 373 ALA A O 1
ATOM 2998 N N . LEU A 1 374 ? 8.429 18.784 -64.221 1.00 44.97 374 LEU A N 1
ATOM 2999 C CA . LEU A 1 374 ? 8.537 18.936 -62.764 1.00 44.97 374 LEU A CA 1
ATOM 3000 C C . LEU A 1 374 ? 7.563 19.984 -62.187 1.00 44.97 374 LEU A C 1
ATOM 3002 O O . LEU A 1 374 ? 7.449 20.089 -60.966 1.00 44.97 374 LEU A O 1
ATOM 3006 N N . GLY A 1 375 ? 6.861 20.750 -63.032 1.00 44.62 375 GLY A N 1
ATOM 3007 C CA . GLY A 1 375 ? 6.002 21.863 -62.609 1.00 44.62 375 GLY A CA 1
ATOM 3008 C C . GLY A 1 375 ? 4.569 21.477 -62.219 1.00 44.62 375 GLY A C 1
ATOM 3009 O O . GLY A 1 375 ? 4.010 22.055 -61.290 1.00 44.62 375 GLY A O 1
ATOM 3010 N N . GLU A 1 376 ? 3.968 20.490 -62.887 1.00 44.88 376 GLU A N 1
ATOM 3011 C CA . GLU A 1 376 ? 2.510 20.248 -62.823 1.00 44.88 376 GLU A CA 1
ATOM 3012 C C . GLU A 1 376 ? 2.026 19.428 -61.604 1.00 44.88 376 GLU A C 1
ATOM 3014 O O . GLU A 1 376 ? 0.829 19.226 -61.409 1.00 44.88 376 GLU A O 1
ATOM 3019 N N . ALA A 1 377 ? 2.931 18.937 -60.752 1.00 47.50 377 ALA A N 1
ATOM 3020 C CA . ALA A 1 377 ? 2.637 17.840 -59.821 1.00 47.50 377 ALA A CA 1
ATOM 3021 C C . ALA A 1 377 ? 2.180 18.238 -58.392 1.00 47.50 377 ALA A C 1
ATOM 3023 O O . ALA A 1 377 ? 2.263 17.403 -57.488 1.00 47.50 377 ALA A O 1
ATOM 3024 N N . THR A 1 378 ? 1.737 19.480 -58.120 1.00 48.38 378 THR A N 1
ATOM 3025 C CA . THR A 1 378 ? 1.493 19.941 -56.722 1.00 48.38 378 THR A CA 1
ATOM 3026 C C . THR A 1 378 ? 0.229 20.771 -56.433 1.00 48.38 378 THR A C 1
ATOM 3028 O O . THR A 1 378 ? 0.280 21.695 -55.616 1.00 48.38 378 THR A O 1
ATOM 3031 N N . ASP A 1 379 ? -0.936 20.369 -56.958 1.00 44.09 379 ASP A N 1
ATOM 3032 C CA . ASP A 1 379 ? -2.232 20.814 -56.409 1.00 44.09 379 ASP A CA 1
ATOM 3033 C C . ASP A 1 379 ? -3.051 19.676 -55.781 1.00 44.09 379 ASP A C 1
ATOM 3035 O O . ASP A 1 379 ? -3.727 18.881 -56.435 1.00 44.09 379 ASP A O 1
ATOM 3039 N N . PHE A 1 380 ? -3.000 19.626 -54.449 1.00 52.00 380 PHE A N 1
ATOM 3040 C CA . PHE A 1 380 ? -3.825 18.759 -53.617 1.00 52.00 380 PHE A CA 1
ATOM 3041 C C . PHE A 1 380 ? -5.002 19.585 -53.094 1.00 52.00 380 PHE A C 1
ATOM 3043 O O . PHE A 1 380 ? -4.803 20.502 -52.295 1.00 52.00 380 PHE A O 1
ATOM 3050 N N . ARG A 1 381 ? -6.232 19.279 -53.531 1.00 54.25 381 ARG A N 1
ATOM 3051 C CA . ARG A 1 381 ? -7.429 19.886 -52.930 1.00 54.25 381 ARG A CA 1
ATOM 3052 C C . ARG A 1 381 ? -7.518 19.438 -51.473 1.00 54.25 381 ARG A C 1
ATOM 3054 O O . ARG A 1 381 ? -7.696 18.246 -51.219 1.00 54.25 381 ARG A O 1
ATOM 3061 N N . SER A 1 382 ? -7.396 20.390 -50.550 1.00 55.31 382 SER A N 1
ATOM 3062 C CA . SER A 1 382 ? -7.616 20.141 -49.126 1.00 55.31 382 SER A CA 1
ATOM 3063 C C . SER A 1 382 ? -9.007 19.556 -48.904 1.00 55.31 382 SER A C 1
ATOM 3065 O O . SER A 1 382 ? -9.969 19.986 -49.547 1.00 55.31 382 SER A O 1
ATOM 3067 N N . LYS A 1 383 ? -9.127 18.587 -47.993 1.00 61.91 383 LYS A N 1
ATOM 3068 C CA . LYS A 1 383 ? -10.439 18.061 -47.586 1.00 61.91 383 LYS A CA 1
ATOM 3069 C C . LYS A 1 383 ? -11.146 18.932 -46.539 1.00 61.91 383 LYS A C 1
ATOM 3071 O O . LYS A 1 383 ? -12.331 18.716 -46.299 1.00 61.91 383 LYS A O 1
ATOM 3076 N N . GLY A 1 384 ? -10.447 19.918 -45.969 1.00 62.97 384 GLY A N 1
ATOM 3077 C CA . GLY A 1 384 ? -10.962 20.815 -44.935 1.00 62.97 384 GLY A CA 1
ATOM 3078 C C . GLY A 1 384 ? -11.107 20.157 -43.557 1.00 62.97 384 GLY A C 1
ATOM 3079 O O . GLY A 1 384 ? -11.260 18.940 -43.434 1.00 62.97 384 GLY A O 1
ATOM 3080 N N . ASP A 1 385 ? -11.078 20.977 -42.504 1.00 61.62 385 ASP A N 1
ATOM 3081 C CA . ASP A 1 385 ? -11.120 20.503 -41.113 1.00 61.62 385 ASP A CA 1
ATOM 3082 C C . ASP A 1 385 ? -12.385 19.692 -40.788 1.00 61.62 385 ASP A C 1
ATOM 3084 O O . ASP A 1 385 ? -12.307 18.738 -40.018 1.00 61.62 385 ASP A O 1
ATOM 3088 N N . THR A 1 386 ? -13.533 19.996 -41.406 1.00 68.06 386 THR A N 1
ATOM 3089 C CA . THR A 1 386 ? -14.798 19.265 -41.193 1.00 68.06 386 THR A CA 1
ATOM 3090 C C . THR A 1 386 ? -14.681 17.779 -41.528 1.00 68.06 386 THR A C 1
ATOM 3092 O O . THR A 1 386 ? -15.038 16.946 -40.700 1.00 68.06 386 THR A O 1
ATOM 3095 N N . TYR A 1 387 ? -14.086 17.425 -42.674 1.00 74.19 387 TYR A N 1
ATOM 3096 C CA . TYR A 1 387 ? -13.851 16.026 -43.056 1.00 74.19 387 TYR A CA 1
ATOM 3097 C C . TYR A 1 387 ? -13.014 15.276 -42.009 1.00 74.19 387 TYR A C 1
ATOM 3099 O O . TYR A 1 387 ? -13.274 14.108 -41.714 1.00 74.19 387 TYR A O 1
ATOM 3107 N N . PHE A 1 388 ? -12.006 15.938 -41.434 1.00 69.81 388 PHE A N 1
ATOM 3108 C CA . PHE A 1 388 ? -11.164 15.333 -40.405 1.00 69.81 388 PHE A CA 1
ATOM 3109 C C . PHE A 1 388 ? -11.880 15.250 -39.056 1.00 69.81 388 PHE A C 1
ATOM 3111 O O . PHE A 1 388 ? -11.804 14.205 -38.414 1.00 69.81 388 PHE A O 1
ATOM 3118 N N . ILE A 1 389 ? -12.617 16.287 -38.649 1.00 72.38 389 ILE A N 1
ATOM 3119 C CA . ILE A 1 389 ? -13.440 16.293 -37.431 1.00 72.38 389 ILE A CA 1
ATOM 3120 C C . ILE A 1 389 ? -14.465 15.156 -37.475 1.00 72.38 389 ILE A C 1
ATOM 3122 O O . ILE A 1 389 ? -14.534 14.378 -36.523 1.00 72.38 389 ILE A O 1
ATOM 3126 N N . ASP A 1 390 ? -15.193 14.990 -38.580 1.00 73.62 390 ASP A N 1
ATOM 3127 C CA . ASP A 1 390 ? -16.188 13.926 -38.737 1.00 73.62 390 ASP A CA 1
ATOM 3128 C C . ASP A 1 390 ? -15.534 12.537 -38.731 1.00 73.62 390 ASP A C 1
ATOM 3130 O O . ASP A 1 390 ? -15.970 11.639 -38.006 1.00 73.62 390 ASP A O 1
ATOM 3134 N N . ALA A 1 391 ? -14.433 12.353 -39.468 1.00 69.69 391 ALA A N 1
ATOM 3135 C CA . ALA A 1 391 ? -13.741 11.067 -39.533 1.00 69.69 391 ALA A CA 1
ATOM 3136 C C . ALA A 1 391 ? -13.058 10.674 -38.207 1.00 69.69 391 ALA A C 1
ATOM 3138 O O . ALA A 1 391 ? -13.062 9.492 -37.847 1.00 69.69 391 ALA A O 1
ATOM 3139 N N . PHE A 1 392 ? -12.508 11.635 -37.453 1.00 71.50 392 PHE A N 1
ATOM 3140 C CA . PHE A 1 392 ? -11.979 11.399 -36.104 1.00 71.50 392 PHE A CA 1
ATOM 3141 C C . PHE A 1 392 ? -13.098 11.191 -35.074 1.00 71.50 392 PHE A C 1
ATOM 3143 O O . PHE A 1 392 ? -12.939 10.363 -34.179 1.00 71.50 392 PHE A O 1
ATOM 3150 N N . THR A 1 393 ? -14.246 11.857 -35.220 1.00 74.00 393 THR A N 1
ATOM 3151 C CA . THR A 1 393 ? -15.424 11.643 -34.361 1.00 74.00 393 THR A CA 1
ATOM 3152 C C . THR A 1 393 ? -16.015 10.250 -34.578 1.00 74.00 393 THR A C 1
ATOM 3154 O O . THR A 1 393 ? -16.289 9.543 -33.608 1.00 74.00 393 THR A O 1
ATOM 3157 N N . GLN A 1 394 ? -16.130 9.801 -35.833 1.00 74.81 394 GLN A N 1
ATOM 3158 C CA . GLN A 1 394 ? -16.566 8.442 -36.160 1.00 74.81 394 GLN A CA 1
ATOM 3159 C C . GLN A 1 394 ? -15.565 7.387 -35.660 1.00 74.81 394 GLN A C 1
ATOM 3161 O O . GLN A 1 394 ? -15.981 6.403 -35.055 1.00 74.81 394 GLN A O 1
ATOM 3166 N N . LEU A 1 395 ? -14.255 7.610 -35.842 1.00 71.56 395 LEU A N 1
ATOM 3167 C CA . LEU A 1 395 ? -13.205 6.741 -35.294 1.00 71.56 395 LEU A CA 1
ATOM 3168 C C . LEU A 1 395 ? -13.287 6.654 -33.762 1.00 71.56 395 LEU A C 1
ATOM 3170 O O . LEU A 1 395 ? -13.232 5.557 -33.215 1.00 71.56 395 LEU A O 1
ATOM 3174 N N . ARG A 1 396 ? -13.468 7.781 -33.060 1.00 73.56 396 ARG A N 1
ATOM 3175 C CA . ARG A 1 396 ? -13.648 7.780 -31.602 1.00 73.56 396 ARG A CA 1
ATOM 3176 C C . ARG A 1 396 ? -14.895 7.002 -31.194 1.00 73.56 396 ARG A C 1
ATOM 3178 O O . ARG A 1 396 ? -14.814 6.204 -30.265 1.00 73.56 396 ARG A O 1
ATOM 3185 N N . LYS A 1 397 ? -16.023 7.203 -31.887 1.00 76.44 397 LYS A N 1
ATOM 3186 C CA . LYS A 1 397 ? -17.252 6.455 -31.604 1.00 76.44 397 LYS A CA 1
ATOM 3187 C C . LYS A 1 397 ? -17.010 4.950 -31.732 1.00 76.44 397 LYS A C 1
ATOM 3189 O O . LYS A 1 397 ? -17.323 4.218 -30.810 1.00 76.44 397 LYS A O 1
ATOM 3194 N N . GLN A 1 398 ? -16.361 4.502 -32.804 1.00 70.31 398 GLN A N 1
ATOM 3195 C CA . GLN A 1 398 ? -16.050 3.083 -32.988 1.00 70.31 398 GLN A CA 1
ATOM 3196 C C . GLN A 1 398 ? -15.064 2.522 -31.959 1.00 70.31 398 GLN A C 1
ATOM 3198 O O . GLN A 1 398 ? -15.183 1.357 -31.604 1.00 70.31 398 GLN A O 1
ATOM 3203 N N . ILE A 1 399 ? -14.117 3.316 -31.448 1.00 72.06 399 ILE A N 1
ATOM 3204 C CA . ILE A 1 399 ? -13.239 2.886 -30.345 1.00 72.06 399 ILE A CA 1
ATOM 3205 C C . ILE A 1 399 ? -14.052 2.682 -29.057 1.00 72.06 399 ILE A C 1
ATOM 3207 O O . ILE A 1 399 ? -13.800 1.720 -28.335 1.00 72.06 399 ILE A O 1
ATOM 3211 N N . LEU A 1 400 ? -15.038 3.545 -28.788 1.00 75.50 400 LEU A N 1
ATOM 3212 C CA . LEU A 1 400 ? -15.963 3.399 -27.659 1.00 75.50 400 LEU A CA 1
ATOM 3213 C C . LEU A 1 400 ? -16.900 2.196 -27.845 1.00 75.50 400 LEU A C 1
ATOM 3215 O O . LEU A 1 400 ? -16.990 1.369 -26.943 1.00 75.50 400 LEU A O 1
ATOM 3219 N N . ASP A 1 401 ? -17.533 2.069 -29.014 1.00 75.00 401 ASP A N 1
ATOM 3220 C CA . ASP A 1 401 ? -18.418 0.951 -29.367 1.00 75.00 401 ASP A CA 1
ATOM 3221 C C . ASP A 1 401 ? -17.641 -0.390 -29.224 1.00 75.00 401 ASP A C 1
ATOM 3223 O O . ASP A 1 401 ? -18.062 -1.279 -28.485 1.00 75.00 401 ASP A O 1
ATOM 3227 N N . LEU A 1 402 ? -16.423 -0.493 -29.785 1.00 72.12 402 LEU A N 1
ATOM 3228 C CA . LEU A 1 402 ? -15.520 -1.652 -29.651 1.00 72.12 402 LEU A CA 1
ATOM 3229 C C . LEU A 1 402 ? -15.160 -1.962 -28.184 1.00 72.12 402 LEU A C 1
ATOM 3231 O O . LEU A 1 402 ? -15.160 -3.127 -27.778 1.00 72.12 402 LEU A O 1
ATOM 3235 N N . ALA A 1 403 ? -14.834 -0.935 -27.391 1.00 73.81 403 ALA A N 1
ATOM 3236 C CA . ALA A 1 403 ? -14.461 -1.079 -25.984 1.00 73.81 403 ALA A CA 1
ATOM 3237 C C . ALA A 1 403 ? -15.635 -1.563 -25.111 1.00 73.81 403 ALA A C 1
ATOM 3239 O O . ALA A 1 403 ? -15.427 -2.352 -24.188 1.00 73.81 403 ALA A O 1
ATOM 3240 N N . VAL A 1 404 ? -16.859 -1.124 -25.419 1.00 74.94 404 VAL A N 1
ATOM 3241 C CA . VAL A 1 404 ? -18.086 -1.494 -24.697 1.00 74.94 404 VAL A CA 1
ATOM 3242 C C . VAL A 1 404 ? -18.630 -2.858 -25.135 1.00 74.94 404 VAL A C 1
ATOM 3244 O O . VAL A 1 404 ? -19.180 -3.571 -24.301 1.00 74.94 404 VAL A O 1
ATOM 3247 N N . GLU A 1 405 ? -18.463 -3.264 -26.397 1.00 74.06 405 GLU A N 1
ATOM 3248 C CA . GLU A 1 405 ? -18.997 -4.540 -26.901 1.00 74.06 405 GLU A CA 1
ATOM 3249 C C . GLU A 1 405 ? -18.060 -5.740 -26.677 1.00 74.06 405 GLU A C 1
ATOM 3251 O O . GLU A 1 405 ? -18.524 -6.818 -26.303 1.00 74.06 405 GLU A O 1
ATOM 3256 N N . HIS A 1 406 ? -16.741 -5.593 -26.865 1.00 68.44 406 HIS A N 1
ATOM 3257 C CA . HIS A 1 406 ? -15.815 -6.742 -26.844 1.00 68.44 406 HIS A CA 1
ATOM 3258 C C . HIS A 1 406 ? -15.078 -6.980 -25.523 1.00 68.44 406 HIS A C 1
ATOM 3260 O O . HIS A 1 406 ? -14.571 -8.084 -25.307 1.00 68.44 406 HIS A O 1
ATOM 3266 N N . PHE A 1 407 ? -15.030 -5.974 -24.647 1.00 70.62 407 PHE A N 1
ATOM 3267 C CA . PHE A 1 407 ? -14.225 -5.985 -23.417 1.00 70.62 407 PHE A CA 1
ATOM 3268 C C . PHE A 1 407 ? -15.055 -5.714 -22.152 1.00 70.62 407 PHE A C 1
ATOM 3270 O O . PHE A 1 407 ? -14.508 -5.438 -21.079 1.00 70.62 407 PHE A O 1
ATOM 3277 N N . ARG A 1 408 ? -16.388 -5.808 -22.279 1.00 72.75 408 ARG A N 1
ATOM 3278 C CA . ARG A 1 408 ? -17.341 -5.637 -21.180 1.00 72.75 408 ARG A CA 1
ATOM 3279 C C . ARG A 1 408 ? -17.050 -6.610 -20.048 1.00 72.75 408 ARG A C 1
ATOM 3281 O O . ARG A 1 408 ? -16.671 -6.185 -18.963 1.00 72.75 408 ARG A O 1
ATOM 3288 N N . ASP A 1 409 ? -17.179 -7.902 -20.320 1.00 71.00 409 ASP A N 1
ATOM 3289 C CA . ASP A 1 409 ? -17.146 -8.954 -19.310 1.00 71.00 409 ASP A CA 1
ATOM 3290 C C . ASP A 1 409 ? -15.836 -9.732 -19.391 1.00 71.00 409 ASP A C 1
ATOM 3292 O O . ASP A 1 409 ? -15.551 -10.395 -20.391 1.00 71.00 409 ASP A O 1
ATOM 3296 N N . LEU A 1 410 ? -15.046 -9.672 -18.319 1.00 70.38 410 LEU A N 1
ATOM 3297 C CA . LEU A 1 410 ? -13.811 -10.430 -18.206 1.00 70.38 410 LEU A CA 1
ATOM 3298 C C . LEU A 1 410 ? -14.168 -11.908 -17.968 1.00 70.38 410 LEU A C 1
ATOM 3300 O O . LEU A 1 410 ? -14.694 -12.252 -16.909 1.00 70.38 410 LEU A O 1
ATOM 3304 N N . GLN A 1 411 ? -13.929 -12.757 -18.972 1.00 67.38 411 GLN A N 1
ATOM 3305 C CA . GLN A 1 411 ? -14.244 -14.198 -18.941 1.00 67.38 411 GLN A CA 1
ATOM 3306 C C . GLN A 1 411 ? -13.090 -15.059 -18.396 1.00 67.38 411 GLN A C 1
ATOM 3308 O O . GLN A 1 411 ? -13.305 -16.184 -17.956 1.00 67.38 411 GLN A O 1
ATOM 3313 N N . GLN A 1 412 ? -11.863 -14.537 -18.428 1.00 65.25 412 GLN A N 1
ATOM 3314 C CA . GLN A 1 412 ? -10.653 -15.181 -17.925 1.00 65.25 412 GLN A CA 1
ATOM 3315 C C . GLN A 1 412 ? -9.741 -14.102 -17.334 1.00 65.25 412 GLN A C 1
ATOM 3317 O O . GLN A 1 412 ? -9.634 -13.014 -17.901 1.00 65.25 412 GLN A O 1
ATOM 3322 N N . GLU A 1 413 ? -9.072 -14.379 -16.213 1.00 65.38 413 GLU A N 1
ATOM 3323 C CA . GLU A 1 413 ? -8.084 -13.437 -15.684 1.00 65.38 413 GLU A CA 1
ATOM 3324 C C . GLU A 1 413 ? -6.880 -13.318 -16.640 1.00 65.38 413 GLU A C 1
ATOM 3326 O O . GLU A 1 413 ? -6.319 -14.340 -17.054 1.00 65.38 413 GLU A O 1
ATOM 3331 N N . PRO A 1 414 ? -6.452 -12.093 -17.000 1.00 70.00 414 PRO A N 1
ATOM 3332 C CA . PRO A 1 414 ? -5.330 -11.888 -17.906 1.00 70.00 414 PRO A CA 1
ATOM 3333 C C . PRO A 1 414 ? -4.022 -12.361 -17.249 1.00 70.00 414 PRO A C 1
ATOM 3335 O O . PRO A 1 414 ? -3.872 -12.222 -16.030 1.00 70.00 414 PRO A O 1
ATOM 3338 N N . PRO A 1 415 ? -3.036 -12.865 -18.017 1.00 72.94 415 PRO A N 1
ATOM 3339 C CA . PRO A 1 415 ? -1.785 -13.375 -17.458 1.00 72.94 415 PRO A CA 1
ATOM 3340 C C . PRO A 1 415 ? -1.035 -12.359 -16.584 1.00 72.94 415 PRO A C 1
ATOM 3342 O O . PRO A 1 415 ? -1.036 -11.156 -16.849 1.00 72.94 415 PRO A O 1
ATOM 3345 N N . GLU A 1 416 ? -0.308 -12.851 -15.580 1.00 64.12 416 GLU A N 1
ATOM 3346 C CA . GLU A 1 416 ? 0.370 -12.038 -14.554 1.00 64.12 416 GLU A CA 1
ATOM 3347 C C . GLU A 1 416 ? 1.318 -10.956 -15.135 1.00 64.12 416 GLU A C 1
ATOM 3349 O O . GLU A 1 416 ? 1.460 -9.863 -14.583 1.00 64.12 416 GLU A O 1
ATOM 3354 N N . HIS A 1 417 ? 1.932 -11.218 -16.296 1.00 68.56 417 HIS A N 1
ATOM 3355 C CA . HIS A 1 417 ? 2.793 -10.258 -16.999 1.00 68.56 417 HIS A CA 1
ATOM 3356 C C . HIS A 1 417 ? 2.023 -9.067 -17.606 1.00 68.56 417 HIS A C 1
ATOM 3358 O O . HIS A 1 417 ? 2.604 -8.002 -17.812 1.00 68.56 417 HIS A O 1
ATOM 3364 N N . VAL A 1 418 ? 0.726 -9.238 -17.882 1.00 68.94 418 VAL A N 1
ATOM 3365 C CA . VAL A 1 418 ? -0.200 -8.184 -18.316 1.00 68.94 418 VAL A CA 1
ATOM 3366 C C . VAL A 1 418 ? -0.712 -7.422 -17.096 1.00 68.94 418 VAL A C 1
ATOM 3368 O O . VAL A 1 418 ? -0.685 -6.193 -17.092 1.00 68.94 418 VAL A O 1
ATOM 3371 N N . GLN A 1 419 ? -1.078 -8.134 -16.022 1.00 68.75 419 GLN A N 1
ATOM 3372 C CA . GLN A 1 419 ? -1.525 -7.521 -14.763 1.00 68.75 419 GLN A CA 1
ATOM 3373 C C . GLN A 1 419 ? -0.486 -6.537 -14.202 1.00 68.75 419 GLN A C 1
ATOM 3375 O O . GLN A 1 419 ? -0.828 -5.439 -13.766 1.00 68.75 419 GLN A O 1
ATOM 3380 N N . LYS A 1 420 ? 0.807 -6.883 -14.294 1.00 70.12 420 LYS A N 1
ATOM 3381 C CA . LYS A 1 420 ? 1.941 -6.027 -13.895 1.00 70.12 420 LYS A CA 1
ATOM 3382 C C . LYS A 1 420 ? 2.091 -4.732 -14.717 1.00 70.12 420 LYS A C 1
ATOM 3384 O O . LYS A 1 420 ? 2.838 -3.853 -14.294 1.00 70.12 420 LYS A O 1
ATOM 3389 N N . ARG A 1 421 ? 1.400 -4.582 -15.858 1.00 68.62 421 ARG A N 1
ATOM 3390 C CA . ARG A 1 421 ? 1.377 -3.342 -16.666 1.00 68.62 421 ARG A CA 1
ATOM 3391 C C . ARG A 1 421 ? 0.271 -2.363 -16.254 1.00 68.62 421 ARG A C 1
ATOM 3393 O O . ARG A 1 421 ? 0.325 -1.202 -16.659 1.00 68.62 421 ARG A O 1
ATOM 3400 N N . ILE A 1 422 ? -0.724 -2.802 -15.481 1.00 69.19 422 ILE A N 1
ATOM 3401 C CA . ILE A 1 422 ? -1.794 -1.938 -14.967 1.00 69.19 422 ILE A CA 1
ATOM 3402 C C . ILE A 1 422 ? -1.318 -1.311 -13.642 1.00 69.19 422 ILE A C 1
ATOM 3404 O O . ILE A 1 422 ? -0.899 -2.042 -12.741 1.00 69.19 422 ILE A O 1
ATOM 3408 N N . PRO A 1 423 ? -1.348 0.029 -13.485 1.00 69.94 423 PRO A N 1
ATOM 3409 C CA . PRO A 1 423 ? -0.947 0.670 -12.236 1.00 69.94 423 PRO A CA 1
ATOM 3410 C C . PRO A 1 423 ? -1.781 0.191 -11.039 1.00 69.94 423 PRO A C 1
ATOM 3412 O O . PRO A 1 423 ? -3.004 0.313 -11.032 1.00 69.94 423 PRO A O 1
ATOM 3415 N N . ARG A 1 424 ? -1.107 -0.289 -9.984 1.00 63.31 424 ARG A N 1
ATOM 3416 C CA . ARG A 1 424 ? -1.730 -0.790 -8.737 1.00 63.31 424 ARG A CA 1
ATOM 3417 C C . ARG A 1 424 ? -2.509 0.268 -7.935 1.00 63.31 424 ARG A C 1
ATOM 3419 O O . ARG A 1 424 ? -3.107 -0.059 -6.920 1.00 63.31 424 ARG A O 1
ATOM 3426 N N . THR A 1 425 ? -2.475 1.527 -8.365 1.00 61.84 425 THR A N 1
ATOM 3427 C CA . THR A 1 425 ? -3.203 2.666 -7.784 1.00 61.84 425 THR A CA 1
ATOM 3428 C C . THR A 1 425 ? -4.635 2.812 -8.311 1.00 61.84 425 THR A C 1
ATOM 3430 O O . THR A 1 425 ? -5.357 3.702 -7.869 1.00 61.84 425 THR A O 1
ATOM 3433 N N . ILE A 1 426 ? -5.042 1.981 -9.273 1.00 64.81 426 ILE A N 1
ATOM 3434 C CA . ILE A 1 426 ? -6.354 2.041 -9.922 1.00 64.81 426 ILE A CA 1
ATOM 3435 C C . ILE A 1 426 ? -7.363 1.132 -9.171 1.00 64.81 426 ILE A C 1
ATOM 3437 O O . ILE A 1 426 ? -6.969 0.054 -8.720 1.00 64.81 426 ILE A O 1
ATOM 3441 N N . PRO A 1 427 ? -8.654 1.524 -9.037 1.00 65.62 427 PRO A N 1
ATOM 3442 C CA . PRO A 1 427 ? -9.732 0.682 -8.484 1.00 65.62 427 PRO A CA 1
ATOM 3443 C C . PRO A 1 427 ? -9.881 -0.691 -9.186 1.00 65.62 427 PRO A C 1
ATOM 3445 O O . PRO A 1 427 ? -9.304 -0.889 -10.256 1.00 65.62 427 PRO A O 1
ATOM 3448 N N . PRO A 1 428 ? -10.635 -1.666 -8.625 1.00 66.25 428 PRO A N 1
ATOM 3449 C CA . PRO A 1 428 ? -10.583 -3.067 -9.057 1.00 66.25 428 PRO A CA 1
ATOM 3450 C C . PRO A 1 428 ? -10.937 -3.258 -10.540 1.00 66.25 428 PRO A C 1
ATOM 3452 O O . PRO A 1 428 ? -12.097 -3.217 -10.943 1.00 66.25 428 PRO A O 1
ATOM 3455 N N . PHE A 1 429 ? -9.902 -3.509 -11.342 1.00 69.75 429 PHE A N 1
ATOM 3456 C CA . PHE A 1 429 ? -9.963 -3.593 -12.803 1.00 69.75 429 PHE A CA 1
ATOM 3457 C C . PHE A 1 429 ? -10.528 -4.927 -13.323 1.00 69.75 429 PHE A C 1
ATOM 3459 O O . PHE A 1 429 ? -11.065 -4.990 -14.429 1.00 69.75 429 PHE A O 1
ATOM 3466 N N . TYR A 1 430 ? -10.397 -5.997 -12.533 1.00 72.88 430 TYR A N 1
ATOM 3467 C CA . TYR A 1 430 ? -10.620 -7.379 -12.979 1.00 72.88 430 TYR A CA 1
ATOM 3468 C C . TYR A 1 430 ? -11.997 -7.956 -12.613 1.00 72.88 430 TYR A C 1
ATOM 3470 O O . TYR A 1 430 ? -12.402 -8.965 -13.175 1.00 72.88 430 TYR A O 1
ATOM 3478 N N . THR A 1 431 ? -12.749 -7.323 -11.708 1.00 74.75 431 THR A N 1
ATOM 3479 C CA . THR A 1 431 ? -14.117 -7.758 -11.379 1.00 74.75 431 THR A CA 1
ATOM 3480 C C . THR A 1 431 ? -15.108 -7.310 -12.459 1.00 74.75 431 THR A C 1
ATOM 3482 O O . THR A 1 431 ? -14.865 -6.342 -13.175 1.00 74.75 431 THR A O 1
ATOM 3485 N N . ASN A 1 432 ? -16.256 -7.979 -12.587 1.00 77.25 432 ASN A N 1
ATOM 3486 C CA . ASN A 1 432 ? -17.322 -7.585 -13.524 1.00 77.25 432 ASN A CA 1
ATOM 3487 C C . ASN A 1 432 ? -18.357 -6.661 -12.852 1.00 77.25 432 ASN A C 1
ATOM 3489 O O . ASN A 1 432 ? -19.560 -6.873 -12.951 1.00 77.25 432 ASN A O 1
ATOM 3493 N N . SER A 1 433 ? -17.873 -5.644 -12.126 1.00 81.19 433 SER A N 1
ATOM 3494 C CA . SER A 1 433 ? -18.714 -4.567 -11.583 1.00 81.19 433 SER A CA 1
ATOM 3495 C C . SER A 1 433 ? -18.871 -3.433 -12.600 1.00 81.19 433 SER A C 1
ATOM 3497 O O . SER A 1 433 ? -17.969 -3.212 -13.403 1.00 81.19 433 SER A O 1
ATOM 3499 N N . GLU A 1 434 ? -19.962 -2.667 -12.543 1.00 77.25 434 GLU A N 1
ATOM 3500 C CA . GLU A 1 434 ? -20.213 -1.551 -13.474 1.00 77.25 434 GLU A CA 1
ATOM 3501 C C . GLU A 1 434 ? -19.054 -0.532 -13.509 1.00 77.25 434 GLU A C 1
ATOM 3503 O O . GLU A 1 434 ? -18.583 -0.149 -14.579 1.00 77.25 434 GLU A O 1
ATOM 3508 N N . ALA A 1 435 ? -18.499 -0.176 -12.344 1.00 77.38 435 ALA A N 1
ATOM 3509 C CA . ALA A 1 435 ? -17.329 0.701 -12.256 1.00 77.38 435 ALA A CA 1
ATOM 3510 C C . ALA A 1 435 ? -16.079 0.088 -12.919 1.00 77.38 435 ALA A C 1
ATOM 3512 O O . ALA A 1 435 ? -15.291 0.798 -13.540 1.00 77.38 435 ALA A O 1
ATOM 3513 N N . SER A 1 436 ? -15.911 -1.233 -12.825 1.00 78.94 436 SER A N 1
ATOM 3514 C CA . SER A 1 436 ? -14.810 -1.980 -13.447 1.00 78.94 436 SER A CA 1
ATOM 3515 C C . SER A 1 436 ? -14.974 -2.106 -14.963 1.00 78.94 436 SER A C 1
ATOM 3517 O O . SER A 1 436 ? -13.989 -2.012 -15.689 1.00 78.94 436 SER A O 1
ATOM 3519 N N . ILE A 1 437 ? -16.209 -2.272 -15.448 1.00 78.69 437 ILE A N 1
ATOM 3520 C CA . ILE A 1 437 ? -16.559 -2.296 -16.876 1.00 78.69 437 ILE A CA 1
ATOM 3521 C C . ILE A 1 437 ? -16.225 -0.940 -17.512 1.00 78.69 437 ILE A C 1
ATOM 3523 O O . ILE A 1 437 ? -15.488 -0.881 -18.497 1.00 78.69 437 ILE A O 1
ATOM 3527 N N . GLN A 1 438 ? -16.690 0.158 -16.907 1.00 79.56 438 GLN A N 1
ATOM 3528 C CA . GLN A 1 438 ? -16.395 1.519 -17.371 1.00 79.56 438 GLN A CA 1
ATOM 3529 C C . GLN A 1 438 ? -14.889 1.826 -17.331 1.00 79.56 438 GLN A C 1
ATOM 3531 O O . GLN A 1 438 ? -14.344 2.416 -18.264 1.00 79.56 438 GLN A O 1
ATOM 3536 N N . LEU A 1 439 ? -14.193 1.372 -16.286 1.00 81.00 439 LEU A N 1
ATOM 3537 C CA . LEU A 1 439 ? -12.745 1.515 -16.139 1.00 81.00 439 LEU A CA 1
ATOM 3538 C C . LEU A 1 439 ? -11.953 0.713 -17.191 1.00 81.00 439 LEU A C 1
ATOM 3540 O O . LEU A 1 439 ? -10.968 1.230 -17.724 1.00 81.00 439 LEU A O 1
ATOM 3544 N N . ARG A 1 440 ? -12.382 -0.512 -17.534 1.00 80.38 440 ARG A N 1
ATOM 3545 C CA . ARG A 1 440 ? -11.813 -1.286 -18.652 1.00 80.38 440 ARG A CA 1
ATOM 3546 C C . ARG A 1 440 ? -12.021 -0.565 -19.978 1.00 80.38 440 ARG A C 1
ATOM 3548 O O . ARG A 1 440 ? -11.054 -0.377 -20.714 1.00 80.38 440 ARG A O 1
ATOM 3555 N N . ALA A 1 441 ? -13.241 -0.100 -20.250 1.00 79.00 441 ALA A N 1
ATOM 3556 C CA . ALA A 1 441 ? -13.551 0.634 -21.472 1.00 79.00 441 ALA A CA 1
ATOM 3557 C C . ALA A 1 441 ? -12.700 1.912 -21.606 1.00 79.00 441 ALA A C 1
ATOM 3559 O O . ALA A 1 441 ? -12.108 2.144 -22.658 1.00 79.00 441 ALA A O 1
ATOM 3560 N N . ALA A 1 442 ? -12.538 2.685 -20.526 1.00 81.25 442 ALA A N 1
ATOM 3561 C CA . ALA A 1 442 ? -11.686 3.877 -20.499 1.00 81.25 442 ALA A CA 1
ATOM 3562 C C . ALA A 1 442 ? -10.184 3.559 -20.658 1.00 81.25 442 ALA A C 1
ATOM 3564 O O . ALA A 1 442 ? -9.461 4.299 -21.328 1.00 81.25 442 AL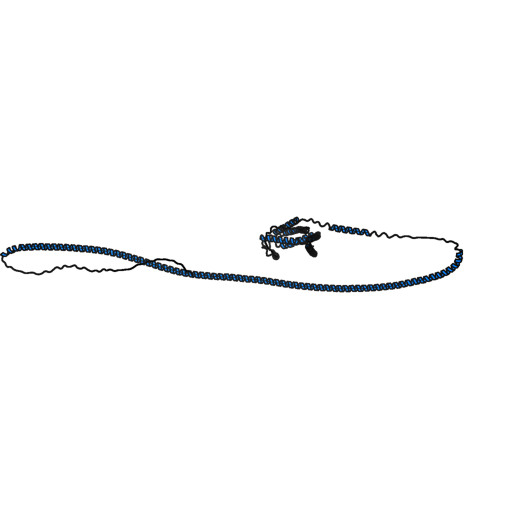A A O 1
ATOM 3565 N N . TYR A 1 443 ? -9.697 2.449 -20.090 1.00 79.75 443 TYR A N 1
ATOM 3566 C CA . TYR A 1 443 ? -8.323 1.980 -20.311 1.00 79.75 443 TYR A CA 1
ATOM 3567 C C . TYR A 1 443 ? -8.091 1.575 -21.770 1.00 79.75 443 TYR A C 1
ATOM 3569 O O . TYR A 1 443 ? -7.037 1.875 -22.325 1.00 79.75 443 TYR A O 1
ATOM 3577 N N . ILE A 1 444 ? -9.077 0.952 -22.415 1.00 76.62 444 ILE A N 1
ATOM 3578 C CA . ILE A 1 444 ? -8.995 0.534 -23.818 1.00 76.62 444 ILE A CA 1
ATOM 3579 C C . ILE A 1 444 ? -9.128 1.734 -24.765 1.00 76.62 444 ILE A C 1
ATOM 3581 O O . ILE A 1 444 ? -8.310 1.848 -25.679 1.00 76.62 444 ILE A O 1
ATOM 3585 N N . GLU A 1 445 ? -10.038 2.688 -24.505 1.00 78.00 445 GLU A N 1
ATOM 3586 C CA . GLU A 1 445 ? -10.054 3.986 -25.204 1.00 78.00 445 GLU A CA 1
ATOM 3587 C C . GLU A 1 445 ? -8.684 4.662 -25.055 1.00 78.00 445 GLU A C 1
ATOM 3589 O O . GLU A 1 445 ? -8.115 5.087 -26.058 1.00 78.00 445 GLU A O 1
ATOM 3594 N N . HIS A 1 446 ? -8.085 4.683 -23.855 1.00 80.12 446 HIS A N 1
ATOM 3595 C CA . HIS A 1 446 ? -6.742 5.233 -23.656 1.00 80.12 446 HIS A CA 1
ATOM 3596 C C . HIS A 1 446 ? -5.663 4.479 -24.443 1.00 80.12 446 HIS A C 1
ATOM 3598 O O . HIS A 1 446 ? -4.879 5.125 -25.131 1.00 80.12 446 HIS A O 1
ATOM 3604 N N . VAL A 1 447 ? -5.581 3.147 -24.361 1.00 74.69 447 VAL A N 1
ATOM 3605 C CA . VAL A 1 447 ? -4.529 2.358 -25.030 1.00 74.69 447 VAL A CA 1
ATOM 3606 C C . VAL A 1 447 ? -4.640 2.482 -26.548 1.00 74.69 447 VAL A C 1
ATOM 3608 O O . VAL A 1 447 ? -3.640 2.793 -27.199 1.00 74.69 447 VAL A O 1
ATOM 3611 N N . VAL A 1 448 ? -5.842 2.328 -27.111 1.00 71.69 448 VAL A N 1
ATOM 3612 C CA . VAL A 1 448 ? -6.075 2.458 -28.556 1.00 71.69 448 VAL A CA 1
ATOM 3613 C C . VAL A 1 448 ? -5.862 3.905 -29.004 1.00 71.69 448 VAL A C 1
ATOM 3615 O O . VAL A 1 448 ? -5.076 4.143 -29.918 1.00 71.69 448 VAL A O 1
ATOM 3618 N N . SER A 1 449 ? -6.457 4.896 -28.332 1.00 72.12 449 SER A N 1
ATOM 3619 C CA . SER A 1 449 ? -6.287 6.316 -28.679 1.00 72.12 449 SER A CA 1
ATOM 3620 C C . SER A 1 449 ? -4.836 6.783 -28.539 1.00 72.12 449 SER A C 1
ATOM 3622 O O . SER A 1 449 ? -4.346 7.526 -29.388 1.00 72.12 449 SER A O 1
ATOM 3624 N N . ARG A 1 450 ? -4.088 6.306 -27.536 1.00 73.94 450 ARG A N 1
ATOM 3625 C CA . ARG A 1 450 ? -2.654 6.591 -27.370 1.00 73.94 450 ARG A CA 1
ATOM 3626 C C . ARG A 1 450 ? -1.815 5.927 -28.452 1.00 73.94 450 ARG A C 1
ATOM 3628 O O . ARG A 1 450 ? -0.959 6.601 -29.022 1.00 73.94 450 ARG A O 1
ATOM 3635 N N . ALA A 1 451 ? -2.053 4.650 -28.751 1.00 68.06 451 ALA A N 1
ATOM 3636 C CA . ALA A 1 451 ? -1.364 3.945 -29.828 1.00 68.06 451 ALA A CA 1
ATOM 3637 C C . ALA A 1 451 ? -1.608 4.639 -31.175 1.00 68.06 451 ALA A C 1
ATOM 3639 O O . ALA A 1 451 ? -0.661 4.898 -31.913 1.00 68.06 451 ALA A O 1
ATOM 3640 N N . LEU A 1 452 ? -2.852 5.030 -31.456 1.00 66.06 452 LEU A N 1
ATOM 3641 C CA . LEU A 1 452 ? -3.205 5.803 -32.640 1.00 66.06 452 LEU A CA 1
ATOM 3642 C C . LEU A 1 452 ? -2.549 7.189 -32.623 1.00 66.06 452 LEU A C 1
ATOM 3644 O O . LEU A 1 452 ? -1.829 7.511 -33.556 1.00 66.06 452 LEU A O 1
ATOM 3648 N N . THR A 1 453 ? -2.688 7.985 -31.564 1.00 64.62 453 THR A N 1
ATOM 3649 C CA . THR A 1 453 ? -2.136 9.353 -31.472 1.00 64.62 453 THR A CA 1
ATOM 3650 C C . THR A 1 453 ? -0.611 9.370 -31.618 1.00 64.62 453 THR A C 1
ATOM 3652 O O . THR A 1 453 ? -0.077 10.099 -32.456 1.00 64.62 453 THR A O 1
ATOM 3655 N N . GLN A 1 454 ? 0.107 8.517 -30.877 1.00 63.31 454 GLN A N 1
ATOM 3656 C CA . GLN A 1 454 ? 1.570 8.412 -30.971 1.00 63.31 454 GLN A CA 1
ATOM 3657 C C . GLN A 1 454 ? 2.042 8.011 -32.375 1.00 63.31 454 GLN A C 1
ATOM 3659 O O . GLN A 1 454 ? 3.155 8.356 -32.764 1.00 63.31 454 GLN A O 1
ATOM 3664 N N . ARG A 1 455 ? 1.209 7.306 -33.153 1.00 60.62 455 ARG A N 1
ATOM 3665 C CA . ARG A 1 455 ? 1.532 6.868 -34.515 1.00 60.62 455 ARG A CA 1
ATOM 3666 C C . ARG A 1 455 ? 1.006 7.806 -35.602 1.00 60.62 455 ARG A C 1
ATOM 3668 O O . ARG A 1 455 ? 1.678 7.951 -36.617 1.00 60.62 455 ARG A O 1
ATOM 3675 N N . ILE A 1 456 ? -0.118 8.494 -35.414 1.00 56.28 456 ILE A N 1
ATOM 3676 C CA . ILE A 1 456 ? -0.715 9.458 -36.359 1.00 56.28 456 ILE A CA 1
ATOM 3677 C C . ILE A 1 456 ? 0.088 10.767 -36.407 1.00 56.28 456 ILE A C 1
ATOM 3679 O O . ILE A 1 456 ? 0.168 11.380 -37.469 1.00 56.28 456 ILE A O 1
ATOM 3683 N N . PHE A 1 457 ? 0.762 11.144 -35.316 1.00 55.72 457 PHE A N 1
ATOM 3684 C CA . PHE A 1 457 ? 1.552 12.383 -35.245 1.00 55.72 457 PHE A CA 1
ATOM 3685 C C . PHE A 1 457 ? 3.082 12.182 -35.239 1.00 55.72 457 PHE A C 1
ATOM 3687 O O . PHE A 1 457 ? 3.828 13.155 -35.173 1.00 55.72 457 PHE A O 1
ATOM 3694 N N . GLN A 1 458 ? 3.580 10.945 -35.383 1.00 57.66 458 GLN A N 1
ATOM 3695 C CA . GLN A 1 458 ? 5.006 10.687 -35.647 1.00 57.66 458 GLN A CA 1
ATOM 3696 C C . GLN A 1 458 ? 5.404 11.245 -37.041 1.00 57.66 458 GLN A C 1
ATOM 3698 O O . GLN A 1 458 ? 4.618 11.070 -37.977 1.00 57.66 458 GLN A O 1
ATOM 3703 N N . PRO A 1 459 ? 6.577 11.882 -37.249 1.00 51.72 459 PRO A N 1
ATOM 3704 C CA . PRO A 1 459 ? 6.896 12.531 -38.533 1.00 51.72 459 PRO A CA 1
ATOM 3705 C C . PRO A 1 459 ? 6.890 11.576 -39.738 1.00 51.72 459 PRO A C 1
ATOM 3707 O O . PRO A 1 459 ? 6.293 11.884 -40.771 1.00 51.72 459 PRO A O 1
ATOM 3710 N N . PHE A 1 460 ? 7.461 10.378 -39.566 1.00 57.22 460 PHE A N 1
ATOM 3711 C CA . PHE A 1 460 ? 7.481 9.301 -40.560 1.00 57.22 460 PHE A CA 1
ATOM 3712 C C . PHE A 1 460 ? 6.977 8.015 -39.903 1.00 57.22 460 PHE A C 1
ATOM 3714 O O . PHE A 1 460 ? 7.695 7.382 -39.134 1.00 57.22 460 PHE A O 1
ATOM 3721 N N . LEU A 1 461 ? 5.719 7.643 -40.160 1.00 48.88 461 LEU A N 1
ATOM 3722 C CA . LEU A 1 461 ? 5.164 6.379 -39.652 1.00 48.88 461 LEU A CA 1
ATOM 3723 C C . LEU A 1 461 ? 5.501 5.186 -40.557 1.00 48.88 461 LEU A C 1
ATOM 3725 O O . LEU A 1 461 ? 5.603 4.054 -40.092 1.00 48.88 461 LEU A O 1
ATOM 3729 N N . PHE A 1 462 ? 5.646 5.439 -41.855 1.00 56.53 462 PHE A N 1
ATOM 3730 C CA . PHE A 1 462 ? 5.786 4.405 -42.870 1.00 56.53 462 PHE A CA 1
ATOM 3731 C C . PHE A 1 462 ? 7.242 4.338 -43.301 1.00 56.53 462 PHE A C 1
ATOM 3733 O O . PHE A 1 462 ? 7.653 4.998 -44.253 1.00 56.53 462 PHE A O 1
ATOM 3740 N N . THR A 1 463 ? 8.008 3.557 -42.543 1.00 50.94 463 THR A N 1
ATOM 3741 C CA . THR A 1 463 ? 9.395 3.226 -42.865 1.00 50.94 463 THR A CA 1
ATOM 3742 C C . THR A 1 463 ? 9.491 2.641 -44.270 1.00 50.94 463 THR A C 1
ATOM 3744 O O . THR A 1 463 ? 8.569 1.965 -44.746 1.00 50.94 463 THR A O 1
ATOM 3747 N N . LEU A 1 464 ? 10.619 2.863 -44.945 1.00 50.78 464 LEU A N 1
ATOM 3748 C CA . LEU A 1 464 ? 10.865 2.334 -46.292 1.00 50.78 464 LEU A CA 1
ATOM 3749 C C . LEU A 1 464 ? 11.200 0.820 -46.251 1.00 50.78 464 LEU A C 1
ATOM 3751 O O . LEU A 1 464 ? 12.301 0.374 -46.572 1.00 50.78 464 LEU A O 1
ATOM 3755 N N . SER A 1 465 ? 10.204 0.023 -45.838 1.00 48.31 465 SER A N 1
ATOM 3756 C CA . SER A 1 465 ? 10.099 -1.445 -45.913 1.00 48.31 465 SER A CA 1
ATOM 3757 C C . SER A 1 465 ? 11.376 -2.237 -45.571 1.00 48.31 465 SER A C 1
ATOM 3759 O O . SER A 1 465 ? 11.847 -3.022 -46.394 1.00 48.31 465 SER A O 1
ATOM 3761 N N . ARG A 1 466 ? 11.924 -2.074 -44.351 1.00 47.62 466 ARG A N 1
ATOM 3762 C CA . ARG A 1 466 ? 13.092 -2.802 -43.769 1.00 47.62 466 ARG A CA 1
ATOM 3763 C C . ARG A 1 466 ? 14.423 -2.757 -44.544 1.00 47.62 466 ARG A C 1
ATOM 3765 O O . ARG A 1 466 ? 15.458 -3.072 -43.976 1.00 47.62 466 ARG A O 1
ATOM 3772 N N . ARG A 1 467 ? 14.433 -2.373 -45.821 1.00 48.34 467 ARG A N 1
ATOM 3773 C CA . ARG A 1 467 ? 15.631 -2.300 -46.676 1.00 48.34 467 ARG A CA 1
ATOM 3774 C C . ARG A 1 467 ? 16.406 -0.990 -46.494 1.00 48.34 467 ARG A C 1
ATOM 3776 O O . ARG A 1 467 ? 17.522 -0.876 -46.990 1.00 48.34 467 ARG A O 1
ATOM 3783 N N . HIS A 1 468 ? 15.813 -0.012 -45.804 1.00 53.22 468 HIS A N 1
ATOM 3784 C CA . HIS A 1 468 ? 16.295 1.368 -45.734 1.00 53.22 468 HIS A CA 1
ATOM 3785 C C . HIS A 1 468 ? 16.157 1.993 -44.330 1.00 53.22 468 HIS A C 1
ATOM 3787 O O . HIS A 1 468 ? 15.844 3.173 -44.212 1.00 53.22 468 HIS A O 1
ATOM 3793 N N . GLU A 1 469 ? 16.430 1.241 -43.258 1.00 55.88 469 GLU A N 1
ATOM 3794 C CA . GLU A 1 469 ? 16.405 1.759 -41.867 1.00 55.88 469 GLU A CA 1
ATOM 3795 C C . GLU A 1 469 ? 17.358 2.966 -41.658 1.00 55.88 469 GLU A C 1
ATOM 3797 O O . GLU A 1 469 ? 17.132 3.842 -40.819 1.00 55.88 469 GLU A O 1
ATOM 3802 N N . SER A 1 470 ? 18.399 3.073 -42.492 1.00 58.06 470 SER A N 1
ATOM 3803 C CA . SER A 1 470 ? 19.298 4.231 -42.577 1.00 58.06 470 SER A CA 1
ATOM 3804 C C . SER A 1 470 ? 18.637 5.502 -43.135 1.00 58.06 470 SER A C 1
ATOM 3806 O O . SER A 1 470 ? 19.050 6.603 -42.775 1.00 58.06 470 SER A O 1
ATOM 3808 N N . ALA A 1 471 ? 17.599 5.383 -43.968 1.00 63.53 471 ALA A N 1
ATOM 3809 C CA . ALA A 1 471 ? 16.832 6.527 -44.461 1.00 63.53 471 ALA A CA 1
ATOM 3810 C C . ALA A 1 471 ? 15.889 7.075 -43.380 1.00 63.53 471 ALA A C 1
ATOM 3812 O O . ALA A 1 471 ? 15.769 8.288 -43.232 1.00 63.53 471 ALA A O 1
ATOM 3813 N N . ASP A 1 472 ? 15.276 6.205 -42.574 1.00 64.75 472 ASP A N 1
ATOM 3814 C CA . ASP A 1 472 ? 14.312 6.610 -41.543 1.00 64.75 472 ASP A CA 1
ATOM 3815 C C . ASP A 1 472 ? 14.970 7.485 -40.452 1.00 64.75 472 ASP A C 1
ATOM 3817 O O . ASP A 1 472 ? 14.431 8.526 -40.064 1.00 64.75 472 ASP A O 1
ATOM 3821 N N . SER A 1 473 ? 16.184 7.128 -40.012 1.00 68.75 473 SER A N 1
ATOM 3822 C CA . SER A 1 473 ? 16.967 7.946 -39.065 1.00 68.75 473 SER A CA 1
ATOM 3823 C C . SER A 1 473 ? 17.461 9.268 -39.671 1.00 68.75 473 SER A C 1
ATOM 3825 O O . SER A 1 473 ? 17.485 10.294 -38.981 1.00 68.75 473 SER A O 1
ATOM 3827 N N . LEU A 1 474 ? 17.792 9.283 -40.968 1.00 73.19 474 LEU A N 1
ATOM 3828 C CA . LEU A 1 474 ? 18.141 10.494 -41.711 1.00 73.19 474 LEU A CA 1
ATOM 3829 C C . LEU A 1 474 ? 16.938 11.445 -41.822 1.00 73.19 474 LEU A C 1
ATOM 3831 O O . LEU A 1 474 ? 17.080 12.640 -41.554 1.00 73.19 474 LEU A O 1
ATOM 3835 N N . PHE A 1 475 ? 15.756 10.926 -42.167 1.00 75.19 475 PHE A N 1
ATOM 3836 C CA . PHE A 1 475 ? 14.526 11.711 -42.259 1.00 75.19 475 PHE A CA 1
ATOM 3837 C C . PHE A 1 475 ? 14.118 12.283 -40.901 1.00 75.19 475 PHE A C 1
ATOM 3839 O O . PHE A 1 475 ? 13.846 13.480 -40.816 1.00 75.19 475 PHE A O 1
ATOM 3846 N N . GLN A 1 476 ? 14.158 11.490 -39.825 1.00 73.88 476 GLN A N 1
ATOM 3847 C CA . GLN A 1 476 ? 13.897 11.989 -38.472 1.00 73.88 476 GLN A CA 1
ATOM 3848 C C . GLN A 1 476 ? 14.892 13.102 -38.089 1.00 73.88 476 GLN A C 1
ATOM 3850 O O . GLN A 1 476 ? 14.481 14.194 -37.699 1.00 73.88 476 GLN A O 1
ATOM 3855 N N . THR A 1 477 ? 16.192 12.891 -38.326 1.00 78.56 477 THR A N 1
ATOM 3856 C CA . THR A 1 477 ? 17.240 13.891 -38.053 1.00 78.56 477 THR A CA 1
ATOM 3857 C C . THR A 1 477 ? 17.053 15.185 -38.857 1.00 78.56 477 THR A C 1
ATOM 3859 O O . THR A 1 477 ? 17.307 16.275 -38.339 1.00 78.56 477 THR A O 1
ATOM 3862 N N . MET A 1 478 ? 16.623 15.103 -40.122 1.00 76.81 478 MET A N 1
ATOM 3863 C CA . MET A 1 478 ? 16.306 16.288 -40.927 1.00 76.81 478 MET A CA 1
ATOM 3864 C C . MET A 1 478 ? 15.019 16.975 -40.461 1.00 76.81 478 MET A C 1
ATOM 3866 O O . MET A 1 478 ? 15.005 18.200 -40.360 1.00 76.81 478 MET A O 1
ATOM 3870 N N . SER A 1 479 ? 13.986 16.211 -40.097 1.00 76.75 479 SER A N 1
ATOM 3871 C CA . SER A 1 479 ? 12.736 16.731 -39.534 1.00 76.75 479 SER A CA 1
ATOM 3872 C C . SER A 1 479 ? 12.987 17.543 -38.271 1.00 76.75 479 SER A C 1
ATOM 3874 O O . SER A 1 479 ? 12.534 18.679 -38.185 1.00 76.75 479 SER A O 1
ATOM 3876 N N . ASP A 1 480 ? 13.765 17.026 -37.319 1.00 75.19 480 ASP A N 1
ATOM 3877 C CA . ASP A 1 480 ? 14.042 17.739 -36.069 1.00 75.19 480 ASP A CA 1
ATOM 3878 C C . ASP A 1 480 ? 14.896 18.999 -36.304 1.00 75.19 480 ASP A C 1
ATOM 3880 O O . ASP A 1 480 ? 14.596 20.068 -35.763 1.00 75.19 480 ASP A O 1
ATOM 3884 N N . LYS A 1 481 ? 15.891 18.931 -37.205 1.00 79.62 481 LYS A N 1
ATOM 3885 C CA . LYS A 1 481 ? 16.695 20.097 -37.627 1.00 79.62 481 LYS A CA 1
ATOM 3886 C C . LYS A 1 481 ? 15.879 21.168 -38.362 1.00 79.62 481 LYS A C 1
ATOM 3888 O O . LYS A 1 481 ? 16.199 22.352 -38.246 1.00 79.62 481 LYS A O 1
ATOM 3893 N N . LEU A 1 482 ? 14.851 20.781 -39.120 1.00 78.25 482 LEU A N 1
ATOM 3894 C CA . LEU A 1 482 ? 13.948 21.708 -39.806 1.00 78.25 482 LEU A CA 1
ATOM 3895 C C . LEU A 1 482 ? 12.905 22.281 -38.844 1.00 78.25 482 LEU A C 1
ATOM 3897 O O . LEU A 1 482 ? 12.728 23.497 -38.815 1.00 78.25 482 LEU A O 1
ATOM 3901 N N . ARG A 1 483 ? 12.291 21.447 -37.999 1.00 77.88 483 ARG A N 1
ATOM 3902 C CA . ARG A 1 483 ? 11.288 21.834 -36.995 1.00 77.88 483 ARG A CA 1
ATOM 3903 C C . ARG A 1 483 ? 11.844 22.848 -35.998 1.00 77.88 483 ARG A C 1
ATOM 3905 O O . ARG A 1 483 ? 11.158 23.814 -35.682 1.00 77.88 483 ARG A O 1
ATOM 3912 N N . HIS A 1 484 ? 13.099 22.677 -35.577 1.00 75.69 484 HIS A N 1
ATOM 3913 C CA . HIS A 1 484 ? 13.811 23.628 -34.718 1.00 75.69 484 HIS A CA 1
ATOM 3914 C C . HIS A 1 484 ? 14.043 25.003 -35.380 1.00 75.69 484 HIS A C 1
ATOM 3916 O O . HIS A 1 484 ? 14.159 26.003 -34.680 1.00 75.69 484 HIS A O 1
ATOM 3922 N N . LYS A 1 485 ? 14.089 25.081 -36.720 1.00 79.31 485 LYS A N 1
ATOM 3923 C CA . LYS A 1 485 ? 14.291 26.339 -37.468 1.00 79.31 485 LYS A CA 1
ATOM 3924 C C . LYS A 1 485 ? 12.991 26.980 -37.956 1.00 79.31 485 LYS A C 1
ATOM 3926 O O . LYS A 1 485 ? 12.898 28.200 -38.011 1.00 79.31 485 LYS A O 1
ATOM 3931 N N . SER A 1 486 ? 12.012 26.181 -38.378 1.00 73.94 486 SER A N 1
ATOM 3932 C CA . SER A 1 486 ? 10.672 26.631 -38.762 1.00 73.94 486 SER A CA 1
ATOM 3933 C C . SER A 1 486 ? 9.737 25.435 -38.949 1.00 73.94 486 SER A C 1
ATOM 3935 O O . SER A 1 486 ? 9.905 24.648 -39.882 1.00 73.94 486 SER A O 1
ATOM 3937 N N . ILE A 1 487 ? 8.690 25.362 -38.125 1.00 69.50 487 ILE A N 1
ATOM 3938 C CA . ILE A 1 487 ? 7.625 24.348 -38.220 1.00 69.50 487 ILE A CA 1
ATOM 3939 C C . ILE A 1 487 ? 6.982 24.356 -39.621 1.00 69.50 487 ILE A C 1
ATOM 3941 O O . ILE A 1 487 ? 6.768 23.302 -40.208 1.00 69.50 487 ILE A O 1
ATOM 3945 N N . ARG A 1 488 ? 6.771 25.537 -40.225 1.00 69.62 488 ARG A N 1
ATOM 3946 C CA . ARG A 1 488 ? 6.231 25.654 -41.594 1.00 69.62 488 ARG A CA 1
ATOM 3947 C C . ARG A 1 488 ? 7.167 25.059 -42.655 1.00 69.62 488 ARG A C 1
ATOM 3949 O O . ARG A 1 488 ? 6.682 24.486 -43.626 1.00 69.62 488 ARG A O 1
ATOM 3956 N N . ARG A 1 489 ? 8.494 25.168 -42.490 1.00 72.62 489 ARG A N 1
ATOM 3957 C CA . ARG A 1 489 ? 9.463 24.560 -43.424 1.00 72.62 489 ARG A CA 1
ATOM 3958 C C . ARG A 1 489 ? 9.564 23.047 -43.245 1.00 72.62 489 ARG A C 1
ATOM 3960 O O . ARG A 1 489 ? 9.681 22.355 -44.250 1.00 72.62 489 ARG A O 1
ATOM 3967 N N . GLU A 1 490 ? 9.486 22.541 -42.012 1.00 79.81 490 GLU A N 1
ATOM 3968 C CA . GLU A 1 490 ? 9.363 21.096 -41.771 1.00 79.81 490 GLU A CA 1
ATOM 3969 C C . GLU A 1 490 ? 8.086 20.549 -42.407 1.00 79.81 490 GLU A C 1
ATOM 3971 O O . GLU A 1 490 ? 8.188 19.623 -43.201 1.00 79.81 490 GLU A O 1
ATOM 3976 N N . ALA A 1 491 ? 6.924 21.162 -42.163 1.00 68.06 491 ALA A N 1
ATOM 3977 C CA . ALA A 1 491 ? 5.655 20.706 -42.726 1.00 68.06 491 ALA A CA 1
ATOM 3978 C C . ALA A 1 491 ? 5.679 20.630 -44.266 1.00 68.06 491 ALA A C 1
ATOM 3980 O O . ALA A 1 491 ? 5.296 19.604 -44.825 1.00 68.06 491 ALA A O 1
ATOM 3981 N N . ILE A 1 492 ? 6.197 21.662 -44.948 1.00 70.50 492 ILE A N 1
ATOM 3982 C CA . ILE A 1 492 ? 6.353 21.677 -46.415 1.00 70.50 492 ILE A CA 1
ATOM 3983 C C . ILE A 1 492 ? 7.331 20.585 -46.880 1.00 70.50 492 ILE A C 1
ATOM 3985 O O . ILE A 1 492 ? 7.019 19.808 -47.781 1.00 70.50 492 ILE A O 1
ATOM 3989 N N . TRP A 1 493 ? 8.509 20.477 -46.258 1.00 78.81 493 TRP A N 1
ATOM 3990 C CA . TRP A 1 493 ? 9.501 19.466 -46.636 1.00 78.81 493 TRP A CA 1
ATOM 3991 C C . TRP A 1 493 ? 9.001 18.036 -46.385 1.00 78.81 493 TRP A C 1
ATOM 3993 O O . TRP A 1 493 ? 9.187 17.161 -47.233 1.00 78.81 493 TRP A O 1
ATOM 4003 N N . ARG A 1 494 ? 8.305 17.797 -45.269 1.00 75.25 494 ARG A N 1
ATOM 4004 C CA . ARG A 1 494 ? 7.640 16.530 -44.956 1.00 75.25 494 ARG A CA 1
ATOM 4005 C C . ARG A 1 494 ? 6.519 16.242 -45.955 1.00 75.25 494 ARG A C 1
ATOM 4007 O O . ARG A 1 494 ? 6.411 15.100 -46.385 1.00 75.25 494 ARG A O 1
ATOM 4014 N N . GLN A 1 495 ? 5.740 17.241 -46.382 1.00 70.06 495 GLN A N 1
ATOM 4015 C CA . GLN A 1 495 ? 4.718 17.081 -47.424 1.00 70.06 495 GLN A CA 1
ATOM 4016 C C . GLN A 1 495 ? 5.342 16.596 -48.742 1.00 70.06 495 GLN A C 1
ATOM 4018 O O . GLN A 1 495 ? 4.915 15.567 -49.260 1.00 70.06 495 GLN A O 1
ATOM 4023 N N . HIS A 1 496 ? 6.389 17.260 -49.249 1.00 71.56 496 HIS A N 1
ATOM 4024 C CA . HIS A 1 496 ? 7.076 16.839 -50.481 1.00 71.56 496 HIS A CA 1
ATOM 4025 C C . HIS A 1 496 ? 7.775 15.476 -50.339 1.00 71.56 496 HIS A C 1
ATOM 4027 O O . HIS A 1 496 ? 7.670 14.638 -51.234 1.00 71.56 496 HIS A O 1
ATOM 4033 N N . THR A 1 497 ? 8.442 15.219 -49.209 1.00 73.44 497 THR A N 1
ATOM 4034 C CA . THR A 1 497 ? 9.148 13.949 -48.947 1.00 73.44 497 THR A CA 1
ATOM 4035 C C . THR A 1 497 ? 8.171 12.775 -48.861 1.00 73.44 497 THR A C 1
ATOM 4037 O O . THR A 1 497 ? 8.396 11.736 -49.479 1.00 73.44 497 THR A O 1
ATOM 4040 N N . LEU A 1 498 ? 7.048 12.945 -48.153 1.00 68.94 498 LEU A N 1
ATOM 4041 C CA . LEU A 1 498 ? 5.984 11.943 -48.096 1.00 68.94 498 LEU A CA 1
ATOM 4042 C C . LEU A 1 498 ? 5.273 11.792 -49.446 1.00 68.94 498 LEU A C 1
ATOM 4044 O O . LEU A 1 498 ? 4.968 10.671 -49.831 1.00 68.94 498 LEU A O 1
ATOM 4048 N N . HIS A 1 499 ? 5.043 12.875 -50.196 1.00 67.25 499 HIS A N 1
ATOM 4049 C CA . HIS A 1 499 ? 4.465 12.795 -51.540 1.00 67.25 499 HIS A CA 1
ATOM 4050 C C . HIS A 1 499 ? 5.341 11.940 -52.469 1.00 67.25 499 HIS A C 1
ATOM 4052 O O . HIS A 1 499 ? 4.843 10.972 -53.037 1.00 67.25 499 HIS A O 1
ATOM 4058 N N . ALA A 1 500 ? 6.647 12.218 -52.544 1.00 69.12 500 ALA A N 1
ATOM 4059 C CA . ALA A 1 500 ? 7.597 11.433 -53.336 1.00 69.12 500 ALA A CA 1
ATOM 4060 C C . ALA A 1 500 ? 7.714 9.967 -52.867 1.00 69.12 500 ALA A C 1
ATOM 4062 O O . ALA A 1 500 ? 7.904 9.069 -53.684 1.00 69.12 500 ALA A O 1
ATOM 4063 N N . ALA A 1 501 ? 7.549 9.698 -51.567 1.00 65.88 501 ALA A N 1
ATOM 4064 C CA . ALA A 1 501 ? 7.485 8.335 -51.036 1.00 65.88 501 ALA A CA 1
ATOM 4065 C C . ALA A 1 501 ? 6.147 7.618 -51.332 1.00 65.88 501 ALA A C 1
ATOM 4067 O O . ALA A 1 501 ? 6.102 6.389 -51.335 1.00 65.88 501 ALA A O 1
ATOM 4068 N N . TYR A 1 502 ? 5.056 8.356 -51.574 1.00 60.91 502 TYR A N 1
ATOM 4069 C CA . TYR A 1 502 ? 3.704 7.815 -51.779 1.00 60.91 502 TYR A CA 1
ATOM 4070 C C . TYR A 1 502 ? 3.248 7.736 -53.243 1.00 60.91 502 TYR A C 1
ATOM 4072 O O . TYR A 1 502 ? 2.247 7.068 -53.507 1.00 60.91 502 TYR A O 1
ATOM 4080 N N . THR A 1 503 ? 3.934 8.382 -54.190 1.00 63.25 503 THR A N 1
ATOM 4081 C CA . THR A 1 503 ? 3.666 8.229 -55.635 1.00 63.25 503 THR A CA 1
ATOM 4082 C C . THR A 1 503 ? 4.137 6.880 -56.187 1.00 63.25 503 THR A C 1
ATOM 4084 O O . THR A 1 503 ? 3.645 6.435 -57.222 1.00 63.25 503 THR A O 1
ATOM 4087 N N . GLY A 1 504 ? 5.031 6.177 -55.482 1.00 61.84 504 GLY A N 1
ATOM 4088 C CA . GLY A 1 504 ? 5.414 4.804 -55.811 1.00 61.84 504 GLY A CA 1
ATOM 4089 C C . GLY A 1 504 ? 4.240 3.825 -55.681 1.00 61.84 504 GLY A C 1
ATOM 4090 O O . GLY A 1 504 ? 3.591 3.747 -54.639 1.00 61.84 504 GLY A O 1
ATOM 4091 N N . SER A 1 505 ? 3.996 3.014 -56.713 1.00 54.28 505 SER A N 1
ATOM 4092 C CA . SER A 1 505 ? 2.857 2.076 -56.788 1.00 54.28 505 SER A CA 1
ATOM 4093 C C . SER A 1 505 ? 2.810 1.027 -55.662 1.00 54.28 505 SER A C 1
ATOM 4095 O O . SER A 1 505 ? 1.737 0.545 -55.300 1.00 54.28 505 SER A O 1
ATOM 4097 N N . SER A 1 506 ? 3.953 0.707 -55.051 1.00 55.44 506 SER A N 1
ATOM 4098 C CA . SER A 1 506 ? 4.060 -0.174 -53.882 1.00 55.44 506 SER A CA 1
ATOM 4099 C C . SER A 1 506 ? 3.695 0.503 -52.551 1.00 55.44 506 SER A C 1
ATOM 4101 O O . SER A 1 506 ? 3.396 -0.193 -51.576 1.00 55.44 506 SER A O 1
ATOM 4103 N N . ALA A 1 507 ? 3.681 1.839 -52.482 1.00 59.38 507 ALA A N 1
ATOM 4104 C CA . ALA A 1 507 ? 3.578 2.581 -51.228 1.00 59.38 507 ALA A CA 1
ATOM 4105 C C . ALA A 1 507 ? 2.235 2.364 -50.519 1.00 59.38 507 ALA A C 1
ATOM 4107 O O . ALA A 1 507 ? 2.226 2.045 -49.332 1.00 59.38 507 ALA A O 1
ATOM 4108 N N . LYS A 1 508 ? 1.100 2.424 -51.237 1.00 60.88 508 LYS A N 1
ATOM 4109 C CA . LYS A 1 508 ? -0.228 2.149 -50.649 1.00 60.88 508 LYS A CA 1
ATOM 4110 C C . LYS A 1 508 ? -0.325 0.730 -50.069 1.00 60.88 508 LYS A C 1
ATOM 4112 O O . LYS A 1 508 ? -0.903 0.540 -49.003 1.00 60.88 508 LYS A O 1
ATOM 4117 N N . GLN A 1 509 ? 0.304 -0.259 -50.708 1.00 62.62 509 GLN A N 1
ATOM 4118 C CA . GLN A 1 509 ? 0.361 -1.619 -50.162 1.00 62.62 509 GLN A CA 1
ATOM 4119 C C . GLN A 1 509 ? 1.278 -1.718 -48.934 1.00 62.62 509 GLN A C 1
ATOM 4121 O O . GLN A 1 509 ? 0.952 -2.437 -47.993 1.00 62.62 509 GLN A O 1
ATOM 4126 N N . SER A 1 510 ? 2.410 -1.004 -48.924 1.00 59.62 510 SER A N 1
ATOM 4127 C CA . SER A 1 510 ? 3.317 -0.936 -47.770 1.00 59.62 510 SER A CA 1
ATOM 4128 C C . SER A 1 510 ? 2.633 -0.290 -46.560 1.00 59.62 510 SER A C 1
ATOM 4130 O O . SER A 1 510 ? 2.685 -0.844 -45.466 1.00 59.62 510 SER A O 1
ATOM 4132 N N . ILE A 1 511 ? 1.931 0.830 -46.768 1.00 60.06 511 ILE A N 1
ATOM 4133 C CA . ILE A 1 511 ? 1.127 1.534 -45.756 1.00 60.06 511 ILE A CA 1
ATOM 4134 C C . ILE A 1 511 ? 0.109 0.584 -45.125 1.00 60.06 511 ILE A C 1
ATOM 4136 O O . ILE A 1 511 ? 0.116 0.413 -43.908 1.00 60.06 511 ILE A O 1
ATOM 4140 N N . ASN A 1 512 ? -0.717 -0.082 -45.938 1.00 62.78 512 ASN A N 1
ATOM 4141 C CA . ASN A 1 512 ? -1.772 -0.957 -45.425 1.00 62.78 512 ASN A CA 1
ATOM 4142 C C . ASN A 1 512 ? -1.200 -2.186 -44.695 1.00 62.78 512 ASN A C 1
ATOM 4144 O O . ASN A 1 512 ? -1.738 -2.581 -43.664 1.00 62.78 512 ASN A O 1
ATOM 4148 N N . LYS A 1 513 ? -0.071 -2.745 -45.159 1.00 64.88 513 LYS A N 1
ATOM 4149 C CA . LYS A 1 513 ? 0.642 -3.833 -44.460 1.00 64.88 513 LYS A CA 1
ATOM 4150 C C . LYS A 1 513 ? 1.208 -3.377 -43.111 1.00 64.88 513 LYS A C 1
ATOM 4152 O O . LYS A 1 513 ? 1.028 -4.077 -42.120 1.00 64.88 513 LYS A O 1
ATOM 4157 N N . VAL A 1 514 ? 1.847 -2.206 -43.045 1.00 60.78 514 VAL A N 1
ATOM 4158 C CA . VAL A 1 514 ? 2.373 -1.637 -41.789 1.00 60.78 514 VAL A CA 1
ATOM 4159 C C . VAL A 1 514 ? 1.237 -1.302 -40.818 1.00 60.78 514 VAL A C 1
ATOM 4161 O O . VAL A 1 514 ? 1.331 -1.643 -39.642 1.00 60.78 514 VAL A O 1
ATOM 4164 N N . ALA A 1 515 ? 0.137 -0.718 -41.302 1.00 60.84 515 ALA A N 1
ATOM 4165 C CA . ALA A 1 515 ? -1.054 -0.458 -40.498 1.00 60.84 515 ALA A CA 1
ATOM 4166 C C . ALA A 1 515 ? -1.648 -1.760 -39.932 1.00 60.84 515 ALA A C 1
ATOM 4168 O O . ALA A 1 515 ? -1.846 -1.852 -38.725 1.00 60.84 515 ALA A O 1
ATOM 4169 N N . ALA A 1 516 ? -1.844 -2.791 -40.761 1.00 63.41 516 ALA A N 1
ATOM 4170 C CA . ALA A 1 516 ? -2.349 -4.091 -40.316 1.00 63.41 516 ALA A CA 1
ATOM 4171 C C . ALA A 1 516 ? -1.427 -4.774 -39.286 1.00 63.41 516 ALA A C 1
ATOM 4173 O O . ALA A 1 516 ? -1.917 -5.360 -38.323 1.00 63.41 516 ALA A O 1
ATOM 4174 N N . ILE A 1 517 ? -0.100 -4.662 -39.436 1.00 65.12 517 ILE A N 1
ATOM 4175 C CA . ILE A 1 517 ? 0.871 -5.181 -38.455 1.00 65.12 517 ILE A CA 1
ATOM 4176 C C . ILE A 1 517 ? 0.766 -4.430 -37.120 1.00 65.12 517 ILE A C 1
ATOM 4178 O O . ILE A 1 517 ? 0.737 -5.072 -36.076 1.00 65.12 517 ILE A O 1
ATOM 4182 N N . ILE A 1 518 ? 0.676 -3.095 -37.132 1.00 60.31 518 ILE A N 1
ATOM 4183 C CA . ILE A 1 518 ? 0.575 -2.279 -35.905 1.00 60.31 518 ILE A CA 1
ATOM 4184 C C . ILE A 1 518 ? -0.773 -2.493 -35.200 1.00 60.31 518 ILE A C 1
ATOM 4186 O O . ILE A 1 518 ? -0.814 -2.595 -33.976 1.00 60.31 518 ILE A O 1
ATOM 4190 N N . VAL A 1 519 ? -1.866 -2.605 -35.959 1.00 63.06 519 VAL A N 1
ATOM 4191 C CA . VAL A 1 519 ? -3.193 -2.945 -35.424 1.00 63.06 519 VAL A CA 1
ATOM 4192 C C . VAL A 1 519 ? -3.167 -4.342 -34.803 1.00 63.06 519 VAL A C 1
ATOM 4194 O O . VAL A 1 519 ? -3.638 -4.506 -33.684 1.00 63.06 519 VAL A O 1
ATOM 4197 N N . LYS A 1 520 ? -2.533 -5.330 -35.451 1.00 64.81 520 LYS A N 1
ATOM 4198 C CA . LYS A 1 520 ? -2.366 -6.672 -34.876 1.00 64.81 520 LYS A CA 1
ATOM 4199 C C . LYS A 1 520 ? -1.497 -6.675 -33.610 1.00 64.81 520 LYS A C 1
ATOM 4201 O O . LYS A 1 520 ? -1.846 -7.360 -32.659 1.00 64.81 520 LYS A O 1
ATOM 4206 N N . ASP A 1 521 ? -0.409 -5.905 -33.572 1.00 67.06 521 ASP A N 1
ATOM 4207 C CA . ASP A 1 521 ? 0.458 -5.767 -32.389 1.00 67.06 521 ASP A CA 1
ATOM 4208 C C . ASP A 1 521 ? -0.305 -5.177 -31.188 1.00 67.06 521 ASP A C 1
ATOM 4210 O O . ASP A 1 521 ? -0.212 -5.692 -30.076 1.00 67.06 521 ASP A O 1
ATOM 4214 N N . LYS A 1 522 ? -1.115 -4.131 -31.411 1.00 65.75 522 LYS A N 1
ATOM 4215 C CA . LYS A 1 522 ? -1.815 -3.411 -30.330 1.00 65.75 522 LYS A CA 1
ATOM 4216 C C . LYS A 1 522 ? -3.207 -3.923 -29.982 1.00 65.75 522 LYS A C 1
ATOM 4218 O O . LYS A 1 522 ? -3.645 -3.690 -28.861 1.00 65.75 522 LYS A O 1
ATOM 4223 N N . LEU A 1 523 ? -3.853 -4.689 -30.859 1.00 64.81 523 LEU A N 1
ATOM 4224 C CA . LEU A 1 523 ? -4.975 -5.545 -30.465 1.00 64.81 523 LEU A CA 1
ATOM 4225 C C . LEU A 1 523 ? -4.483 -6.842 -29.799 1.00 64.81 523 LEU A C 1
ATOM 4227 O O . LEU A 1 523 ? -5.137 -7.309 -28.877 1.00 64.81 523 LEU A O 1
ATOM 4231 N N . GLY A 1 524 ? -3.307 -7.369 -30.163 1.00 65.38 524 GLY A N 1
ATOM 4232 C CA . GLY A 1 524 ? -2.680 -8.508 -29.476 1.00 65.38 524 GLY A CA 1
ATOM 4233 C C . GLY A 1 524 ? -2.335 -8.214 -28.010 1.00 65.38 524 GLY A C 1
ATOM 4234 O O . GLY A 1 524 ? -2.586 -9.036 -27.137 1.00 65.38 524 GLY A O 1
ATOM 4235 N N . GLU A 1 525 ? -1.868 -6.999 -27.694 1.00 66.25 525 GLU A N 1
ATOM 4236 C CA . GLU A 1 525 ? -1.705 -6.556 -26.294 1.00 66.25 525 GLU A CA 1
ATOM 4237 C C . GLU A 1 525 ? -3.035 -6.422 -25.518 1.00 66.25 525 GLU A C 1
ATOM 4239 O O . GLU A 1 525 ? -3.009 -6.313 -24.291 1.00 66.25 525 GLU A O 1
ATOM 4244 N N . LEU A 1 526 ? -4.184 -6.447 -26.207 1.00 68.19 526 LEU A N 1
ATOM 4245 C CA . LEU A 1 526 ? -5.528 -6.391 -25.621 1.00 68.19 526 LEU A CA 1
ATOM 4246 C C . LEU A 1 526 ? -6.285 -7.732 -25.680 1.00 68.19 526 LEU A C 1
ATOM 4248 O O . LEU A 1 526 ? -7.287 -7.882 -24.987 1.00 68.19 526 LEU A O 1
ATOM 4252 N N . GLU A 1 527 ? -5.796 -8.720 -26.436 1.00 69.19 527 GLU A N 1
ATOM 4253 C CA . GLU A 1 527 ? -6.426 -10.035 -26.650 1.00 69.19 527 GLU A CA 1
ATOM 4254 C C . GLU A 1 527 ? -6.731 -10.761 -25.326 1.00 69.19 527 GLU A C 1
ATOM 4256 O O . GLU A 1 527 ? -7.777 -11.384 -25.177 1.00 69.19 527 GLU A O 1
ATOM 4261 N N . HIS A 1 528 ? -5.880 -10.577 -24.311 1.00 67.62 528 HIS A N 1
ATOM 4262 C CA . HIS A 1 528 ? -6.059 -11.120 -22.957 1.00 67.62 528 HIS A CA 1
ATOM 4263 C C . HIS A 1 528 ? -7.200 -10.491 -22.131 1.00 67.62 528 HIS A C 1
ATOM 4265 O O . HIS A 1 528 ? -7.471 -10.964 -21.031 1.00 67.62 528 HIS A O 1
ATOM 4271 N N . PHE A 1 529 ? -7.855 -9.437 -22.626 1.00 68.06 529 PHE A N 1
ATOM 4272 C CA . PHE A 1 529 ? -9.034 -8.815 -22.007 1.00 68.06 529 PHE A CA 1
ATOM 4273 C C . PHE A 1 529 ? -10.316 -9.010 -22.834 1.00 68.06 529 PHE A C 1
ATOM 4275 O O . PHE A 1 529 ? -11.391 -8.600 -22.395 1.00 68.06 529 PHE A O 1
ATOM 4282 N N . ALA A 1 530 ? -10.213 -9.581 -24.037 1.00 67.69 530 ALA A N 1
ATOM 4283 C CA . ALA A 1 530 ? -11.328 -9.742 -24.961 1.00 67.69 530 ALA A CA 1
ATOM 4284 C C . ALA A 1 530 ? -12.187 -10.970 -24.625 1.00 67.69 530 ALA A C 1
ATOM 4286 O O . ALA A 1 530 ? -11.676 -12.003 -24.194 1.00 67.69 530 ALA A O 1
ATOM 4287 N N . ASN A 1 531 ? -13.493 -10.902 -24.894 1.00 64.12 531 ASN A N 1
ATOM 4288 C CA . ASN A 1 531 ? -14.368 -12.072 -24.805 1.00 64.12 531 ASN A CA 1
ATOM 4289 C C . ASN A 1 531 ? -14.085 -13.057 -25.971 1.00 64.12 531 ASN A C 1
ATOM 4291 O O . ASN A 1 531 ? -14.357 -12.706 -27.127 1.00 64.12 531 ASN A O 1
ATOM 4295 N N . PRO A 1 532 ? -13.616 -14.302 -25.714 1.00 60.06 532 PRO A N 1
ATOM 4296 C CA . PRO A 1 532 ? -13.218 -15.241 -26.771 1.00 60.06 532 PRO A CA 1
ATOM 4297 C C . PRO A 1 532 ? -14.345 -15.611 -27.748 1.00 60.06 532 PRO A C 1
ATOM 4299 O O . PRO A 1 532 ? -14.087 -15.872 -28.924 1.00 60.06 532 PRO A O 1
ATOM 4302 N N . SER A 1 533 ? -15.604 -15.587 -27.295 1.00 56.91 533 SER A N 1
ATOM 4303 C CA . SER A 1 533 ? -16.768 -15.920 -28.134 1.00 56.91 533 SER A CA 1
ATOM 4304 C C . SER A 1 533 ? -16.994 -14.931 -29.291 1.00 56.91 533 SER A C 1
ATOM 4306 O O . SER A 1 533 ? -17.589 -15.288 -30.306 1.00 56.91 533 SER A O 1
ATOM 4308 N N . LEU A 1 534 ? -16.461 -13.708 -29.186 1.00 55.22 534 LEU A N 1
ATOM 4309 C CA . LEU A 1 534 ? -16.584 -12.643 -30.187 1.00 55.22 534 LEU A CA 1
ATOM 4310 C C . LEU A 1 534 ? -15.378 -12.561 -31.146 1.00 55.22 534 LEU A C 1
ATOM 4312 O O . LEU A 1 534 ? -15.285 -11.622 -31.941 1.00 55.22 534 LEU A O 1
ATOM 4316 N N . GLY A 1 535 ? -14.480 -13.555 -31.141 1.00 48.94 535 GLY A N 1
ATOM 4317 C CA . GLY A 1 535 ? -13.259 -13.583 -31.964 1.00 48.94 535 GLY A CA 1
ATOM 4318 C C . GLY A 1 535 ? -13.474 -13.481 -33.485 1.00 48.94 535 GLY A C 1
ATOM 4319 O O . GLY A 1 535 ? -12.550 -13.131 -34.219 1.00 48.94 535 GLY A O 1
ATOM 4320 N N . ALA A 1 536 ? -14.693 -13.708 -33.988 1.00 44.94 536 ALA A N 1
ATOM 4321 C CA . ALA A 1 536 ? -15.041 -13.421 -35.382 1.00 44.94 536 ALA A CA 1
ATOM 4322 C C . ALA A 1 536 ? -15.017 -11.911 -35.703 1.00 44.94 536 ALA A C 1
ATOM 4324 O O . ALA A 1 536 ? -14.502 -11.520 -36.752 1.00 44.94 536 ALA A O 1
ATOM 4325 N N . HIS A 1 537 ? -15.508 -11.070 -34.786 1.00 48.88 537 HIS A N 1
ATOM 4326 C CA . HIS A 1 537 ? -15.654 -9.619 -34.959 1.00 48.88 537 HIS A CA 1
ATOM 4327 C C . HIS A 1 537 ? -14.339 -8.844 -34.769 1.00 48.88 537 HIS A C 1
ATOM 4329 O O . HIS A 1 537 ? -14.190 -7.749 -35.309 1.00 48.88 537 HIS A O 1
ATOM 4335 N N . HIS A 1 538 ? -13.329 -9.443 -34.125 1.00 50.91 538 HIS A N 1
ATOM 4336 C CA . HIS A 1 538 ? -11.973 -8.876 -34.039 1.00 50.91 538 HIS A CA 1
ATOM 4337 C C . HIS A 1 538 ? -11.339 -8.607 -35.422 1.00 50.91 538 HIS A C 1
ATOM 4339 O O . HIS A 1 538 ? -10.510 -7.704 -35.570 1.00 50.91 538 HIS A O 1
ATOM 4345 N N . ARG A 1 539 ? -11.760 -9.336 -36.468 1.00 48.31 539 ARG A N 1
ATOM 4346 C CA . ARG A 1 539 ? -11.376 -9.033 -37.858 1.00 48.31 539 ARG A C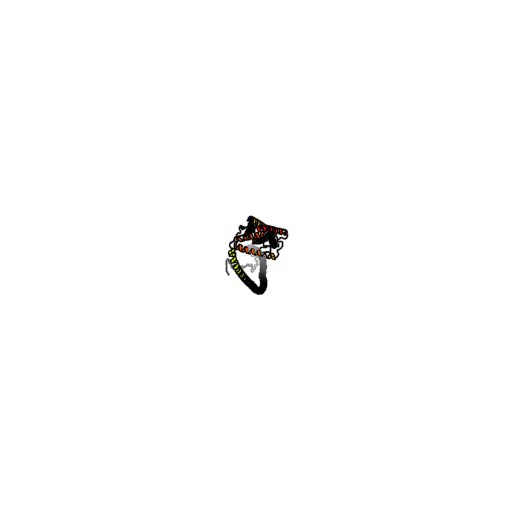A 1
ATOM 4347 C C . ARG A 1 539 ? -12.017 -7.744 -38.383 1.00 48.31 539 ARG A C 1
ATOM 4349 O O . ARG A 1 539 ? -11.308 -6.963 -39.006 1.00 48.31 539 ARG A O 1
ATOM 4356 N N . GLY A 1 540 ? -13.276 -7.458 -38.046 1.00 44.84 540 GLY A N 1
ATOM 4357 C CA . GLY A 1 540 ? -13.956 -6.217 -38.444 1.00 44.84 540 GLY A CA 1
ATOM 4358 C C . GLY A 1 540 ? -13.233 -4.965 -37.936 1.00 44.84 540 GLY A C 1
ATOM 4359 O O . GLY A 1 540 ? -12.898 -4.083 -38.722 1.00 44.84 540 GLY A O 1
ATOM 4360 N N . GLY A 1 541 ? -12.850 -4.938 -36.653 1.00 51.53 541 GLY A N 1
ATOM 4361 C CA . GLY A 1 541 ? -12.021 -3.856 -36.096 1.00 51.53 541 GLY A CA 1
ATOM 4362 C C . GLY A 1 541 ? -10.633 -3.724 -36.752 1.00 51.53 541 GLY A C 1
ATOM 4363 O O . GLY A 1 541 ? -10.056 -2.636 -36.784 1.00 51.53 541 GLY A O 1
ATOM 4364 N N . THR A 1 542 ? -10.114 -4.808 -37.341 1.00 50.72 542 THR A N 1
ATOM 4365 C CA . THR A 1 542 ? -8.855 -4.808 -38.107 1.00 50.72 542 THR A CA 1
ATOM 4366 C C . THR A 1 542 ? -9.033 -4.250 -39.527 1.00 50.72 542 THR A C 1
ATOM 4368 O O . THR A 1 542 ? -8.114 -3.627 -40.066 1.00 50.72 542 THR A O 1
ATOM 4371 N N . GLU A 1 543 ? -10.198 -4.447 -40.142 1.00 48.59 543 GLU A N 1
ATOM 4372 C CA . GLU A 1 543 ? -10.546 -3.939 -41.476 1.00 48.59 543 GLU A CA 1
ATOM 4373 C C . GLU A 1 543 ? -10.927 -2.450 -41.435 1.00 48.59 543 GLU A C 1
ATOM 4375 O O . GLU A 1 543 ? -10.435 -1.663 -42.247 1.00 48.59 543 GLU A O 1
ATOM 4380 N N . ASP A 1 544 ? -11.692 -2.021 -40.428 1.00 53.09 544 ASP A N 1
ATOM 4381 C CA . ASP A 1 544 ? -12.088 -0.615 -40.260 1.00 53.09 544 ASP A CA 1
ATOM 4382 C C . ASP A 1 544 ? -10.866 0.297 -39.997 1.00 53.09 544 ASP A C 1
ATOM 4384 O O . ASP A 1 544 ? -10.725 1.385 -40.569 1.00 53.09 544 ASP A O 1
ATOM 4388 N N . CYS A 1 545 ? -9.881 -0.196 -39.233 1.00 51.41 545 CYS A N 1
ATOM 4389 C CA . CYS A 1 545 ? -8.591 0.482 -39.071 1.00 51.41 545 CYS A CA 1
ATOM 4390 C C . CYS A 1 545 ? -7.781 0.582 -40.380 1.00 51.41 545 CYS A C 1
ATOM 4392 O O . CYS A 1 545 ? -7.055 1.561 -40.571 1.00 51.41 545 CYS A O 1
ATOM 4394 N N . GLN A 1 546 ? -7.898 -0.382 -41.303 1.00 53.09 546 GLN A N 1
ATOM 4395 C CA . GLN A 1 546 ? -7.227 -0.309 -42.609 1.00 53.09 546 GLN A CA 1
ATOM 4396 C C . GLN A 1 546 ? -7.863 0.745 -43.521 1.00 53.09 546 GLN A C 1
ATOM 4398 O O . GLN A 1 546 ? -7.131 1.476 -44.191 1.00 53.09 546 GLN A O 1
ATOM 4403 N N . GLY A 1 547 ? -9.192 0.893 -43.503 1.00 51.97 547 GLY A N 1
ATOM 4404 C CA . GLY A 1 547 ? -9.871 1.995 -44.194 1.00 51.97 547 GLY A CA 1
ATOM 4405 C C . GLY A 1 547 ? -9.431 3.369 -43.669 1.00 51.97 547 GLY A C 1
ATOM 4406 O O . GLY A 1 547 ? -9.169 4.296 -44.439 1.00 51.97 547 GLY A O 1
ATOM 4407 N N . ARG A 1 548 ? -9.259 3.495 -42.348 1.00 58.44 548 ARG A N 1
ATOM 4408 C CA . ARG A 1 548 ? -8.925 4.768 -41.679 1.00 58.44 548 ARG A CA 1
ATOM 4409 C C . ARG A 1 548 ? -7.448 5.157 -41.769 1.00 58.44 548 ARG A C 1
ATOM 4411 O O . ARG A 1 548 ? -7.139 6.347 -41.679 1.00 58.44 548 ARG A O 1
ATOM 4418 N N . ALA A 1 549 ? -6.555 4.216 -42.082 1.00 57.75 549 ALA A N 1
ATOM 4419 C CA . ALA A 1 549 ? -5.168 4.519 -42.442 1.00 57.75 549 ALA A CA 1
ATOM 4420 C C . ALA A 1 549 ? -5.059 5.477 -43.647 1.00 57.75 549 ALA A C 1
ATOM 4422 O O . ALA A 1 549 ? -4.146 6.305 -43.699 1.00 57.75 549 ALA A O 1
ATOM 4423 N N . GLU A 1 550 ? -6.017 5.436 -44.581 1.00 58.47 550 GLU A N 1
ATOM 4424 C CA . GLU A 1 550 ? -6.075 6.390 -45.691 1.00 58.47 550 GLU A CA 1
ATOM 4425 C C . GLU A 1 550 ? -6.462 7.801 -45.205 1.00 58.47 550 GLU A C 1
ATOM 4427 O O . GLU A 1 550 ? -5.826 8.776 -45.604 1.00 58.47 550 GLU A O 1
ATOM 4432 N N . THR A 1 551 ? -7.396 7.939 -44.257 1.00 61.97 551 THR A N 1
ATOM 4433 C CA . THR A 1 551 ? -7.698 9.229 -43.600 1.00 61.97 551 THR A CA 1
ATOM 4434 C C . THR A 1 551 ? -6.482 9.798 -42.864 1.00 61.97 551 THR A C 1
ATOM 4436 O O . THR A 1 551 ? -6.189 10.986 -43.006 1.00 61.97 551 THR A O 1
ATOM 4439 N N . TRP A 1 552 ? -5.712 8.970 -42.147 1.00 66.06 552 TRP A N 1
ATOM 4440 C CA . TRP A 1 552 ? -4.475 9.411 -41.479 1.00 66.06 552 TRP A CA 1
ATOM 4441 C C . TRP A 1 552 ? -3.362 9.799 -42.467 1.00 66.06 552 TRP A C 1
ATOM 4443 O O . TRP A 1 552 ? -2.498 10.610 -42.133 1.00 66.06 552 TRP A O 1
ATOM 4453 N N . ARG A 1 553 ? -3.376 9.250 -43.690 1.00 61.38 553 ARG A N 1
ATOM 4454 C CA . ARG A 1 553 ? -2.527 9.696 -44.806 1.00 61.38 553 ARG A CA 1
ATOM 4455 C C . ARG A 1 553 ? -2.983 11.059 -45.337 1.00 61.38 553 ARG A C 1
ATOM 4457 O O . ARG A 1 553 ? -2.127 11.918 -45.529 1.00 61.38 553 ARG A O 1
ATOM 4464 N N . TYR A 1 554 ? -4.289 11.281 -45.527 1.00 59.97 554 TYR A N 1
ATOM 4465 C CA . TYR A 1 554 ? -4.830 12.588 -45.936 1.00 59.97 554 TYR A CA 1
ATOM 4466 C C . TYR A 1 554 ? -4.467 13.689 -44.925 1.00 59.97 554 TYR A C 1
ATOM 4468 O O . TYR A 1 554 ? -3.831 14.663 -45.314 1.00 59.97 554 TYR A O 1
ATOM 4476 N N . ALA A 1 555 ? -4.736 13.486 -43.629 1.00 60.09 555 ALA A N 1
ATOM 4477 C CA . ALA A 1 555 ? -4.487 14.476 -42.567 1.00 60.09 555 ALA A CA 1
ATOM 4478 C C . ALA A 1 555 ? -3.012 14.919 -42.431 1.00 60.09 555 ALA A C 1
ATOM 4480 O O . ALA A 1 555 ? -2.717 15.962 -41.857 1.00 60.09 555 ALA A O 1
ATOM 4481 N N . ARG A 1 556 ? -2.067 14.125 -42.951 1.00 62.75 556 ARG A N 1
ATOM 4482 C CA . ARG A 1 556 ? -0.623 14.419 -42.950 1.00 62.75 556 ARG A CA 1
ATOM 4483 C C . ARG A 1 556 ? -0.125 15.161 -44.188 1.00 62.75 556 ARG A C 1
ATOM 4485 O O . ARG A 1 556 ? 0.993 15.678 -44.146 1.00 62.75 556 ARG A O 1
ATOM 4492 N N . LEU A 1 557 ? -0.899 15.143 -45.273 1.00 57.16 557 LEU A N 1
ATOM 4493 C CA . LEU A 1 557 ? -0.572 15.755 -46.565 1.00 57.16 557 LEU A CA 1
ATOM 4494 C C . LEU A 1 557 ? -1.213 17.140 -46.741 1.00 57.16 557 LEU A C 1
ATOM 4496 O O . LEU A 1 557 ? -0.952 17.791 -47.750 1.00 57.16 557 LEU A O 1
ATOM 4500 N N . GLU A 1 558 ? -2.025 17.587 -45.783 1.00 56.81 558 GLU A N 1
ATOM 4501 C CA . GLU A 1 558 ? -2.639 18.916 -45.776 1.00 56.81 558 GLU A CA 1
ATOM 4502 C C . GLU A 1 558 ? -1.611 20.054 -45.632 1.00 56.81 558 GLU A C 1
ATOM 4504 O O . GLU A 1 558 ? -0.561 19.898 -45.002 1.00 56.81 558 GLU A O 1
ATOM 4509 N N . ARG A 1 559 ? -1.921 21.210 -46.240 1.00 51.09 559 ARG A N 1
ATOM 4510 C CA . ARG A 1 559 ? -1.073 22.423 -46.222 1.00 51.09 559 ARG A CA 1
ATOM 4511 C C . ARG A 1 559 ? -1.264 23.289 -44.972 1.00 51.09 559 ARG A C 1
ATOM 4513 O O . ARG A 1 559 ? -0.370 24.068 -44.641 1.00 51.09 559 ARG A O 1
ATOM 4520 N N . GLU A 1 560 ? -2.417 23.191 -44.317 1.00 46.03 560 GLU A N 1
ATOM 4521 C CA . GLU A 1 560 ? -2.831 24.079 -43.224 1.00 46.03 560 GLU A CA 1
ATOM 4522 C C . GLU A 1 560 ? -2.806 23.349 -41.872 1.00 46.03 560 GLU A C 1
ATOM 4524 O O . GLU A 1 560 ? -2.841 22.119 -41.810 1.00 46.03 560 GLU A O 1
ATOM 4529 N N . MET A 1 561 ? -2.676 24.095 -40.770 1.00 44.47 561 MET A N 1
ATOM 4530 C CA . MET A 1 561 ? -2.671 23.487 -39.437 1.00 44.47 561 MET A CA 1
ATOM 4531 C C . MET A 1 561 ? -4.100 23.181 -38.995 1.00 44.47 561 MET A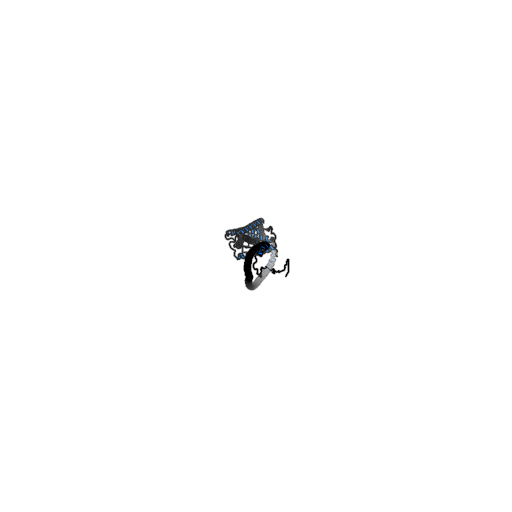 C 1
ATOM 4533 O O . MET A 1 561 ? -4.851 24.111 -38.702 1.00 44.47 561 MET A O 1
ATOM 4537 N N . ILE A 1 562 ? -4.421 21.891 -38.851 1.00 47.66 562 ILE A N 1
ATOM 4538 C CA . ILE A 1 562 ? -5.638 21.420 -38.173 1.00 47.66 562 ILE A CA 1
ATOM 4539 C C . ILE A 1 562 ? -5.650 22.021 -36.762 1.00 47.66 562 ILE A C 1
ATOM 4541 O O . ILE A 1 562 ? -4.901 21.595 -35.876 1.00 47.66 562 ILE A O 1
ATOM 4545 N N . THR A 1 563 ? -6.461 23.057 -36.560 1.00 37.75 563 THR A N 1
ATOM 4546 C CA . THR A 1 563 ? -6.415 23.878 -35.345 1.00 37.75 563 THR A CA 1
ATOM 4547 C C . THR A 1 563 ? -7.427 23.334 -34.344 1.00 37.75 563 THR A C 1
ATOM 4549 O O . THR A 1 563 ? -8.575 23.764 -34.279 1.00 37.75 563 THR A O 1
ATOM 4552 N N . ALA A 1 564 ? -6.999 22.324 -33.582 1.00 37.41 564 ALA A N 1
ATOM 4553 C CA . ALA A 1 564 ? -7.842 21.585 -32.643 1.00 37.41 564 ALA A CA 1
ATOM 4554 C C . ALA A 1 564 ? -8.249 22.428 -31.415 1.00 37.41 564 ALA A C 1
ATOM 4556 O O . ALA A 1 564 ? -7.671 22.316 -30.331 1.00 37.41 564 ALA A O 1
ATOM 4557 N N . THR A 1 565 ? -9.273 23.264 -31.577 1.00 37.19 565 THR A N 1
ATOM 4558 C CA . THR A 1 565 ? -9.852 24.075 -30.501 1.00 37.19 565 THR A CA 1
ATOM 4559 C C . THR A 1 565 ? -10.620 23.188 -29.517 1.00 37.19 565 THR A C 1
ATOM 4561 O O . THR A 1 565 ? -11.786 22.857 -29.735 1.00 37.19 565 THR A O 1
ATOM 4564 N N . ILE A 1 566 ? -9.986 22.804 -28.405 1.00 33.31 566 ILE A N 1
ATOM 4565 C CA . ILE A 1 566 ? -10.684 22.132 -27.300 1.00 33.31 566 ILE A CA 1
ATOM 4566 C C . ILE A 1 566 ? -11.678 23.127 -26.691 1.00 33.31 566 ILE A C 1
ATOM 4568 O O . ILE A 1 566 ? -11.292 24.067 -25.996 1.00 33.31 566 ILE A O 1
ATOM 4572 N N . ALA A 1 567 ? -12.971 22.916 -26.941 1.00 37.19 567 ALA A N 1
ATOM 4573 C CA . ALA A 1 567 ? -14.030 23.695 -26.315 1.00 37.19 567 ALA A CA 1
ATOM 4574 C C . ALA A 1 567 ? -14.005 23.464 -24.794 1.00 37.19 567 ALA A C 1
ATOM 4576 O O . ALA A 1 567 ? -14.323 22.373 -24.318 1.00 37.19 567 ALA A O 1
ATOM 4577 N N . ALA A 1 568 ? -13.620 24.492 -24.032 1.00 32.72 568 ALA A N 1
ATOM 4578 C CA . ALA A 1 568 ? -13.392 24.427 -22.587 1.00 32.72 568 ALA A CA 1
ATOM 4579 C C . ALA A 1 568 ? -14.702 24.312 -21.774 1.00 32.72 568 ALA A C 1
ATOM 4581 O O . ALA A 1 568 ? -15.091 25.213 -21.030 1.00 32.72 568 ALA A O 1
ATOM 4582 N N . ARG A 1 569 ? -15.409 23.183 -21.909 1.00 35.34 569 ARG A N 1
ATOM 4583 C CA . ARG A 1 569 ? -16.622 22.874 -21.144 1.00 35.34 569 ARG A CA 1
ATOM 4584 C C . ARG A 1 569 ? -16.287 22.483 -19.702 1.00 35.34 569 ARG A C 1
ATOM 4586 O O . ARG A 1 569 ? -16.173 21.312 -19.370 1.00 35.34 569 ARG A O 1
ATOM 4593 N N . SER A 1 570 ? -16.218 23.503 -18.849 1.00 36.72 570 SER A N 1
ATOM 4594 C CA . SER A 1 570 ? -16.499 23.430 -17.408 1.00 36.72 570 SER A CA 1
ATOM 4595 C C . SER A 1 570 ? -15.775 22.322 -16.623 1.00 36.72 570 SER A C 1
ATOM 4597 O O . SER A 1 570 ? -16.399 21.522 -15.929 1.00 36.72 570 SER A O 1
ATOM 4599 N N . ILE A 1 571 ? -14.439 22.342 -16.627 1.00 30.91 571 ILE A N 1
ATOM 4600 C CA . ILE A 1 571 ? -13.713 21.835 -15.456 1.00 30.91 571 ILE A CA 1
ATOM 4601 C C . ILE A 1 571 ? -13.852 22.909 -14.375 1.00 30.91 571 ILE A C 1
ATOM 4603 O O . ILE A 1 571 ? -13.160 23.928 -14.409 1.00 30.91 571 ILE A O 1
ATOM 4607 N N . ARG A 1 572 ? -14.788 22.712 -13.438 1.00 28.83 572 ARG A N 1
ATOM 4608 C CA . ARG A 1 572 ? -14.744 23.447 -12.170 1.00 28.83 572 ARG A CA 1
ATOM 4609 C C . ARG A 1 572 ? -13.456 23.062 -11.448 1.00 28.83 572 ARG A C 1
ATOM 4611 O O . ARG A 1 572 ? -13.053 21.904 -11.455 1.00 28.83 572 ARG A O 1
ATOM 4618 N N . THR A 1 573 ? -12.833 24.073 -10.863 1.00 33.28 573 THR A N 1
ATOM 4619 C CA . THR A 1 573 ? -11.658 23.981 -10.000 1.00 33.28 573 THR A CA 1
ATOM 4620 C C . THR A 1 573 ? -11.726 22.814 -9.024 1.00 33.28 573 THR A C 1
ATOM 4622 O O . THR A 1 573 ? -12.695 22.716 -8.279 1.00 33.28 573 THR A O 1
ATOM 4625 N N . ASP A 1 574 ? -10.626 22.075 -8.917 1.00 26.92 574 ASP A N 1
ATOM 4626 C CA . ASP A 1 574 ? -9.920 22.045 -7.640 1.00 26.92 574 ASP A CA 1
ATOM 4627 C C . ASP A 1 574 ? -8.401 21.945 -7.839 1.00 26.92 574 ASP A C 1
ATOM 4629 O O . ASP A 1 574 ? -7.907 21.738 -8.951 1.00 26.92 574 ASP A O 1
ATOM 4633 N N . LEU A 1 575 ? -7.656 22.242 -6.776 1.00 29.47 575 LEU A N 1
ATOM 4634 C CA . LEU A 1 575 ? -6.206 22.434 -6.807 1.00 29.47 575 LEU A CA 1
ATOM 4635 C C . LEU A 1 575 ? -5.442 21.117 -7.008 1.00 29.47 575 LEU A C 1
ATOM 4637 O O . LEU A 1 575 ? -5.785 20.103 -6.414 1.00 29.47 575 LEU A O 1
ATOM 4641 N N . ILE A 1 576 ? -4.287 21.203 -7.677 1.00 26.56 576 ILE A N 1
ATOM 4642 C CA . ILE A 1 576 ? -2.979 20.882 -7.072 1.00 26.56 576 ILE A CA 1
ATOM 4643 C C . ILE A 1 576 ? -1.863 21.526 -7.914 1.00 26.56 576 ILE A C 1
ATOM 4645 O O . ILE A 1 576 ? -1.779 21.336 -9.125 1.00 26.56 576 ILE A O 1
ATOM 4649 N N . ARG A 1 577 ? -0.984 22.297 -7.259 1.00 28.16 577 ARG A N 1
ATOM 4650 C CA . ARG A 1 577 ? 0.342 22.646 -7.795 1.00 28.16 577 ARG A CA 1
ATOM 4651 C C . ARG A 1 577 ? 1.302 21.513 -7.455 1.00 28.16 577 ARG A C 1
ATOM 4653 O O . ARG A 1 577 ? 1.368 21.153 -6.286 1.00 28.16 577 ARG A O 1
ATOM 4660 N N . PHE A 1 578 ? 2.153 21.110 -8.392 1.00 23.14 578 PHE A N 1
ATOM 4661 C CA . PHE A 1 578 ? 3.530 20.725 -8.067 1.00 23.14 578 PHE A CA 1
ATOM 4662 C C . PHE A 1 578 ? 4.500 21.286 -9.120 1.00 23.14 578 PHE A C 1
ATOM 4664 O O . PHE A 1 578 ? 4.049 21.889 -10.092 1.00 23.14 578 PHE A O 1
ATOM 4671 N N . ARG A 1 579 ? 5.800 21.222 -8.803 1.00 28.44 579 ARG A N 1
ATOM 4672 C CA . ARG A 1 579 ? 6.897 21.976 -9.441 1.00 28.44 579 ARG A CA 1
ATOM 4673 C C . ARG A 1 579 ? 7.079 21.683 -10.928 1.00 28.44 579 ARG A C 1
ATOM 4675 O O . ARG A 1 579 ? 7.087 20.482 -11.266 1.00 28.44 579 ARG A O 1
#

Sequence (579 aa):
MRNPPGQGHGSTNSGTGLPGESFTGNLQAPVSSQGPSVPPDLSGPSGQEVVNDPTNLLYRIQSAIPDLHLLLNRYRETTGQVSVREDMIRRTEAQMAEAIRQKEAYIDKLGKELETVYQRHSAESSKFRLEIGNLEEKHKELQDNFDASKKSRDVLEAANRALQSEKELSEKKLQENKAILQRDLDQWKTQTIEEFAVKQRRIEDDIQRQSNESHAVMQERTAELTKTHTKEKETLHTRLLQQLRELETNHGRLRQVLEFHAKRGRRTFEEAQKMELQSCNAWDKERSAIVRERDGERLSLGKGWEEQRRILAAKHESEKDDSQSTWKSTQAQINERAQGNIARLFVKATTELKAVAAKLDNENGNLQRMVEALGEATDFRSKGDTYFIDAFTQLRKQILDLAVEHFRDLQQEPPEHVQKRIPRTIPPFYTNSEASIQLRAAYIEHVVSRALTQRIFQPFLFTLSRRHESADSLFQTMSDKLRHKSIRREAIWRQHTLHAAYTGSSAKQSINKVAAIIVKDKLGELEHFANPSLGAHHRGGTEDCQGRAETWRYARLEREMITATIAARSIRTDLIRFR

pLDDT: mean 72.01, std 21.06, range [23.14, 97.44]

Foldseek 3Di:
DDDDDDDDDDDDDDDDDDDYDDDDDDDDDDDDDDDDDDDDDDDDDDDDDDDDDPPCPVVVVVVCVVVVVVVVVVVVVVVVVVVVVVVVVVVVVVVVVVVVVVVVVVVVVVVVVVVVVVVVVVVVVVVVVVVVVVVVVVVVVVVVVVVVVVVVVVVVVVVVVVVVVVVVVVVVVVVVVVVVVVVVVVVVVVVVVVVVVVVVVVVVVVVVVVVVVVVVVVVVVVVVVVVVVVVVVVVVVVVVVVVVVVVVVVVVVVVVVVVVVVVVVVVVVVVVVVVVVVVVVVVVVVVVVVVVVVVVVVVVVVVVVVVVVVVVVVVVVVVVVVVVVVCVVVVVDDDDDDDDDDDDDDDDPPPDPPPPPPPPVVVVVVVVVVVVVPPPPDDDDAPDLVVVVVLVVVVLVVLLVCLLPWQQAQPDQFDPVLVVVDDPPDPDCRDNDPVNSVVSSVVSSVLVVVLCVVQLPDLDNQPPPVPPPVVVVVLNVVLVVQVVVPVLRSLVVSLVVVVVQCVDPCNLVSLLVSQLVSLCVSVVSVVSSTDPVCVVCSVVVSVVSSVCSVVSVSVSNDNDDSPPDDPPPDPDDDDDDDD

Radius of gyration: 101.28 Å; chains: 1; bounding box: 211×64×333 Å

Secondary structure (DSSP, 8-state):
-----------------------------------------------------GGGHHHHHHHHHHHHHHHHHHHHHHHHHHHHHHHHHHHHHHHHHHHHHHHHHHHHHHHHHHHHHHHHHHHHHHHHHHHHHHHHHHHHHHHHHHHHHHHHHHHHHHHHHHHHHHHHHHHHHHHHHHHHHHHHHHHHHHHHHHHHHHHHHHHHHHHHHHHHHHHHHHHHHHHHHHHHHHHHHHHHHHHHHHHHHHHHHHHHHHHHHHHHHHHHHHHHHHHHHHHHHHHHHHHHHHHHHHHHHHHHHHHHHHHHHHHHHHHHHHHHHHHHHHHHHHHHHHTTS-----------------SSTTSSGGGSHHHHHHHHHHHHTTTS-------HHHHHHHHHHHHHHHHHHHHHHHSSS--SPPPHHHHTTS-TTSS--SS--HHHHHHHHHHHHHHHHHHHHHHHSSS--S-STTT-HHHHHHHHHHHHHHHTT-HHHHHHHHHHHHHHHHSSTTHHHHHHHHHHHHHHHHHHTTGGGS-GGGTTTHHHHHHHHHHHHHHHHHHHH-SS-------------------

Organism: NCBI:txid136370